Protein AF-A0A9P1AR27-F1 (afdb_monomer_lite)

Sequence (551 aa):
MASVKWTMLVMHICGAYLDLFLSALSTQYYLLPAAAGHASGLYTFIGIPVKWQAYMFISAICLAGVAILGFFESREEAVDVHWRALPVRVHFILPITFTPPEQEYGKAYVREKLPCVPQYVLDHPNFFVYAIDITLLTGLIGFATITITSEVVYFFVRILIHLSSTKAKSQRTYTLQLQFFIALSVQISIPLMVVIVPVGYIVFAFSSSYFDQGKQFSKKVFCRYFDCHRREIQNSAYASFFFPMTAVHCVRRAGAEFMSITFGKHDEPQEPIPIIKRMYSRAPHEIGVCVGQIYGEERKWLEIIEFVEHHRLIGASIFYFTVYEMDGYTKKVIEEYERLGLAEASFVNTGYRTINILFHQIQLHECFFRSKFHSKWVINVDIDERLTLTEPSLFPSFLSRRVAKFEKDPEAFESEERLLKDMEFIRYQNTTEALWPAPKIVFRPDKVHNIYTHWSWKQHPGCRITSIPYWVGYVRHYRFVNKRGLGSNWLNQFNTSFHFPLNPQFAETLKIAVVAKVKYLYDLKPIPCEKIEQFFKKNYLNDTLKCVENE

Foldseek 3Di:
DVQLVVLVVQLVVLVVVLVCLCPAAWNWDAAPPFRKFFIDHVCVVVPPARLVSVQVNVVSVLSNLVSLLSSLLSVVCVLDVPDDDPPVPPPDPPRPPQPFPDFVVQLVLCCVVCVQPDVCRSPPPRIGGSGRDCVVVLVSLVVSLCVSVVSSVVSLVVVVCSLVPDPDDDPVRVVVSVVVNVVVVVVSVVVNCVSCVVSVVVVVCVVVVPRPPDVFWGQKKWKWFAAPVRHTDPPQTDIWIDPPGQDTDDDDDPRGQWIFMDSDPPDDTDDTDGDDDLDDPAAPWAEEELEFAADDDAACQLLQLLQLLLVVVLRHQAYEYEYADHDPLSVLNQVVCVVVVRYDYDHDDDVDPDDDPVCRQVSQVVCLVVCASNYQKYWQDYSQKGKAFPDSDDAFKAFEKEWEDEDGQDPADDDLVVSCCRNCLNPIFFIWPDTDPQMTTMDGSNFARADDNRGGDGGHPPDDHDYDDCNRIHMYGYDYCDCDDVCNCVCVVTDRRDGDHHDPVSVVSSSVSSSVSRCVRHVDDFAAPVPDDPVCCVPPVPPPDGGDHDD

Secondary structure (DSSP, 8-state):
-HHHHHHHHHHHHHHHHHHHIIIII-EEEEETTTEEEEEESHHHHTT--HHHHHHHHHHHHHHHHHHHHHHHHHHHHTT-TT------TTTT-------PPPHHHHHHHHHHH-TTS-HHHHT-TT-EEEES--HHHHHHHHHHHHHHHHHHHHHHHHHHHHHHH-----HHHHHHHHHHHHHHHHHHHHHHHHHHHHHHHHHHHHHTT---S-TTT--EEEEEEE-TTSPBPTT--EEEEBSSSS-B-PPP-TT--EEEEESSSSSPPPPPEEPP----SS-SEEEEEEEPPB-SSS--HHHHHHHHHHHHHTT--EEEEEESS--HHHHHHHHHHHHTTSEEEEE---S-S---GGGHHHHHHHHHHHHTTTEEEEEEE-TTEEEEESSS---SEEEEEEEEE-SPPPSS---HHHHHHH-HHHH--EE-SSPEEEEEEEE-TTSEEEE-SSSEEEE-TT----PPPTTTEEEEEEEE--SSSTTTTGGGT----EE-PPPHHHHHHHHHHHHHHHHHHH-----BGGGS-HHHHHHHTTTT---B---

pLDDT: mean 80.85, std 12.43, range [41.0, 98.25]

Radius of gyration: 31.73 Å; chains: 1; bounding box: 63×87×90 Å

Structure (mmCIF, N/CA/C/O backbone):
data_AF-A0A9P1AR27-F1
#
_entry.id   AF-A0A9P1AR27-F1
#
loop_
_atom_site.group_PDB
_atom_site.id
_atom_site.type_symbol
_atom_site.label_atom_id
_atom_site.label_alt_id
_atom_site.label_comp_id
_atom_site.label_asym_id
_atom_site.label_entity_id
_atom_site.label_seq_id
_atom_site.pdbx_PDB_ins_code
_atom_site.Cartn_x
_atom_site.Cartn_y
_atom_site.Cartn_z
_atom_site.occupancy
_atom_site.B_iso_or_equiv
_atom_site.auth_seq_id
_atom_site.auth_comp_id
_atom_site.auth_asym_id
_atom_site.auth_atom_id
_atom_site.pdbx_PDB_model_num
ATOM 1 N N . MET A 1 1 ? 14.728 45.724 -23.383 1.00 44.34 1 MET A N 1
ATOM 2 C CA . MET A 1 1 ? 13.652 44.828 -22.879 1.00 44.34 1 MET A CA 1
ATOM 3 C C . MET A 1 1 ? 13.036 43.900 -23.937 1.00 44.34 1 MET A C 1
ATOM 5 O O . MET A 1 1 ? 12.566 42.843 -23.540 1.00 44.34 1 MET A O 1
ATOM 9 N N . ALA A 1 2 ? 13.012 44.232 -25.239 1.00 44.50 2 ALA A N 1
ATOM 10 C CA . ALA A 1 2 ? 12.420 43.353 -26.266 1.00 44.50 2 ALA A CA 1
ATOM 11 C C . ALA A 1 2 ? 13.212 42.045 -26.509 1.00 44.50 2 ALA A C 1
ATOM 13 O O . ALA A 1 2 ? 12.600 40.987 -26.606 1.00 44.50 2 ALA A O 1
ATOM 14 N N . SER A 1 3 ? 14.553 42.103 -26.508 1.00 58.03 3 SER A N 1
ATOM 15 C CA . SER A 1 3 ? 15.447 40.944 -26.734 1.00 58.03 3 SER A CA 1
ATOM 16 C C . SER A 1 3 ? 15.275 39.820 -25.690 1.00 58.03 3 SER A C 1
ATOM 18 O O . SER A 1 3 ? 15.080 38.659 -26.037 1.00 58.03 3 SER A O 1
ATOM 20 N N . VAL A 1 4 ? 15.195 40.176 -24.402 1.00 65.81 4 VAL A N 1
ATOM 21 C CA . VAL A 1 4 ? 15.097 39.217 -23.280 1.00 65.81 4 VAL A CA 1
ATOM 22 C C . VAL A 1 4 ? 13.776 38.429 -23.262 1.00 65.81 4 VAL A C 1
ATOM 24 O O . VAL A 1 4 ? 13.722 37.299 -22.781 1.00 65.81 4 VAL A O 1
ATOM 27 N N . LYS A 1 5 ? 12.682 39.005 -23.781 1.00 74.75 5 LYS A N 1
ATOM 28 C CA . LYS A 1 5 ? 11.386 38.304 -23.858 1.00 74.75 5 LYS A CA 1
ATOM 29 C C . LYS A 1 5 ? 11.444 37.131 -24.836 1.00 74.75 5 LYS A C 1
ATOM 31 O O . LYS A 1 5 ? 10.826 36.102 -24.582 1.00 74.75 5 LYS A O 1
ATOM 36 N N . TRP A 1 6 ? 12.192 37.286 -25.927 1.00 76.75 6 TRP A N 1
ATOM 37 C CA . TRP A 1 6 ? 12.347 36.250 -26.941 1.00 76.75 6 TRP A CA 1
ATOM 38 C C . TRP A 1 6 ? 13.180 35.077 -26.426 1.00 76.75 6 TRP A C 1
ATOM 40 O O . TRP A 1 6 ? 12.756 33.933 -26.539 1.00 76.75 6 TRP A O 1
ATOM 50 N N . THR A 1 7 ? 14.313 35.349 -25.776 1.00 77.75 7 THR A N 1
ATOM 51 C CA . THR A 1 7 ? 15.164 34.295 -25.197 1.00 77.75 7 THR A CA 1
ATOM 52 C C . THR A 1 7 ? 14.464 33.549 -24.062 1.00 77.75 7 THR A C 1
ATOM 54 O O . THR A 1 7 ? 14.541 32.324 -23.991 1.00 77.75 7 THR A O 1
ATOM 57 N N . MET A 1 8 ? 13.681 34.252 -23.237 1.00 77.88 8 MET A N 1
ATOM 58 C CA . MET A 1 8 ? 12.826 33.627 -22.224 1.00 77.88 8 MET A CA 1
ATOM 59 C C . MET A 1 8 ? 11.742 32.731 -22.848 1.00 77.88 8 MET A C 1
ATOM 61 O O . MET A 1 8 ? 11.517 31.624 -22.364 1.00 77.88 8 MET A O 1
ATOM 65 N N . LEU A 1 9 ? 11.091 33.175 -23.930 1.00 82.38 9 LEU A N 1
ATOM 66 C CA . LEU A 1 9 ? 10.098 32.372 -24.651 1.00 82.38 9 LEU A CA 1
ATOM 67 C C . LEU A 1 9 ? 10.726 31.104 -25.249 1.00 82.38 9 LEU A C 1
ATOM 69 O O . LEU A 1 9 ? 10.175 30.021 -25.080 1.00 82.38 9 LEU A O 1
ATOM 73 N N . VAL A 1 10 ? 11.890 31.226 -25.894 1.00 83.69 10 VAL A N 1
ATOM 74 C CA . VAL A 1 10 ? 12.624 30.090 -26.476 1.00 83.69 10 VAL A CA 1
ATOM 75 C C . VAL A 1 10 ? 13.008 29.075 -25.398 1.00 83.69 10 VAL A C 1
ATOM 77 O O . VA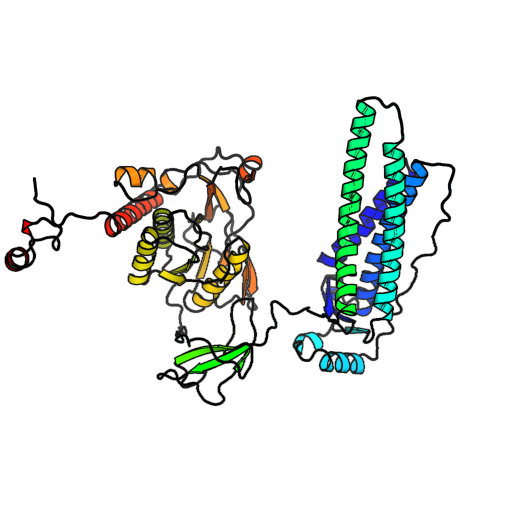L A 1 10 ? 12.763 27.886 -25.575 1.00 83.69 10 VAL A O 1
ATOM 80 N N . MET A 1 11 ? 13.523 29.529 -24.252 1.00 82.19 11 MET A N 1
ATOM 81 C CA . MET A 1 11 ? 13.840 28.655 -23.118 1.00 82.19 11 MET A CA 1
ATOM 82 C C . MET A 1 11 ? 12.608 27.893 -22.612 1.00 82.19 11 MET A C 1
ATOM 84 O O . MET A 1 11 ? 12.683 26.684 -22.397 1.00 82.19 11 MET A O 1
ATOM 88 N N . HIS A 1 12 ? 11.461 28.566 -22.468 1.00 83.19 12 HIS A N 1
ATOM 89 C CA . HIS A 1 12 ? 10.222 27.907 -22.050 1.00 83.19 12 HIS A CA 1
ATOM 90 C C . HIS A 1 12 ? 9.706 26.902 -23.082 1.00 83.19 12 HIS A C 1
ATOM 92 O O . HIS A 1 12 ? 9.275 25.821 -22.692 1.00 83.19 12 HIS A O 1
ATOM 98 N N . ILE A 1 13 ? 9.769 27.221 -24.378 1.00 86.69 13 ILE A N 1
ATOM 99 C CA . ILE A 1 13 ? 9.353 26.304 -25.448 1.00 86.69 13 ILE A CA 1
ATOM 100 C C . ILE A 1 13 ? 10.252 25.065 -25.472 1.00 86.69 13 ILE A C 1
ATOM 102 O O . ILE A 1 13 ? 9.739 23.951 -25.513 1.00 86.69 13 ILE A O 1
ATOM 106 N N . CYS A 1 14 ? 11.575 25.236 -25.401 1.00 85.06 14 CYS A N 1
ATOM 107 C CA . CYS A 1 14 ? 12.515 24.115 -25.390 1.00 85.06 14 CYS A CA 1
ATOM 108 C C . CYS A 1 14 ? 12.352 23.240 -24.139 1.00 85.06 14 CYS A C 1
ATOM 110 O O . CYS A 1 14 ? 12.363 22.015 -24.251 1.00 85.06 14 CYS A O 1
ATOM 112 N N . GLY A 1 15 ? 12.149 23.850 -22.965 1.00 81.62 15 GLY A N 1
ATOM 113 C CA . GLY A 1 15 ? 11.871 23.123 -21.723 1.00 81.62 15 GLY A CA 1
ATOM 114 C C . GLY A 1 15 ? 10.554 22.345 -21.787 1.00 81.62 15 GLY A C 1
ATOM 115 O O . GLY A 1 15 ? 10.540 21.142 -21.554 1.00 81.62 15 GLY A O 1
ATOM 116 N N . ALA A 1 16 ? 9.466 22.998 -22.206 1.00 85.19 16 ALA A N 1
ATOM 117 C CA . ALA A 1 16 ? 8.164 22.352 -22.360 1.00 85.19 16 ALA A CA 1
ATOM 118 C C . ALA A 1 16 ? 8.192 21.227 -23.407 1.00 85.19 16 ALA A C 1
ATOM 120 O O . ALA A 1 16 ? 7.556 20.192 -23.215 1.00 85.19 16 ALA A O 1
ATOM 121 N N . TYR A 1 17 ? 8.941 21.404 -24.500 1.00 87.50 17 TYR A N 1
ATOM 122 C CA . TYR A 1 17 ? 9.148 20.356 -25.495 1.00 87.50 17 TYR A CA 1
ATOM 123 C C . TYR A 1 17 ? 9.868 19.148 -24.891 1.00 87.50 17 TYR A C 1
ATOM 125 O O . TYR A 1 17 ? 9.402 18.030 -25.084 1.00 87.50 17 TYR A O 1
ATOM 133 N N . LEU A 1 18 ? 10.948 19.354 -24.129 1.00 84.19 18 LEU A N 1
ATOM 134 C CA . LEU A 1 18 ? 11.674 18.271 -23.460 1.00 84.19 18 LEU A CA 1
ATOM 135 C C . LEU A 1 18 ? 10.788 17.524 -22.446 1.00 84.19 18 LEU A C 1
ATOM 137 O O . LEU A 1 18 ? 10.757 16.292 -22.459 1.00 84.19 18 LEU A O 1
ATOM 141 N N . ASP A 1 19 ? 10.018 18.248 -21.631 1.00 81.38 19 ASP A N 1
ATOM 142 C CA . ASP A 1 19 ? 9.093 17.662 -20.650 1.00 81.38 19 ASP A CA 1
ATOM 143 C C . ASP A 1 19 ? 7.991 16.837 -21.328 1.00 81.38 19 ASP A C 1
ATOM 145 O O . ASP A 1 19 ? 7.709 15.699 -20.935 1.00 81.38 19 ASP A O 1
ATOM 149 N N . LEU A 1 20 ? 7.389 17.383 -22.390 1.00 85.50 20 LEU A N 1
ATOM 150 C CA . LEU A 1 20 ? 6.377 16.696 -23.191 1.00 85.50 20 LEU A CA 1
ATOM 151 C C . LEU A 1 20 ? 6.973 15.475 -23.904 1.00 85.50 20 LEU A C 1
ATOM 153 O O . LEU A 1 20 ? 6.313 14.439 -24.026 1.00 85.50 20 LEU A O 1
ATOM 157 N N . PHE A 1 21 ? 8.230 15.572 -24.340 1.00 85.88 21 PHE A N 1
ATOM 158 C CA . PHE A 1 21 ? 8.941 14.479 -24.984 1.00 85.88 21 PHE A CA 1
ATOM 159 C C . PHE A 1 21 ? 9.134 13.298 -24.034 1.00 85.88 21 PHE A C 1
ATOM 161 O O . PHE A 1 21 ? 8.774 12.172 -24.380 1.00 85.88 21 PHE A O 1
ATOM 168 N 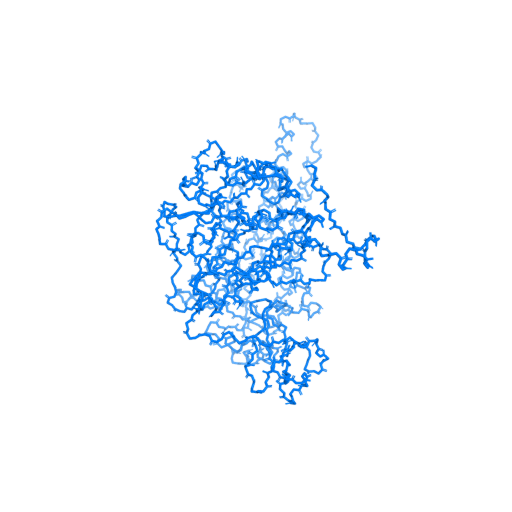N . LEU A 1 22 ? 9.636 13.570 -22.826 1.00 79.19 22 LEU A N 1
ATOM 169 C CA . LEU A 1 22 ? 9.858 12.577 -21.775 1.00 79.19 22 LEU A CA 1
ATOM 170 C C . LEU A 1 22 ? 8.556 11.942 -21.273 1.00 79.19 22 LEU A C 1
ATOM 172 O O . LEU A 1 22 ? 8.529 10.742 -20.994 1.00 79.19 22 LEU A O 1
ATOM 176 N N . SER A 1 23 ? 7.488 12.737 -21.174 1.00 80.00 23 SER A N 1
ATOM 177 C CA . SER A 1 23 ? 6.244 12.326 -20.512 1.00 80.00 23 SER A CA 1
ATOM 178 C C . SER A 1 23 ? 5.211 11.696 -21.448 1.00 80.00 23 SER A C 1
ATOM 180 O O . SER A 1 23 ? 4.414 10.877 -20.996 1.00 80.00 23 SER A O 1
ATOM 182 N N . ALA A 1 24 ? 5.173 12.092 -22.727 1.00 81.69 24 ALA A N 1
ATOM 183 C CA . ALA A 1 24 ? 4.067 11.738 -23.622 1.00 81.69 24 ALA A CA 1
ATOM 184 C C . ALA A 1 24 ? 4.477 11.411 -25.067 1.00 81.69 24 ALA A C 1
ATOM 186 O O . ALA A 1 24 ? 3.930 10.472 -25.655 1.00 81.69 24 ALA A O 1
ATOM 187 N N . LEU A 1 25 ? 5.404 12.163 -25.674 1.00 86.44 25 LEU A N 1
ATOM 188 C CA . LEU A 1 25 ? 5.729 11.948 -27.091 1.00 86.44 25 LEU A CA 1
ATOM 189 C C . LEU A 1 25 ? 6.541 10.673 -27.283 1.00 86.44 25 LEU A C 1
ATOM 191 O O . LEU A 1 25 ? 6.228 9.882 -28.172 1.00 86.44 25 LEU A O 1
ATOM 195 N N . SER A 1 26 ? 7.574 10.472 -26.465 1.00 87.75 26 SER A N 1
ATOM 196 C CA . SER A 1 26 ? 8.522 9.384 -26.657 1.00 87.75 26 SER A CA 1
ATOM 197 C C . SER A 1 26 ? 9.407 9.162 -25.423 1.00 87.75 26 SER A C 1
ATOM 199 O O . SER A 1 26 ? 10.589 9.520 -25.403 1.00 87.75 26 SER A O 1
ATOM 201 N N . THR A 1 27 ? 8.862 8.488 -24.418 1.00 84.25 27 THR A N 1
ATOM 202 C CA . THR A 1 27 ? 9.610 7.998 -23.258 1.00 84.25 27 THR A CA 1
ATOM 203 C C . THR A 1 27 ? 10.620 6.932 -23.698 1.00 84.25 27 THR A C 1
ATOM 205 O O . THR A 1 27 ? 10.246 5.927 -24.307 1.00 84.25 27 THR A O 1
ATOM 208 N N . GLN A 1 28 ? 11.906 7.160 -23.415 1.00 80.50 28 GLN A N 1
ATOM 209 C CA . GLN A 1 28 ? 13.002 6.257 -23.783 1.00 80.50 28 GLN A CA 1
ATOM 210 C C . GLN A 1 28 ? 13.339 5.305 -22.632 1.00 80.50 28 GLN A C 1
ATOM 212 O O . GLN A 1 28 ? 13.587 5.753 -21.513 1.00 80.50 28 GLN A O 1
ATOM 217 N N . TYR A 1 29 ? 13.419 4.007 -22.918 1.00 82.19 29 TYR A N 1
ATOM 218 C CA . TYR A 1 29 ? 13.884 2.984 -21.983 1.00 82.19 29 TYR A CA 1
ATOM 219 C C . TYR A 1 29 ? 15.222 2.444 -22.469 1.00 82.19 29 TYR A C 1
ATOM 221 O O . TYR A 1 29 ? 15.254 1.576 -23.341 1.00 82.19 29 TYR A O 1
ATOM 229 N N . TYR A 1 30 ? 16.317 2.975 -21.929 1.00 79.38 30 TYR A N 1
ATOM 230 C CA . TYR A 1 30 ? 17.665 2.502 -22.231 1.00 79.38 30 TYR A CA 1
ATOM 231 C C . TYR A 1 30 ? 18.089 1.402 -21.258 1.00 79.38 30 TYR A C 1
ATOM 233 O O . TYR A 1 30 ? 17.789 1.451 -20.069 1.00 79.38 30 TYR A O 1
ATOM 241 N N . LEU A 1 31 ? 18.811 0.430 -21.794 1.00 78.50 31 LEU A N 1
ATOM 242 C CA . LEU A 1 31 ? 19.658 -0.508 -21.089 1.00 78.50 31 LEU A CA 1
ATOM 243 C C . LEU A 1 31 ? 21.091 0.033 -21.172 1.00 78.50 31 LEU A C 1
ATOM 245 O O . LEU A 1 31 ? 21.461 0.671 -22.150 1.00 78.50 31 LEU A O 1
ATOM 249 N N . LEU A 1 32 ? 21.887 -0.210 -20.140 1.00 74.44 32 LEU A N 1
ATOM 250 C CA . LEU A 1 32 ? 23.339 0.025 -20.086 1.00 74.44 32 LEU A CA 1
ATOM 251 C C . LEU A 1 32 ? 23.999 -1.284 -19.618 1.00 74.44 32 LEU A C 1
ATOM 253 O O . LEU A 1 32 ? 23.346 -2.027 -18.879 1.00 74.44 32 LEU A O 1
ATOM 257 N N . PRO A 1 33 ? 25.248 -1.604 -20.007 1.00 67.56 33 PRO A N 1
ATOM 258 C CA . PRO A 1 33 ? 26.254 -0.716 -20.602 1.00 67.56 33 PRO A CA 1
ATOM 259 C C . PRO A 1 33 ? 26.179 -0.548 -22.125 1.00 67.56 33 PRO A C 1
ATOM 261 O O . PRO A 1 33 ? 26.832 0.339 -22.655 1.00 67.56 33 PRO A O 1
ATOM 264 N N . ALA A 1 34 ? 25.400 -1.354 -22.842 1.00 77.31 34 ALA A N 1
ATOM 265 C CA . ALA A 1 34 ? 25.164 -1.131 -24.268 1.00 77.31 34 ALA A CA 1
ATOM 266 C C . ALA A 1 34 ? 23.984 -0.174 -24.425 1.00 77.31 34 ALA A C 1
ATOM 268 O O . ALA A 1 34 ? 22.912 -0.536 -23.959 1.00 77.31 34 ALA A O 1
ATOM 269 N N . ALA A 1 35 ? 24.140 0.982 -25.084 1.00 79.94 35 ALA A N 1
ATOM 270 C CA . ALA A 1 35 ? 23.028 1.892 -25.371 1.00 79.94 35 ALA A CA 1
ATOM 271 C C . ALA A 1 35 ? 22.045 1.200 -26.318 1.00 79.94 35 ALA A C 1
ATOM 273 O O . ALA A 1 35 ? 22.150 1.275 -27.540 1.00 79.94 35 ALA A O 1
ATOM 274 N N . ALA A 1 36 ? 21.091 0.491 -25.738 1.00 85.25 36 ALA A N 1
ATOM 275 C CA . ALA A 1 36 ? 20.095 -0.309 -26.423 1.00 85.25 36 ALA A CA 1
ATOM 276 C C . ALA A 1 36 ? 18.782 -0.193 -25.664 1.00 85.25 36 ALA A C 1
ATOM 278 O O . ALA A 1 36 ? 18.790 0.028 -24.461 1.00 85.25 36 ALA A O 1
ATOM 279 N N . GLY A 1 37 ? 17.647 -0.315 -26.331 1.00 86.44 37 GLY A N 1
ATOM 280 C CA . GLY A 1 37 ? 16.388 -0.063 -25.651 1.00 86.44 37 GLY A CA 1
ATOM 281 C C . GLY A 1 37 ? 15.202 0.050 -26.577 1.00 86.44 37 GLY A C 1
ATOM 282 O O . GLY A 1 37 ? 15.306 -0.197 -27.776 1.00 86.44 37 GLY A O 1
ATOM 283 N N . HIS A 1 38 ? 14.071 0.458 -26.019 1.00 87.50 38 HIS A N 1
ATOM 284 C CA . HIS A 1 38 ? 12.878 0.770 -26.795 1.00 87.50 38 HIS A CA 1
ATOM 285 C C . HIS A 1 38 ? 12.289 2.113 -26.359 1.00 87.50 38 HIS A C 1
ATOM 287 O O . HIS A 1 38 ? 12.524 2.584 -25.248 1.00 87.50 38 HIS A O 1
ATOM 293 N N . ALA A 1 39 ? 11.499 2.719 -27.239 1.00 86.31 39 ALA A N 1
ATOM 294 C CA . ALA A 1 39 ? 10.722 3.914 -26.933 1.00 86.31 39 ALA A CA 1
ATOM 295 C C . ALA A 1 39 ? 9.235 3.566 -26.792 1.00 86.31 39 ALA A C 1
ATOM 297 O O . ALA A 1 39 ? 8.763 2.537 -27.294 1.00 86.31 39 ALA A O 1
ATOM 298 N N . SER A 1 40 ? 8.481 4.400 -26.083 1.00 83.69 40 SER A N 1
ATOM 299 C CA . SER A 1 40 ? 7.019 4.322 -26.022 1.00 83.69 40 SER A CA 1
ATOM 300 C C . SER A 1 40 ? 6.413 5.710 -25.859 1.00 83.69 40 SER A C 1
ATOM 302 O O . SER A 1 40 ? 6.985 6.574 -25.208 1.00 83.69 40 SER A O 1
ATOM 304 N N . GLY A 1 41 ? 5.252 5.930 -26.469 1.00 88.25 41 GLY A N 1
ATOM 305 C CA . GLY A 1 41 ? 4.585 7.229 -26.485 1.00 88.25 41 GLY A CA 1
ATOM 306 C C . GLY A 1 41 ? 3.870 7.472 -27.807 1.00 88.25 41 GLY A C 1
ATOM 307 O O . GLY A 1 41 ? 3.762 6.569 -28.644 1.00 88.25 41 GLY A O 1
ATOM 308 N N . LEU A 1 42 ? 3.400 8.703 -28.002 1.00 90.00 42 LEU A N 1
ATOM 309 C CA . LEU A 1 42 ? 2.662 9.104 -29.199 1.00 90.00 42 LEU A CA 1
ATOM 310 C C . LEU A 1 42 ? 3.447 8.845 -30.495 1.00 90.00 42 LEU A C 1
ATOM 312 O O . LEU A 1 42 ? 2.872 8.356 -31.462 1.00 90.00 42 LEU A O 1
ATOM 316 N N . TYR A 1 43 ? 4.756 9.104 -30.516 1.00 91.00 43 TYR A N 1
ATOM 317 C CA . TYR A 1 43 ? 5.608 8.893 -31.693 1.00 91.00 43 TYR A CA 1
ATOM 318 C C . TYR A 1 43 ? 5.732 7.424 -32.075 1.00 91.00 43 TYR A C 1
ATOM 320 O O . TYR A 1 43 ? 5.708 7.083 -33.255 1.00 91.00 43 TYR A O 1
ATOM 328 N N . THR A 1 44 ? 5.784 6.544 -31.080 1.00 87.62 44 THR A N 1
ATOM 329 C CA . THR A 1 44 ? 5.755 5.102 -31.321 1.00 87.62 44 THR A CA 1
ATOM 330 C C . THR A 1 44 ? 4.374 4.654 -31.814 1.00 87.62 44 THR A C 1
ATOM 332 O O . THR A 1 44 ? 4.296 3.817 -32.707 1.00 87.62 44 THR A O 1
ATOM 335 N N . PHE A 1 45 ? 3.288 5.243 -31.295 1.00 87.81 45 PHE A N 1
ATOM 336 C CA . PHE A 1 45 ? 1.915 4.948 -31.726 1.00 87.81 45 PHE A CA 1
ATOM 337 C C . PHE A 1 45 ? 1.648 5.334 -33.190 1.00 87.81 45 PHE A C 1
ATOM 339 O O . PHE A 1 45 ? 1.023 4.568 -33.916 1.00 87.81 45 PHE A O 1
ATOM 346 N N . ILE A 1 46 ? 2.164 6.480 -33.646 1.00 91.69 46 ILE A N 1
ATOM 347 C CA . ILE A 1 46 ? 2.043 6.931 -35.047 1.00 91.69 46 ILE A CA 1
ATOM 348 C C . ILE A 1 46 ? 3.110 6.326 -35.980 1.00 91.69 46 ILE A C 1
ATOM 350 O O . ILE A 1 46 ? 3.190 6.702 -37.146 1.00 91.69 46 ILE A O 1
ATOM 354 N N . GLY A 1 47 ? 3.937 5.397 -35.484 1.00 88.81 47 GLY A N 1
ATOM 355 C CA . GLY A 1 47 ? 4.877 4.625 -36.302 1.00 88.81 47 GLY A CA 1
ATOM 356 C C . GLY A 1 47 ? 6.217 5.303 -36.609 1.00 88.81 47 GLY A C 1
ATOM 357 O O . GLY A 1 47 ? 6.909 4.874 -37.531 1.00 88.81 47 GLY A O 1
ATOM 358 N N . ILE A 1 48 ? 6.630 6.333 -35.860 1.00 91.44 48 ILE A N 1
ATOM 359 C CA . ILE A 1 48 ? 7.967 6.925 -36.023 1.00 91.44 48 ILE A CA 1
ATOM 360 C C . ILE A 1 48 ? 9.023 5.897 -35.586 1.00 91.44 48 ILE A C 1
ATOM 362 O O . ILE A 1 48 ? 8.958 5.399 -34.461 1.00 91.44 48 ILE A O 1
ATOM 366 N N . PRO A 1 49 ? 10.044 5.592 -36.407 1.00 89.12 49 PRO A N 1
ATOM 367 C CA . PRO A 1 49 ? 11.084 4.643 -36.024 1.00 89.12 49 PRO A CA 1
ATOM 368 C C . PRO A 1 49 ? 11.863 5.074 -34.773 1.00 89.12 49 PRO A C 1
ATOM 370 O O . PRO A 1 49 ? 12.261 6.231 -34.634 1.00 89.12 49 PRO A O 1
ATOM 373 N N . VAL A 1 50 ? 12.162 4.113 -33.896 1.00 86.81 50 VAL A N 1
ATOM 374 C CA . VAL A 1 50 ? 12.835 4.337 -32.602 1.00 86.81 50 VAL A CA 1
ATOM 375 C C . VAL A 1 50 ? 14.207 5.008 -32.735 1.00 86.81 50 VAL A C 1
ATOM 377 O O . VAL A 1 50 ? 14.542 5.884 -31.940 1.00 86.81 50 VAL A O 1
ATOM 380 N N . LYS A 1 51 ? 14.955 4.713 -33.807 1.00 84.88 51 LYS A N 1
ATOM 381 C CA . LYS A 1 51 ? 16.223 5.399 -34.119 1.00 84.88 51 LYS A CA 1
ATOM 382 C C . LYS A 1 51 ? 16.078 6.926 -34.205 1.00 84.88 51 LYS A C 1
ATOM 384 O O . LYS A 1 51 ? 16.930 7.661 -33.717 1.00 84.88 51 LYS A O 1
ATOM 389 N N . TRP A 1 52 ? 14.980 7.404 -34.793 1.00 86.06 52 TRP A N 1
ATOM 390 C CA . TRP A 1 52 ? 14.709 8.833 -34.945 1.00 86.06 52 TRP A CA 1
ATOM 391 C C . TRP A 1 52 ? 14.197 9.441 -33.647 1.00 86.06 52 TRP A C 1
ATOM 393 O O . TRP A 1 52 ? 14.522 10.582 -33.336 1.00 86.06 52 TRP A O 1
ATOM 403 N N . GLN A 1 53 ? 13.446 8.669 -32.862 1.00 88.69 53 GLN A N 1
ATOM 404 C CA . GLN A 1 53 ? 12.993 9.088 -31.539 1.00 88.69 53 GLN A CA 1
ATOM 405 C C . GLN A 1 53 ? 14.178 9.373 -30.600 1.00 88.69 53 GLN A C 1
ATOM 407 O O . GLN A 1 53 ? 14.200 10.420 -29.959 1.00 88.69 53 GLN A O 1
ATOM 412 N N . ALA A 1 54 ? 15.208 8.523 -30.578 1.00 80.19 54 ALA A N 1
ATOM 413 C CA . ALA A 1 54 ? 16.414 8.790 -29.790 1.00 80.19 54 ALA A CA 1
ATOM 414 C C . ALA A 1 54 ? 17.206 10.010 -30.285 1.00 80.19 54 ALA A C 1
ATOM 416 O O . ALA A 1 54 ? 17.691 10.797 -29.474 1.00 80.19 54 ALA A O 1
ATOM 417 N N . TYR A 1 55 ? 17.299 10.205 -31.605 1.00 80.75 55 TYR A N 1
ATOM 418 C CA . TYR A 1 55 ? 17.915 11.406 -32.171 1.00 80.75 55 TYR A CA 1
ATOM 419 C C . TYR A 1 55 ? 17.188 12.675 -31.707 1.00 80.75 55 TYR A C 1
ATOM 421 O O . TYR A 1 55 ? 17.807 13.565 -31.131 1.00 80.75 55 TYR A O 1
ATOM 429 N N . MET A 1 56 ? 15.860 12.719 -31.866 1.00 85.81 56 MET A N 1
ATOM 430 C CA . MET A 1 56 ? 15.042 13.850 -31.419 1.00 85.81 56 MET A CA 1
ATOM 431 C C . MET A 1 56 ? 15.160 14.093 -29.911 1.00 85.81 56 MET A C 1
ATOM 433 O O . MET A 1 56 ? 15.169 15.247 -29.490 1.00 85.81 56 MET A O 1
ATOM 437 N N . PHE A 1 57 ? 15.277 13.029 -29.111 1.00 83.44 57 PHE A N 1
ATOM 438 C CA . PHE A 1 57 ? 15.454 13.125 -27.665 1.00 83.44 57 PHE A CA 1
ATOM 439 C C . PHE A 1 57 ? 16.753 13.841 -27.291 1.00 83.44 57 PHE A C 1
ATOM 441 O O . PHE A 1 57 ? 16.733 14.797 -26.516 1.00 83.44 57 PHE A O 1
ATOM 448 N N . ILE A 1 58 ? 17.883 13.419 -27.862 1.00 77.69 58 ILE A N 1
ATOM 449 C CA . ILE A 1 58 ? 19.165 14.049 -27.537 1.00 77.69 58 ILE A CA 1
ATOM 450 C C . ILE A 1 58 ? 19.220 15.475 -28.085 1.00 77.69 58 ILE A C 1
ATOM 452 O O . ILE A 1 58 ? 19.664 16.383 -27.383 1.00 77.69 58 ILE A O 1
ATOM 456 N N . SER A 1 59 ? 18.686 15.710 -29.287 1.00 79.31 59 SER A N 1
ATOM 457 C CA . SER A 1 59 ? 18.536 17.066 -29.816 1.00 79.31 59 SER A CA 1
ATOM 458 C C . SER A 1 59 ? 17.700 17.954 -28.889 1.00 79.31 59 SER A C 1
ATOM 460 O O . SER A 1 59 ? 18.066 19.107 -28.686 1.00 79.31 59 SER A O 1
ATOM 462 N N . ALA A 1 60 ? 16.629 17.434 -28.277 1.00 81.50 60 ALA A N 1
ATOM 463 C CA . ALA A 1 60 ? 15.814 18.175 -27.314 1.00 81.50 60 ALA A CA 1
ATOM 464 C C . ALA A 1 60 ? 16.612 18.583 -26.065 1.00 81.50 60 ALA A C 1
ATOM 466 O O . ALA A 1 60 ? 16.519 19.731 -25.635 1.00 81.50 60 ALA A O 1
ATOM 467 N N . ILE A 1 61 ? 17.432 17.676 -25.517 1.00 78.25 61 ILE A N 1
ATOM 468 C CA . ILE A 1 61 ? 18.312 17.964 -24.370 1.00 78.25 61 ILE A CA 1
ATOM 469 C C . ILE A 1 61 ? 19.314 19.068 -24.728 1.00 78.25 61 ILE A C 1
ATOM 471 O O . ILE A 1 61 ? 19.462 20.036 -23.980 1.00 78.25 61 ILE A O 1
ATOM 475 N N . CYS A 1 62 ? 19.975 18.958 -25.884 1.00 76.06 62 CYS A N 1
ATOM 476 C CA . CYS A 1 62 ? 20.932 19.965 -26.341 1.00 76.06 62 CYS A CA 1
ATOM 477 C C . CYS A 1 62 ? 20.260 21.327 -26.574 1.00 76.06 62 CYS A C 1
ATOM 479 O O . CYS A 1 62 ? 20.776 22.348 -26.125 1.00 76.06 62 CYS A O 1
ATOM 481 N N . LEU A 1 63 ? 19.089 21.348 -27.219 1.00 79.00 63 LEU A N 1
ATOM 482 C CA . LEU A 1 63 ? 18.315 22.569 -27.462 1.00 79.00 63 LEU A CA 1
ATOM 483 C C . LEU A 1 63 ? 17.870 23.238 -26.160 1.00 79.00 63 LEU A C 1
ATOM 485 O O . LEU A 1 63 ? 17.925 24.462 -26.061 1.00 79.00 63 LEU A O 1
ATOM 489 N N . ALA A 1 64 ? 17.466 22.460 -25.153 1.00 80.12 64 ALA A N 1
ATOM 490 C CA . ALA A 1 64 ? 17.143 22.986 -23.832 1.00 80.12 64 ALA A CA 1
ATOM 491 C C . ALA A 1 64 ? 18.376 23.617 -23.162 1.00 80.12 64 ALA A C 1
ATOM 493 O O . ALA A 1 64 ? 18.290 24.744 -22.674 1.00 80.12 64 ALA A O 1
ATOM 494 N N . GLY A 1 65 ? 19.533 22.946 -23.205 1.00 77.12 65 GLY A N 1
ATOM 495 C CA . GLY A 1 65 ? 20.792 23.475 -22.669 1.00 77.12 65 GLY A CA 1
ATOM 496 C C . GLY A 1 65 ? 21.231 24.786 -23.332 1.00 77.12 65 GLY A C 1
ATOM 497 O O . GLY A 1 65 ? 21.523 25.762 -22.642 1.00 77.12 65 GLY A O 1
ATOM 498 N N . VAL A 1 66 ? 21.203 24.848 -24.667 1.00 78.50 66 VAL A N 1
ATOM 499 C CA . VAL A 1 66 ? 21.553 26.060 -25.432 1.00 78.50 66 VAL A CA 1
ATOM 500 C C . VAL A 1 66 ? 20.547 27.189 -25.191 1.00 78.50 66 VAL A C 1
ATOM 502 O O . VAL A 1 66 ? 20.937 28.349 -25.090 1.00 78.50 66 VAL A O 1
ATOM 505 N N . ALA A 1 67 ? 19.255 26.880 -25.051 1.00 80.56 67 ALA A N 1
ATOM 506 C CA . ALA A 1 67 ? 18.245 27.894 -24.760 1.00 80.56 67 ALA A CA 1
ATOM 507 C C . ALA A 1 67 ? 18.411 28.504 -23.357 1.00 80.56 67 ALA A C 1
ATOM 509 O O . ALA A 1 67 ? 18.198 29.705 -23.187 1.00 80.56 67 ALA A O 1
ATOM 510 N N . ILE A 1 68 ? 18.835 27.703 -22.370 1.00 78.62 68 ILE A N 1
ATOM 511 C CA . ILE A 1 68 ? 19.214 28.194 -21.037 1.00 78.62 68 ILE A CA 1
ATOM 512 C C . ILE A 1 68 ? 20.427 29.123 -21.152 1.00 78.62 68 ILE A C 1
ATOM 514 O O . ILE A 1 68 ? 20.383 30.244 -20.651 1.00 78.62 68 ILE A O 1
ATOM 518 N N . LEU A 1 69 ? 21.481 28.700 -21.854 1.00 77.38 69 LEU A N 1
ATOM 519 C CA . LEU A 1 69 ? 22.685 29.509 -22.059 1.00 77.38 69 LEU A CA 1
ATOM 520 C C . LEU A 1 69 ? 22.373 30.856 -22.738 1.00 77.38 69 LEU A C 1
ATOM 522 O O . LEU A 1 69 ? 22.762 31.907 -22.233 1.00 77.38 69 LEU A O 1
ATOM 526 N N . GLY A 1 70 ? 21.599 30.844 -23.826 1.00 77.25 70 GLY A N 1
ATOM 527 C CA . GLY A 1 70 ? 21.218 32.060 -24.551 1.00 77.25 70 GLY A CA 1
ATOM 528 C C . GLY A 1 70 ? 20.353 33.022 -23.727 1.00 77.25 70 GLY A C 1
ATOM 529 O O . GLY A 1 70 ? 20.404 34.239 -23.921 1.00 77.25 70 GLY A O 1
ATOM 530 N N . PHE A 1 71 ? 19.580 32.513 -22.761 1.00 78.25 71 PHE A N 1
ATOM 531 C CA . PHE A 1 71 ? 18.891 33.367 -21.794 1.00 78.25 71 PHE A CA 1
ATOM 532 C C . PHE A 1 71 ? 19.883 34.122 -20.899 1.00 78.25 71 PHE A C 1
ATOM 534 O O . PHE A 1 71 ? 19.702 35.318 -20.677 1.00 78.25 71 PHE A O 1
ATOM 541 N N . PHE A 1 72 ? 20.935 33.462 -20.415 1.00 74.62 72 PHE A N 1
ATOM 542 C CA . PHE A 1 72 ? 21.957 34.095 -19.579 1.00 74.62 72 PHE A CA 1
ATOM 543 C C . PHE A 1 72 ? 22.816 35.104 -20.323 1.00 74.62 72 PHE A C 1
ATOM 545 O O . PHE A 1 72 ? 23.039 36.196 -19.805 1.00 74.62 72 PHE A O 1
ATOM 552 N N . GLU A 1 73 ? 23.237 34.768 -21.538 1.00 75.94 73 GLU A N 1
ATOM 553 C CA . GLU A 1 73 ? 23.986 35.674 -22.409 1.00 75.94 73 GLU A CA 1
ATOM 554 C C . GLU A 1 73 ? 23.186 36.967 -22.648 1.00 75.94 73 GLU A C 1
ATOM 556 O O . GLU A 1 73 ? 23.670 38.070 -22.409 1.00 75.94 73 GLU A O 1
ATOM 561 N N . SER A 1 74 ? 21.893 36.837 -22.966 1.00 75.44 74 SER A N 1
ATOM 562 C CA . SER A 1 74 ? 20.985 37.978 -23.149 1.00 75.44 74 SER A CA 1
ATOM 563 C C . SER A 1 74 ? 20.771 38.812 -21.875 1.00 75.44 74 SER A C 1
ATOM 565 O O . SER A 1 74 ? 20.456 40.004 -21.948 1.00 75.44 74 SER A O 1
ATOM 567 N N . ARG A 1 75 ? 20.912 38.206 -20.689 1.00 72.81 75 ARG A N 1
ATOM 568 C CA . ARG A 1 75 ? 20.831 38.910 -19.400 1.00 72.81 75 ARG A CA 1
ATOM 569 C C . ARG A 1 75 ? 22.122 39.647 -19.069 1.00 72.81 75 ARG A C 1
ATOM 571 O O . ARG A 1 75 ? 22.031 40.711 -18.465 1.00 72.81 75 ARG A O 1
ATOM 578 N N . GLU A 1 76 ? 23.276 39.114 -19.454 1.00 69.88 76 GLU A N 1
ATOM 579 C CA . GLU A 1 76 ? 24.572 39.769 -19.264 1.00 69.88 76 GLU A CA 1
ATOM 580 C C . GLU A 1 76 ? 24.739 40.962 -20.213 1.00 69.88 76 GLU A C 1
ATOM 582 O O . GLU A 1 76 ? 25.069 42.050 -19.752 1.00 69.88 76 GLU A O 1
ATOM 587 N N . GLU A 1 77 ? 24.329 40.827 -21.477 1.00 69.44 77 GLU A N 1
ATOM 588 C CA . GLU A 1 77 ? 24.308 41.931 -22.453 1.00 69.44 77 GLU A CA 1
ATOM 589 C C . GLU A 1 77 ? 23.399 43.096 -22.005 1.00 69.44 77 GLU A C 1
ATOM 591 O O . GLU A 1 77 ? 23.648 44.268 -22.289 1.00 69.44 77 GLU A O 1
ATOM 596 N N . ALA A 1 78 ? 22.329 42.798 -21.258 1.00 66.06 78 ALA A N 1
ATOM 597 C CA . ALA A 1 78 ? 21.464 43.822 -20.672 1.00 66.06 78 ALA A CA 1
ATOM 598 C C . ALA A 1 78 ? 22.101 44.556 -19.474 1.00 66.06 78 ALA A C 1
ATOM 600 O O . ALA A 1 78 ? 21.586 45.599 -19.063 1.00 66.06 78 ALA A O 1
ATOM 601 N N . VAL A 1 79 ? 23.164 43.996 -18.892 1.00 66.06 79 VAL A N 1
ATOM 602 C CA . VAL A 1 79 ? 23.871 44.496 -17.706 1.00 66.06 79 VAL A CA 1
ATOM 603 C C . VAL A 1 79 ? 25.158 45.240 -18.088 1.00 66.06 79 VAL A C 1
ATOM 605 O O . VAL A 1 79 ? 25.464 46.253 -17.460 1.00 66.06 79 VAL A O 1
ATOM 608 N N . ASP A 1 80 ? 25.872 44.797 -19.124 1.00 61.97 80 ASP A N 1
ATOM 609 C CA . ASP A 1 80 ? 27.088 45.435 -19.640 1.00 61.97 80 ASP A CA 1
ATOM 610 C C . ASP A 1 80 ? 27.048 45.518 -21.180 1.00 61.97 80 ASP A C 1
ATOM 612 O O . ASP A 1 80 ? 27.083 44.514 -21.883 1.00 61.97 80 ASP A O 1
ATOM 616 N N . VAL A 1 81 ? 26.943 46.740 -21.718 1.00 56.12 81 VAL A N 1
ATOM 617 C CA . VAL A 1 81 ? 26.702 47.004 -23.155 1.00 56.12 81 VAL A CA 1
ATOM 618 C C . VAL A 1 81 ? 27.998 46.962 -23.987 1.00 56.12 81 VAL A C 1
ATOM 620 O O . VAL A 1 81 ? 27.946 46.960 -25.217 1.00 56.12 81 VAL A O 1
ATOM 623 N N . HIS A 1 82 ? 29.175 46.945 -23.347 1.00 49.59 82 HIS A N 1
ATOM 624 C CA . HIS A 1 82 ? 30.465 47.108 -24.036 1.00 49.59 82 HIS A CA 1
ATOM 625 C C . HIS A 1 82 ? 31.158 45.801 -24.441 1.00 49.59 82 HIS A C 1
ATOM 627 O O . HIS A 1 82 ? 32.136 45.849 -25.190 1.00 49.59 82 HIS A O 1
ATOM 633 N N . TRP A 1 83 ? 30.660 44.640 -24.013 1.00 46.81 83 TRP A N 1
ATOM 634 C CA . TRP A 1 83 ? 31.241 43.348 -24.368 1.00 46.81 83 TRP A CA 1
ATOM 635 C C . TRP A 1 83 ? 30.268 42.529 -25.215 1.00 46.81 83 TRP A C 1
ATOM 637 O O . TRP A 1 83 ? 29.287 41.983 -24.723 1.00 46.81 83 TRP A O 1
ATOM 647 N N . ARG A 1 84 ? 30.555 42.413 -26.515 1.00 48.81 84 ARG A N 1
ATOM 648 C CA . ARG A 1 84 ? 29.961 41.351 -27.331 1.00 48.81 84 ARG A CA 1
ATOM 649 C C . ARG A 1 84 ? 30.770 40.095 -27.061 1.00 48.81 84 ARG A C 1
ATOM 651 O O . ARG A 1 84 ? 31.857 39.948 -27.621 1.00 48.81 84 ARG A O 1
ATOM 658 N N . ALA A 1 85 ? 30.253 39.204 -26.217 1.00 47.34 85 ALA A N 1
ATOM 659 C CA . ALA A 1 85 ? 30.733 37.833 -26.215 1.00 47.34 85 ALA A CA 1
ATOM 660 C C . ALA A 1 85 ? 30.706 37.339 -27.671 1.00 47.34 85 ALA A C 1
ATOM 662 O O . ALA A 1 85 ? 29.728 37.555 -28.392 1.00 47.34 85 ALA A O 1
ATOM 663 N N . LEU A 1 86 ? 31.823 36.777 -28.142 1.00 46.53 86 LEU A N 1
ATOM 664 C CA . LEU A 1 86 ? 31.855 36.072 -29.420 1.00 46.53 86 LEU A CA 1
ATOM 665 C C . LEU A 1 86 ? 30.664 35.116 -29.408 1.00 46.53 86 LEU A C 1
ATOM 667 O O . LEU A 1 86 ? 30.618 34.267 -28.518 1.00 46.53 86 LEU A O 1
ATOM 671 N N . PRO A 1 87 ? 29.694 35.250 -30.328 1.00 46.97 87 PRO A N 1
ATOM 672 C CA . PRO A 1 87 ? 28.538 34.392 -30.291 1.00 46.97 87 PRO A CA 1
ATOM 673 C C . PRO A 1 87 ? 29.073 32.997 -30.575 1.00 46.97 87 PRO A C 1
ATOM 675 O O . PRO A 1 87 ? 29.508 32.713 -31.695 1.00 46.97 87 PRO A O 1
ATOM 678 N N . VAL A 1 88 ? 29.072 32.125 -29.571 1.00 48.69 88 VAL A N 1
ATOM 679 C CA . VAL A 1 88 ? 29.413 30.708 -29.714 1.00 48.69 88 VAL A CA 1
ATOM 680 C C . VAL A 1 88 ? 28.241 30.025 -30.441 1.00 48.69 88 VAL A C 1
ATOM 682 O O . VAL A 1 88 ? 27.641 29.057 -30.001 1.00 48.69 88 VAL A O 1
ATOM 685 N N . ARG A 1 89 ? 27.896 30.544 -31.626 1.00 50.06 89 ARG A N 1
ATOM 686 C CA . ARG A 1 89 ? 26.866 30.081 -32.570 1.00 50.06 89 ARG A CA 1
ATOM 687 C C . ARG A 1 89 ? 27.242 28.766 -33.255 1.00 50.06 89 ARG A C 1
ATOM 689 O O . ARG A 1 89 ? 26.561 28.347 -34.183 1.00 50.06 89 ARG A O 1
ATOM 696 N N . VAL A 1 90 ? 28.331 28.130 -32.830 1.00 49.06 90 VAL A N 1
ATOM 697 C CA . VAL A 1 90 ? 28.888 26.932 -33.472 1.00 49.06 90 VAL A CA 1
ATOM 698 C C . VAL A 1 90 ? 28.761 25.691 -32.586 1.00 49.06 90 VAL A C 1
ATOM 700 O O . VAL A 1 90 ? 29.002 24.581 -33.049 1.00 49.06 90 VAL A O 1
ATOM 703 N N . HIS A 1 91 ? 28.344 25.819 -31.326 1.00 50.22 91 HIS A N 1
ATOM 704 C CA . HIS A 1 91 ? 28.292 24.650 -30.456 1.00 50.22 91 HIS A CA 1
ATOM 705 C C . HIS A 1 91 ? 26.944 23.927 -30.604 1.00 50.22 91 HIS A C 1
ATOM 707 O O . HIS A 1 91 ? 25.904 24.401 -30.158 1.00 50.22 91 HIS A O 1
ATOM 713 N N . PHE A 1 92 ? 27.024 22.749 -31.234 1.00 53.31 92 PHE A N 1
ATOM 714 C CA . PHE A 1 92 ? 26.022 21.675 -31.295 1.00 53.31 92 PHE A CA 1
ATOM 715 C C . PHE A 1 92 ? 25.029 21.672 -32.469 1.00 53.31 92 PHE A C 1
ATOM 717 O O . PHE A 1 92 ? 23.840 21.429 -32.297 1.00 53.31 92 PHE A O 1
ATOM 724 N N . ILE A 1 93 ? 25.552 21.727 -33.697 1.00 48.47 93 ILE A N 1
ATOM 725 C CA . ILE A 1 93 ? 25.129 20.733 -34.700 1.00 48.47 93 ILE A CA 1
ATOM 726 C C . ILE A 1 93 ? 26.197 19.640 -34.693 1.00 48.47 93 ILE A C 1
ATOM 728 O O . ILE A 1 93 ? 26.997 19.526 -35.613 1.00 48.47 93 ILE A O 1
ATOM 732 N N . LEU A 1 94 ? 26.269 18.861 -33.615 1.00 49.41 94 LEU A N 1
ATOM 733 C CA . LEU A 1 94 ? 26.817 17.521 -33.749 1.00 49.41 94 LEU A CA 1
ATOM 734 C C . LEU A 1 94 ? 25.599 16.653 -34.033 1.00 49.41 94 LEU A C 1
ATOM 736 O O . LEU A 1 94 ? 24.831 16.374 -33.108 1.00 49.41 94 LEU A O 1
ATOM 740 N N . PRO A 1 95 ? 25.364 16.250 -35.295 1.00 48.91 95 PRO A N 1
ATOM 741 C CA . PRO A 1 95 ? 24.557 15.074 -35.486 1.00 48.91 95 PRO A CA 1
ATOM 742 C C . PRO A 1 95 ? 25.329 13.996 -34.739 1.00 48.91 95 PRO A C 1
ATOM 744 O O . PRO A 1 95 ? 26.445 13.646 -35.125 1.00 48.91 95 PRO A O 1
ATOM 747 N N . ILE A 1 96 ? 24.765 13.509 -33.636 1.00 53.16 96 ILE A N 1
ATOM 748 C CA . ILE A 1 96 ? 25.115 12.186 -33.153 1.00 53.16 96 ILE A CA 1
ATOM 749 C C . ILE A 1 96 ? 24.729 11.295 -34.322 1.00 53.16 96 ILE A C 1
ATOM 751 O O . ILE A 1 96 ? 23.574 10.901 -34.486 1.00 53.16 96 ILE A O 1
ATOM 755 N N . THR A 1 97 ? 25.689 11.067 -35.212 1.00 55.00 97 THR A N 1
ATOM 756 C CA . THR A 1 97 ? 25.660 9.937 -36.108 1.00 55.00 97 THR A CA 1
ATOM 757 C C . THR A 1 97 ? 25.852 8.774 -35.161 1.00 55.00 97 THR A C 1
ATOM 759 O O . THR A 1 97 ? 26.955 8.309 -34.906 1.00 55.00 97 THR A O 1
ATOM 762 N N . PHE A 1 98 ? 24.747 8.364 -34.531 1.00 61.97 98 PHE A N 1
ATOM 763 C CA . PHE A 1 98 ? 24.645 7.011 -34.048 1.00 61.97 98 PHE A CA 1
ATOM 764 C C . PHE A 1 98 ? 25.108 6.182 -35.234 1.00 61.97 98 PHE A C 1
ATOM 766 O O . PHE A 1 98 ? 24.520 6.259 -36.316 1.00 61.97 98 PHE A O 1
ATOM 773 N N . THR A 1 99 ? 26.217 5.492 -35.059 1.00 70.50 99 THR A N 1
ATOM 774 C CA . THR A 1 99 ? 26.665 4.451 -35.962 1.00 70.50 99 THR A CA 1
ATOM 775 C C . THR A 1 99 ? 26.148 3.162 -35.343 1.00 70.50 99 THR A C 1
ATOM 777 O O . THR A 1 99 ? 26.920 2.431 -34.719 1.00 70.50 99 THR A O 1
ATOM 780 N N . PRO A 1 100 ? 24.815 2.915 -35.390 1.00 78.94 100 PRO A N 1
ATOM 781 C CA . PRO A 1 100 ? 24.272 1.728 -34.776 1.00 78.94 100 PRO A CA 1
ATOM 782 C C . PRO A 1 100 ? 24.954 0.525 -35.420 1.00 78.94 100 PRO A C 1
ATOM 784 O O . PRO A 1 100 ? 25.119 0.500 -36.646 1.00 78.94 100 PRO A O 1
ATOM 787 N N . PRO A 1 101 ? 25.358 -0.469 -34.621 1.00 84.81 101 PRO A N 1
ATOM 788 C CA . PRO A 1 101 ? 25.862 -1.703 -35.184 1.00 84.81 101 PRO A CA 1
ATOM 789 C C . PRO A 1 101 ? 24.761 -2.372 -36.009 1.00 84.81 101 PRO A C 1
ATOM 791 O O . PRO A 1 101 ? 23.564 -2.071 -35.872 1.00 84.81 101 PRO A O 1
ATOM 794 N N . GLU A 1 102 ? 25.165 -3.333 -36.831 1.00 90.75 102 GLU A N 1
ATOM 795 C CA . GLU A 1 102 ? 24.223 -4.261 -37.439 1.00 90.75 102 GLU A CA 1
ATOM 796 C C . GLU A 1 102 ? 23.319 -4.855 -36.351 1.00 90.75 102 GLU A C 1
ATOM 798 O O . GLU A 1 102 ? 23.794 -5.327 -35.316 1.00 90.75 102 GLU A O 1
ATOM 803 N N . GLN A 1 103 ? 22.001 -4.748 -36.531 1.00 89.25 103 GLN A N 1
ATOM 804 C CA . GLN A 1 103 ? 21.063 -4.945 -35.423 1.00 89.25 103 GLN A CA 1
ATOM 805 C C . GLN A 1 103 ? 21.018 -6.394 -34.934 1.00 89.25 103 GLN A C 1
ATOM 807 O O . GLN A 1 103 ? 20.782 -6.615 -33.748 1.00 89.25 103 GLN A O 1
ATOM 812 N N . GLU A 1 104 ? 21.275 -7.375 -35.800 1.00 89.00 104 GLU A N 1
ATOM 813 C CA . GLU A 1 104 ? 21.372 -8.780 -35.390 1.00 89.00 104 GLU A CA 1
ATOM 814 C C . GLU A 1 104 ? 22.574 -9.005 -34.469 1.00 89.00 104 GLU A C 1
ATOM 816 O O . GLU A 1 104 ? 22.416 -9.511 -33.354 1.00 89.00 104 GLU A O 1
ATOM 821 N N . TYR A 1 105 ? 23.748 -8.522 -34.884 1.00 90.38 105 TYR A N 1
ATOM 822 C CA . TYR A 1 105 ? 24.970 -8.562 -34.085 1.00 90.38 105 TYR A CA 1
ATOM 823 C C . TYR A 1 105 ? 24.825 -7.776 -32.775 1.00 90.38 105 TYR A C 1
ATOM 825 O O . TYR A 1 105 ? 25.134 -8.281 -31.697 1.00 90.38 105 TYR A O 1
ATOM 833 N N . GLY A 1 106 ? 24.281 -6.557 -32.837 1.00 87.31 106 GLY A N 1
ATOM 834 C CA . GLY A 1 106 ? 24.062 -5.711 -31.667 1.00 87.31 106 GLY A CA 1
ATOM 835 C C . GLY A 1 106 ? 23.131 -6.360 -30.642 1.00 87.31 106 GLY A C 1
ATOM 836 O O . GLY A 1 106 ? 23.421 -6.341 -29.447 1.00 87.31 106 GLY A O 1
ATOM 837 N N . LYS A 1 107 ? 22.024 -6.974 -31.082 1.00 88.94 107 LYS A N 1
ATOM 838 C CA . LYS A 1 107 ? 21.099 -7.680 -30.180 1.00 88.94 107 LYS A CA 1
ATOM 839 C C . LYS A 1 107 ? 21.744 -8.926 -29.571 1.00 88.94 107 LYS A C 1
ATOM 841 O O . LYS A 1 107 ? 21.517 -9.194 -28.393 1.00 88.94 107 LYS A O 1
ATOM 846 N N . ALA A 1 108 ? 22.560 -9.661 -30.331 1.00 86.06 108 ALA A N 1
ATOM 847 C CA . ALA A 1 108 ? 23.328 -10.792 -29.807 1.00 86.06 108 ALA A CA 1
ATOM 848 C C . ALA A 1 108 ? 24.323 -10.344 -28.722 1.00 86.06 108 ALA A C 1
ATOM 850 O O . ALA A 1 108 ? 24.332 -10.910 -27.630 1.00 86.06 108 ALA A O 1
ATOM 851 N N . TYR A 1 109 ? 25.056 -9.255 -28.972 1.00 86.69 109 TYR A N 1
ATOM 852 C CA . TYR A 1 109 ? 25.972 -8.650 -28.004 1.00 86.69 109 TYR A CA 1
ATOM 853 C C . TYR A 1 109 ? 25.258 -8.232 -26.710 1.00 86.69 109 TYR A C 1
ATOM 855 O O . TYR A 1 109 ? 25.729 -8.520 -25.610 1.00 86.69 109 TYR A O 1
ATOM 863 N N . VAL A 1 110 ? 24.090 -7.586 -26.818 1.00 84.00 110 VAL A N 1
ATOM 864 C CA . VAL A 1 110 ? 23.289 -7.183 -25.649 1.00 84.00 110 VAL A CA 1
ATOM 865 C C . VAL A 1 110 ? 22.807 -8.402 -24.857 1.00 84.00 110 VAL A C 1
ATOM 867 O O . VAL A 1 110 ? 22.890 -8.381 -23.631 1.00 84.00 110 VAL A O 1
ATOM 870 N N . ARG A 1 111 ? 22.346 -9.474 -25.520 1.00 83.88 111 ARG A N 1
ATOM 871 C CA . ARG A 1 111 ? 21.931 -10.724 -24.852 1.00 83.88 111 ARG A CA 1
ATOM 872 C C . ARG A 1 111 ? 23.074 -11.370 -24.072 1.00 83.88 111 ARG A C 1
ATOM 874 O O . ARG A 1 111 ? 22.848 -11.866 -22.972 1.00 83.88 111 ARG A O 1
ATOM 881 N N . GLU A 1 112 ? 24.281 -11.354 -24.629 1.00 81.69 112 GLU A N 1
ATOM 882 C CA . GLU A 1 112 ? 25.472 -11.902 -23.979 1.00 81.69 112 GLU A CA 1
ATOM 883 C C . GLU A 1 112 ? 25.918 -11.043 -22.788 1.00 81.69 112 GLU A C 1
ATOM 885 O O . GLU A 1 112 ? 26.194 -11.564 -21.708 1.00 81.69 112 GLU A O 1
ATOM 890 N N . LYS A 1 113 ? 25.952 -9.714 -22.957 1.00 75.31 113 LYS A N 1
ATOM 891 C CA . LYS A 1 113 ? 26.387 -8.782 -21.906 1.00 75.31 113 LYS A CA 1
ATOM 892 C C . LYS A 1 113 ? 25.373 -8.585 -20.787 1.00 75.31 113 LYS A C 1
ATOM 894 O O . LYS A 1 113 ? 25.775 -8.297 -19.662 1.00 75.31 113 LYS A O 1
ATOM 899 N N . LEU A 1 114 ? 24.082 -8.729 -21.076 1.00 72.00 114 LEU A N 1
ATOM 900 C CA . LEU A 1 114 ? 22.984 -8.546 -20.127 1.00 72.00 114 LEU A CA 1
ATOM 901 C C . LEU A 1 114 ? 22.125 -9.823 -20.025 1.00 72.00 114 LEU A C 1
ATOM 903 O O . LEU A 1 114 ? 20.931 -9.787 -20.331 1.00 72.00 114 LEU A O 1
ATOM 907 N N . PRO A 1 115 ? 22.681 -10.950 -19.532 1.00 64.12 115 PRO A N 1
ATOM 908 C CA . PRO A 1 115 ? 21.986 -12.244 -19.505 1.00 64.12 115 PRO A CA 1
ATOM 909 C C . PRO A 1 115 ? 20.770 -12.264 -18.563 1.00 64.12 115 PRO A C 1
ATOM 911 O O . PRO A 1 115 ? 19.928 -13.156 -18.640 1.00 64.12 115 PRO A O 1
ATOM 914 N N . CYS A 1 116 ? 20.678 -11.286 -17.658 1.00 65.81 116 CYS A N 1
ATOM 915 C CA . CYS A 1 116 ? 19.593 -11.143 -16.690 1.00 65.81 116 CYS A CA 1
ATOM 916 C C . CYS A 1 116 ? 18.398 -10.331 -17.218 1.00 65.81 116 CYS A C 1
ATOM 918 O O . CYS A 1 116 ? 17.373 -10.273 -16.540 1.00 65.81 116 CYS A O 1
ATOM 920 N N . VAL A 1 117 ? 18.510 -9.683 -18.386 1.00 65.38 117 VAL A N 1
ATOM 921 C CA . VAL A 1 117 ? 17.390 -8.939 -18.977 1.00 65.38 117 VAL A CA 1
ATOM 922 C C . VAL A 1 117 ? 16.411 -9.944 -19.593 1.00 65.38 117 VAL A C 1
ATOM 924 O O . VAL A 1 117 ? 16.825 -10.774 -20.405 1.00 65.38 117 VAL A O 1
ATOM 927 N N . PRO A 1 118 ? 15.115 -9.908 -19.229 1.00 72.12 118 PRO A N 1
ATOM 928 C CA . PRO A 1 118 ? 14.140 -10.835 -19.786 1.00 72.12 118 PRO A CA 1
ATOM 929 C C . PRO A 1 118 ? 14.083 -10.768 -21.314 1.00 72.12 118 PRO A C 1
ATOM 931 O O . PRO A 1 118 ? 14.004 -9.681 -21.887 1.00 72.12 118 PRO A O 1
ATOM 934 N N . GLN A 1 119 ? 14.043 -11.931 -21.972 1.00 75.19 119 GLN A N 1
ATOM 935 C CA . GLN A 1 119 ? 14.080 -12.007 -23.439 1.00 75.19 119 GLN A CA 1
ATOM 936 C C . GLN A 1 119 ? 12.933 -11.233 -24.100 1.00 75.19 119 GLN A C 1
ATOM 938 O O . GLN A 1 119 ? 13.155 -10.572 -25.103 1.00 75.19 119 GLN A O 1
ATOM 943 N N . TYR A 1 120 ? 11.751 -11.163 -23.473 1.00 76.38 120 TYR A N 1
ATOM 944 C CA . TYR A 1 120 ? 10.627 -10.376 -23.998 1.00 76.38 120 TYR A CA 1
ATOM 945 C C . TYR A 1 120 ? 10.932 -8.871 -24.153 1.00 76.38 120 TYR A C 1
ATOM 947 O O . TYR A 1 120 ? 10.275 -8.200 -24.945 1.00 76.38 120 TYR A O 1
ATOM 955 N N . VAL A 1 121 ? 11.893 -8.325 -23.396 1.00 77.25 121 VAL A N 1
ATOM 956 C CA . VAL A 1 121 ? 12.340 -6.927 -23.530 1.00 77.25 121 VAL A CA 1
ATOM 957 C C . VAL A 1 121 ? 13.235 -6.779 -24.759 1.00 77.25 121 VAL A C 1
ATOM 959 O O . VAL A 1 121 ? 13.085 -5.827 -25.519 1.00 77.25 121 VAL A O 1
ATOM 962 N N . LEU A 1 122 ? 14.143 -7.736 -24.966 1.00 81.94 122 LEU A N 1
ATOM 963 C CA . LEU A 1 122 ? 15.105 -7.749 -26.074 1.00 81.94 122 LEU A CA 1
ATOM 964 C C . LEU A 1 122 ? 14.441 -8.106 -27.415 1.00 81.94 122 LEU A C 1
ATOM 966 O O . LEU A 1 122 ? 14.852 -7.618 -28.468 1.00 81.94 122 LEU A O 1
ATOM 970 N N . ASP A 1 123 ? 13.383 -8.914 -27.360 1.00 84.38 123 ASP A N 1
ATOM 971 C CA . ASP A 1 123 ? 12.573 -9.345 -28.503 1.00 84.38 123 ASP A CA 1
ATOM 972 C C . ASP A 1 123 ? 11.427 -8.369 -28.816 1.00 84.38 123 ASP A C 1
ATOM 974 O O . ASP A 1 123 ? 10.644 -8.595 -29.740 1.00 84.38 123 ASP A O 1
ATOM 978 N N . HIS A 1 124 ? 11.311 -7.269 -28.066 1.00 83.38 124 HIS A N 1
ATOM 979 C CA . HIS A 1 124 ? 10.294 -6.255 -28.310 1.00 83.38 124 HIS A CA 1
ATOM 980 C C . HIS A 1 124 ? 10.432 -5.695 -29.744 1.00 83.38 124 HIS A C 1
ATOM 982 O O . HIS A 1 124 ? 11.547 -5.383 -30.175 1.00 83.38 124 HIS A O 1
ATOM 988 N N . PRO A 1 125 ? 9.329 -5.501 -30.498 1.00 84.50 125 PRO A N 1
ATOM 989 C CA . PRO A 1 125 ? 9.391 -5.096 -31.910 1.00 84.50 125 PRO A CA 1
ATOM 990 C C . PRO A 1 125 ? 10.101 -3.752 -32.118 1.00 84.50 125 PRO A C 1
ATOM 992 O O . PRO A 1 125 ? 10.765 -3.535 -33.126 1.00 84.50 125 PRO A O 1
ATOM 995 N N . ASN A 1 126 ? 10.012 -2.873 -31.120 1.00 86.69 126 ASN A N 1
ATOM 996 C CA . ASN A 1 126 ? 10.642 -1.554 -31.117 1.00 86.69 126 ASN A CA 1
ATOM 997 C C . ASN A 1 126 ? 12.009 -1.534 -30.402 1.00 86.69 126 ASN A C 1
ATOM 999 O O . ASN A 1 126 ? 12.505 -0.457 -30.081 1.00 86.69 126 ASN A O 1
ATOM 1003 N N . PHE A 1 127 ? 12.596 -2.695 -30.096 1.00 88.88 127 PHE A N 1
ATOM 1004 C CA . PHE A 1 127 ? 13.922 -2.775 -29.485 1.00 88.88 127 PHE A CA 1
ATOM 1005 C C . PHE A 1 127 ? 15.017 -2.482 -30.515 1.00 88.88 127 PHE A C 1
ATOM 1007 O O . PHE A 1 127 ? 15.099 -3.143 -31.558 1.00 88.88 127 PHE A O 1
ATOM 1014 N N . PHE A 1 128 ? 15.879 -1.521 -30.198 1.00 89.69 128 PHE A N 1
ATOM 1015 C CA . PHE A 1 128 ? 16.932 -1.021 -31.069 1.00 89.69 128 PHE A CA 1
ATOM 1016 C C . PHE A 1 128 ? 18.249 -0.871 -30.306 1.00 89.69 128 PHE A C 1
ATOM 1018 O O . PHE A 1 128 ? 18.271 -0.415 -29.162 1.00 89.69 128 PHE A O 1
ATOM 1025 N N . VAL A 1 129 ? 19.354 -1.245 -30.949 1.00 88.69 129 VAL A N 1
ATOM 1026 C CA . VAL A 1 129 ? 20.707 -1.091 -30.404 1.00 88.69 129 VAL A CA 1
ATOM 1027 C C . VAL A 1 129 ? 21.337 0.144 -31.029 1.00 88.69 129 VAL A C 1
ATOM 1029 O O . VAL A 1 129 ? 21.640 0.155 -32.221 1.00 88.69 129 VAL A O 1
ATOM 1032 N N . TYR A 1 130 ? 21.508 1.191 -30.227 1.00 83.19 130 TYR A N 1
ATOM 1033 C CA . TYR A 1 130 ? 22.052 2.478 -30.658 1.00 83.19 130 TYR A CA 1
ATOM 1034 C C . TYR A 1 130 ? 23.575 2.471 -30.707 1.00 83.19 130 TYR A C 1
ATOM 1036 O O . TYR A 1 130 ? 24.149 3.014 -31.644 1.00 83.19 130 TYR A O 1
ATOM 1044 N N . ALA A 1 131 ? 24.222 1.865 -29.710 1.00 82.25 131 ALA A N 1
ATOM 1045 C CA . ALA A 1 131 ? 25.669 1.703 -29.660 1.00 82.25 131 ALA A CA 1
ATOM 1046 C C . ALA A 1 131 ? 26.063 0.612 -28.653 1.00 82.25 131 ALA A C 1
ATOM 1048 O O . ALA A 1 131 ? 25.484 0.506 -27.572 1.00 82.25 131 ALA A O 1
ATOM 1049 N N . ILE A 1 132 ? 27.059 -0.198 -29.013 1.00 80.56 132 ILE A N 1
ATOM 1050 C CA . ILE A 1 132 ? 27.663 -1.212 -28.128 1.00 80.56 132 ILE A CA 1
ATOM 1051 C C . ILE A 1 132 ? 28.842 -0.645 -27.334 1.00 80.56 132 ILE A C 1
ATOM 1053 O O . ILE A 1 132 ? 29.028 -1.011 -26.178 1.00 80.56 132 ILE A O 1
ATOM 1057 N N . ASP A 1 133 ? 29.582 0.286 -27.937 1.00 78.50 133 ASP A N 1
ATOM 1058 C CA . ASP A 1 133 ? 30.575 1.121 -27.274 1.00 78.50 133 ASP A CA 1
ATOM 1059 C C . ASP A 1 133 ? 30.013 2.536 -27.162 1.00 78.50 133 ASP A C 1
ATOM 1061 O O . ASP A 1 133 ? 29.731 3.204 -28.157 1.00 78.50 133 ASP A O 1
ATOM 1065 N N . ILE A 1 134 ? 29.812 2.975 -25.926 1.00 73.44 134 ILE A N 1
ATOM 1066 C CA . ILE A 1 134 ? 29.191 4.258 -25.610 1.00 73.44 134 ILE A CA 1
ATOM 1067 C C . ILE A 1 134 ? 30.190 5.246 -25.011 1.00 73.44 134 ILE A C 1
ATOM 1069 O O . ILE A 1 134 ? 29.792 6.299 -24.513 1.00 73.44 134 ILE A O 1
ATOM 1073 N N . THR A 1 135 ? 31.486 4.936 -25.090 1.00 75.75 135 THR A N 1
ATOM 1074 C CA . THR A 1 135 ? 32.580 5.789 -24.613 1.00 75.75 135 THR A CA 1
ATOM 1075 C C . THR A 1 135 ? 32.571 7.129 -25.343 1.00 75.75 135 THR A C 1
ATOM 1077 O O . THR A 1 135 ? 32.587 8.183 -24.710 1.00 75.75 135 THR A O 1
ATOM 1080 N N . LEU A 1 136 ? 32.437 7.103 -26.675 1.00 74.81 136 LEU A N 1
ATOM 1081 C CA . LEU A 1 136 ? 32.338 8.310 -27.501 1.00 74.81 136 LEU A CA 1
ATOM 1082 C C . LEU A 1 136 ? 31.075 9.121 -27.175 1.00 74.81 136 LEU A C 1
ATOM 1084 O O . LEU A 1 136 ? 31.149 10.334 -27.001 1.00 74.81 136 LEU A O 1
ATOM 1088 N N . LEU A 1 137 ? 29.923 8.453 -27.048 1.00 72.56 137 LEU A N 1
ATOM 1089 C CA . LEU A 1 137 ? 28.643 9.095 -26.730 1.00 72.56 137 LEU A CA 1
ATOM 1090 C C . LEU A 1 137 ? 28.687 9.781 -25.358 1.00 72.56 137 LEU A C 1
ATOM 1092 O O . LEU A 1 137 ? 28.319 10.947 -25.229 1.00 72.56 137 LEU A O 1
ATOM 1096 N N . THR A 1 138 ? 29.184 9.073 -24.345 1.00 71.62 138 THR A N 1
ATOM 1097 C CA . THR A 1 138 ? 29.328 9.588 -22.979 1.00 71.62 138 THR A CA 1
ATOM 1098 C C . THR A 1 138 ? 30.354 10.718 -22.925 1.00 71.62 138 THR A C 1
ATOM 1100 O O . THR A 1 138 ? 30.116 11.718 -22.255 1.00 71.62 138 THR A O 1
ATOM 1103 N N . GLY A 1 139 ? 31.456 10.611 -23.674 1.00 74.75 139 GLY A N 1
ATOM 1104 C CA . GLY A 1 139 ? 32.460 11.668 -23.794 1.00 74.75 139 GLY A CA 1
ATOM 1105 C C . GLY A 1 139 ? 31.903 12.946 -24.424 1.00 74.75 139 GLY A C 1
ATOM 1106 O O . GLY A 1 139 ? 32.117 14.031 -23.889 1.00 74.75 139 GLY A O 1
ATOM 1107 N N . LEU A 1 140 ? 31.128 12.830 -25.507 1.00 75.50 140 LEU A N 1
ATOM 1108 C CA . LEU A 1 140 ? 30.491 13.972 -26.173 1.00 75.50 140 LEU A CA 1
ATOM 1109 C C . LEU A 1 140 ? 29.434 14.642 -25.286 1.00 75.50 140 LEU A C 1
ATOM 1111 O O . LEU A 1 140 ? 29.440 15.865 -25.146 1.00 75.50 140 LEU A O 1
ATOM 1115 N N . ILE A 1 141 ? 28.556 13.856 -24.651 1.00 74.31 141 ILE A N 1
ATOM 1116 C CA . ILE A 1 141 ? 27.536 14.374 -23.722 1.00 74.31 141 ILE A CA 1
ATOM 1117 C C . ILE A 1 141 ? 28.201 15.005 -22.495 1.00 74.31 141 ILE A C 1
ATOM 1119 O O . ILE A 1 141 ? 27.792 16.081 -22.056 1.00 74.31 141 ILE A O 1
ATOM 1123 N N . GLY A 1 142 ? 29.246 14.372 -21.958 1.00 75.00 142 GLY A N 1
ATOM 1124 C CA . GLY A 1 142 ? 30.022 14.885 -20.834 1.00 75.00 142 GLY A CA 1
ATOM 1125 C C . GLY A 1 142 ? 30.700 16.212 -21.165 1.00 75.00 142 GLY A C 1
ATOM 1126 O O . GLY A 1 142 ? 30.530 17.181 -20.428 1.00 75.00 142 GLY A O 1
ATOM 1127 N N . PHE A 1 143 ? 31.390 16.297 -22.306 1.00 77.88 143 PHE A N 1
ATOM 1128 C CA . PHE A 1 143 ? 32.026 17.528 -22.778 1.00 77.88 143 PHE A CA 1
ATOM 1129 C C . PHE A 1 143 ? 31.010 18.657 -22.992 1.00 77.88 143 PHE A C 1
ATOM 1131 O O . PHE A 1 143 ? 31.224 19.777 -22.523 1.00 77.88 143 PHE A O 1
ATOM 1138 N N . ALA A 1 144 ? 29.873 18.361 -23.631 1.00 74.75 144 ALA A N 1
ATOM 1139 C CA . ALA A 1 144 ? 28.795 19.328 -23.826 1.00 74.75 144 ALA A CA 1
ATOM 1140 C C . ALA A 1 144 ? 28.225 19.830 -22.495 1.00 74.75 144 ALA A C 1
ATOM 1142 O O . ALA A 1 144 ? 28.067 21.034 -22.299 1.00 74.75 144 ALA A O 1
ATOM 1143 N N . THR A 1 145 ? 27.978 18.916 -21.555 1.00 74.81 145 THR A N 1
ATOM 1144 C CA . THR A 1 145 ? 27.441 19.248 -20.231 1.00 74.81 145 THR A CA 1
ATOM 1145 C C . THR A 1 145 ? 28.410 20.120 -19.443 1.00 74.81 145 THR A C 1
ATOM 1147 O O . THR A 1 145 ? 27.986 21.121 -18.871 1.00 74.81 145 THR A O 1
ATOM 1150 N N . ILE A 1 146 ? 29.703 19.781 -19.434 1.00 78.81 146 ILE A N 1
ATOM 1151 C CA . ILE A 1 146 ? 30.741 20.562 -18.747 1.00 78.81 146 ILE A CA 1
ATOM 1152 C C . ILE A 1 146 ? 30.843 21.960 -19.357 1.00 78.81 146 ILE A C 1
ATOM 1154 O O . ILE A 1 146 ? 30.826 22.939 -18.615 1.00 78.81 146 ILE A O 1
ATOM 1158 N N . THR A 1 147 ? 30.882 22.058 -20.688 1.00 79.12 147 THR A N 1
ATOM 1159 C CA . THR A 1 147 ? 30.988 23.341 -21.399 1.00 79.12 147 THR A CA 1
ATOM 1160 C C . THR A 1 147 ? 29.802 24.244 -21.058 1.00 79.12 147 THR A C 1
ATOM 1162 O O . THR A 1 147 ? 29.996 25.313 -20.482 1.00 79.12 147 THR A O 1
ATOM 1165 N N . ILE A 1 148 ? 28.569 23.769 -21.276 1.00 75.75 148 ILE A N 1
ATOM 1166 C CA . ILE A 1 148 ? 27.343 24.541 -21.009 1.00 75.75 148 ILE A CA 1
ATOM 1167 C C . ILE A 1 148 ? 27.241 24.915 -19.524 1.00 75.75 148 ILE A C 1
ATOM 1169 O O . ILE A 1 148 ? 26.932 26.057 -19.189 1.00 75.75 148 ILE A O 1
ATOM 1173 N N . THR A 1 149 ? 27.530 23.977 -18.618 1.00 76.44 149 THR A N 1
ATOM 1174 C CA . THR A 1 149 ? 27.471 24.232 -17.171 1.00 76.44 149 THR A CA 1
ATOM 1175 C C . THR A 1 149 ? 28.491 25.286 -16.750 1.00 76.44 149 THR A C 1
ATOM 1177 O O . THR A 1 149 ? 28.158 26.173 -15.968 1.00 76.44 149 THR A O 1
ATOM 1180 N N . SER A 1 150 ? 29.720 25.219 -17.271 1.00 79.88 150 SER A N 1
ATOM 1181 C CA . SER A 1 150 ? 30.778 26.176 -16.936 1.00 79.88 150 SER A CA 1
ATOM 1182 C C . SER A 1 150 ? 30.428 27.600 -17.370 1.00 79.88 150 SER A C 1
ATOM 1184 O O . SER A 1 150 ? 30.604 28.536 -16.590 1.00 79.88 150 SER A O 1
ATOM 1186 N N . GLU A 1 151 ? 29.843 27.761 -18.558 1.00 79.56 151 GLU A N 1
ATOM 1187 C CA . GLU A 1 151 ? 29.409 29.058 -19.075 1.00 79.56 151 GLU A CA 1
ATOM 1188 C C . GLU A 1 151 ? 28.206 29.604 -18.298 1.00 79.56 151 GLU A C 1
ATOM 1190 O O . GLU A 1 151 ? 28.206 30.766 -17.892 1.00 79.56 151 GLU A O 1
ATOM 1195 N N . VAL A 1 152 ? 27.210 28.762 -17.997 1.00 76.31 152 VAL A N 1
ATOM 1196 C CA . VAL A 1 152 ? 26.058 29.148 -17.165 1.00 76.31 152 VAL A CA 1
ATOM 1197 C C . VAL A 1 152 ? 26.509 29.619 -15.782 1.00 76.31 152 VAL A C 1
ATOM 1199 O O . VAL A 1 152 ? 26.055 30.662 -15.307 1.00 76.31 152 VAL A O 1
ATOM 1202 N N . VAL A 1 153 ? 27.428 28.890 -15.142 1.00 79.12 153 VAL A N 1
ATOM 1203 C CA . VAL A 1 153 ? 27.994 29.280 -13.843 1.00 79.12 153 VAL A CA 1
ATOM 1204 C C . VAL A 1 153 ? 28.772 30.591 -13.964 1.00 79.12 153 VAL A C 1
ATOM 1206 O O . VAL A 1 153 ? 28.594 31.473 -13.125 1.00 79.12 153 VAL A O 1
ATOM 1209 N N . TYR A 1 154 ? 29.580 30.761 -15.013 1.00 82.81 154 TYR A N 1
ATOM 1210 C CA . TYR A 1 154 ? 30.325 31.996 -15.264 1.00 82.81 154 TYR A CA 1
ATOM 1211 C C . TYR A 1 154 ? 29.398 33.216 -15.378 1.00 82.81 154 TYR A C 1
ATOM 1213 O O . TYR A 1 154 ? 29.564 34.191 -14.636 1.00 82.81 154 TYR A O 1
ATOM 1221 N N . PHE A 1 155 ? 28.384 33.151 -16.249 1.00 77.12 155 PHE A N 1
ATOM 1222 C CA . PHE A 1 155 ? 27.421 34.240 -16.427 1.00 77.12 155 PHE A CA 1
ATOM 1223 C C . PHE A 1 155 ? 26.629 34.507 -15.146 1.00 77.12 155 PHE A C 1
ATOM 1225 O O . PHE A 1 155 ? 26.427 35.661 -14.767 1.00 77.12 155 PHE A O 1
ATOM 1232 N N . PHE A 1 156 ? 26.233 33.457 -14.425 1.00 77.12 156 PHE A N 1
ATOM 1233 C CA . PHE A 1 156 ? 25.527 33.600 -13.157 1.00 77.12 156 PHE A CA 1
ATOM 1234 C C . PHE A 1 156 ? 26.370 34.314 -12.091 1.00 77.12 156 PHE A C 1
ATOM 1236 O O . PHE A 1 156 ? 25.886 35.259 -11.465 1.00 77.12 156 PHE A O 1
ATOM 1243 N N . VAL A 1 157 ? 27.637 33.922 -11.915 1.00 79.56 157 VAL A N 1
ATOM 1244 C CA . VAL A 1 157 ? 28.567 34.553 -10.961 1.00 79.56 157 VAL A CA 1
ATOM 1245 C C . VAL A 1 157 ? 28.817 36.020 -11.323 1.00 79.56 157 VAL A C 1
ATOM 1247 O O . VAL A 1 157 ? 28.821 36.883 -10.445 1.00 79.56 157 VAL A O 1
ATOM 1250 N N . ARG A 1 158 ? 28.960 36.340 -12.612 1.00 77.25 158 ARG A N 1
ATOM 1251 C CA . ARG A 1 158 ? 29.097 37.725 -13.095 1.00 77.25 158 ARG A CA 1
ATOM 1252 C C . ARG A 1 158 ? 27.867 38.577 -12.774 1.00 77.25 158 ARG A C 1
ATOM 1254 O O . ARG A 1 158 ? 28.011 39.669 -12.221 1.00 77.25 158 ARG A O 1
ATOM 1261 N N . ILE A 1 159 ? 26.667 38.066 -13.055 1.00 75.31 159 ILE A N 1
ATOM 1262 C CA . ILE A 1 159 ? 25.398 38.742 -12.735 1.00 75.31 159 ILE A CA 1
ATOM 1263 C C . ILE A 1 159 ? 25.279 38.970 -11.222 1.00 75.31 159 ILE A C 1
ATOM 1265 O O . ILE A 1 159 ? 24.897 40.055 -10.783 1.00 75.31 159 ILE A O 1
ATOM 1269 N N . LEU A 1 160 ? 25.661 37.974 -10.421 1.00 75.19 160 LEU A N 1
ATOM 1270 C CA . LEU A 1 160 ? 25.717 38.042 -8.962 1.00 75.19 160 LEU A CA 1
ATOM 1271 C C . LEU A 1 160 ? 26.612 39.177 -8.458 1.00 75.19 160 LEU A C 1
ATOM 1273 O O . LEU A 1 160 ? 26.177 40.009 -7.658 1.00 75.19 160 LEU A O 1
ATOM 1277 N N . ILE A 1 161 ? 27.848 39.232 -8.958 1.00 76.88 161 ILE A N 1
ATOM 1278 C CA . ILE A 1 161 ? 28.818 40.266 -8.592 1.00 76.88 161 ILE A CA 1
ATOM 1279 C C . ILE A 1 161 ? 28.264 41.648 -8.955 1.00 76.88 161 ILE A C 1
ATOM 1281 O O . ILE A 1 161 ? 28.284 42.542 -8.110 1.00 76.88 161 ILE A O 1
ATOM 1285 N N . HIS A 1 162 ? 27.694 41.820 -10.152 1.00 74.06 162 HIS A N 1
ATOM 1286 C CA . HIS A 1 162 ? 27.104 43.094 -10.574 1.00 74.06 162 HIS A CA 1
ATOM 1287 C C . HIS A 1 162 ? 25.923 43.528 -9.687 1.00 74.06 162 HIS A C 1
ATOM 1289 O O . HIS A 1 162 ? 25.858 44.672 -9.230 1.00 74.06 162 HIS A O 1
ATOM 1295 N N . LEU A 1 163 ? 24.991 42.615 -9.396 1.00 70.00 163 LEU A N 1
ATOM 1296 C CA . LEU A 1 163 ? 23.846 42.908 -8.531 1.00 70.00 163 LEU A CA 1
ATOM 1297 C C . LEU A 1 163 ? 24.288 43.268 -7.105 1.00 70.00 163 LEU A C 1
ATOM 1299 O O . LEU A 1 163 ? 23.675 44.138 -6.489 1.00 70.00 163 LEU A O 1
ATOM 1303 N N . SER A 1 164 ? 25.372 42.660 -6.612 1.00 69.44 164 SER A N 1
ATOM 1304 C CA . SER A 1 164 ? 25.935 42.938 -5.284 1.00 69.44 164 SER A CA 1
ATOM 1305 C C . SER A 1 164 ? 26.746 44.241 -5.195 1.00 69.44 164 SER A C 1
ATOM 1307 O O . SER A 1 164 ? 26.806 44.848 -4.127 1.00 69.44 164 SER A O 1
ATOM 1309 N N . SER A 1 165 ? 27.361 44.695 -6.295 1.00 68.81 165 SER A N 1
ATOM 1310 C CA . SER A 1 165 ? 28.323 45.810 -6.286 1.00 68.81 165 SER A CA 1
ATOM 1311 C C . SER A 1 165 ? 27.697 47.190 -6.513 1.00 68.81 165 SER A C 1
ATOM 1313 O O . SER A 1 165 ? 28.275 48.210 -6.135 1.00 68.81 165 SER A O 1
ATOM 1315 N N . THR A 1 166 ? 26.505 47.248 -7.105 1.00 61.91 166 THR A N 1
ATOM 1316 C CA . THR A 1 166 ? 25.787 48.508 -7.365 1.00 61.91 166 THR A CA 1
ATOM 1317 C C . THR A 1 166 ? 25.380 49.253 -6.076 1.00 61.91 166 THR A C 1
ATOM 1319 O O . THR A 1 166 ? 24.368 48.942 -5.447 1.00 61.91 166 THR A O 1
ATOM 1322 N N . LYS A 1 167 ? 26.159 50.272 -5.683 1.00 57.75 167 LYS A N 1
ATOM 1323 C CA . LYS A 1 167 ? 25.910 51.101 -4.487 1.00 57.75 167 LYS A CA 1
ATOM 1324 C C . LYS A 1 167 ? 24.863 52.205 -4.719 1.00 57.75 167 LYS A C 1
ATOM 1326 O O . LYS A 1 167 ? 24.797 52.789 -5.793 1.00 57.75 167 LYS A O 1
ATOM 1331 N N . ALA A 1 168 ? 24.111 52.488 -3.647 1.00 55.91 168 ALA A N 1
ATOM 1332 C CA . ALA A 1 168 ? 23.009 53.451 -3.483 1.00 55.91 168 ALA A CA 1
ATOM 1333 C C . ALA A 1 168 ? 21.751 53.179 -4.334 1.00 55.91 168 ALA A C 1
ATOM 1335 O O . ALA A 1 168 ? 21.631 53.599 -5.481 1.00 55.91 168 ALA A O 1
ATOM 1336 N N . LYS A 1 169 ? 20.763 52.500 -3.733 1.00 58.66 169 LYS A N 1
ATOM 1337 C CA . LYS A 1 169 ? 19.456 52.217 -4.344 1.00 58.66 169 LYS A CA 1
ATOM 1338 C C . LYS A 1 169 ? 18.328 52.497 -3.356 1.00 58.66 169 LYS A C 1
ATOM 1340 O O . LYS A 1 169 ? 18.468 52.226 -2.169 1.00 58.66 169 LYS A O 1
ATOM 1345 N N . SER A 1 170 ? 17.208 53.033 -3.849 1.00 73.62 170 SER A N 1
ATOM 1346 C CA . SER A 1 170 ? 16.003 53.229 -3.031 1.00 73.62 170 SER A CA 1
ATOM 1347 C C . SER A 1 170 ? 15.520 51.894 -2.442 1.00 73.62 170 SER A C 1
ATOM 1349 O O . SER A 1 170 ? 15.694 50.847 -3.073 1.00 73.62 170 SER A O 1
ATOM 1351 N N . GLN A 1 171 ? 14.850 51.919 -1.284 1.00 72.88 171 GLN A N 1
ATOM 1352 C CA . GLN A 1 171 ? 14.314 50.713 -0.628 1.00 72.88 171 GLN A CA 1
ATOM 1353 C C . GLN A 1 171 ? 13.428 49.874 -1.571 1.00 72.88 171 GLN A C 1
ATOM 1355 O O . GLN A 1 171 ? 13.462 48.640 -1.566 1.00 72.88 171 GLN A O 1
ATOM 1360 N N . ARG A 1 172 ? 12.675 50.553 -2.448 1.00 76.12 172 ARG A N 1
ATOM 1361 C CA . ARG A 1 172 ? 11.826 49.929 -3.470 1.00 76.12 172 ARG A CA 1
ATOM 1362 C C . ARG A 1 172 ? 12.651 49.227 -4.552 1.00 76.12 172 ARG A C 1
ATOM 1364 O O . ARG A 1 172 ? 12.321 48.113 -4.946 1.00 76.12 172 ARG A O 1
ATOM 1371 N N . THR A 1 173 ? 13.741 49.844 -5.005 1.00 72.75 173 THR A N 1
ATOM 1372 C CA . THR A 1 173 ? 14.657 49.266 -6.002 1.00 72.75 173 THR A CA 1
ATOM 1373 C C . THR A 1 173 ? 15.414 48.059 -5.442 1.00 72.75 173 THR A C 1
ATOM 1375 O O . THR A 1 173 ? 15.555 47.062 -6.144 1.00 72.75 173 THR A O 1
ATOM 1378 N N . TYR A 1 174 ? 15.846 48.119 -4.179 1.00 72.88 174 TYR A N 1
ATOM 1379 C CA . TYR A 1 174 ? 16.486 46.995 -3.489 1.00 72.88 174 TYR A CA 1
ATOM 1380 C C . TYR A 1 174 ? 15.540 45.792 -3.364 1.00 72.88 174 TYR A C 1
ATOM 1382 O O . TYR A 1 174 ? 15.907 44.679 -3.728 1.00 72.88 174 TYR A O 1
ATOM 1390 N N . THR A 1 175 ? 14.291 46.024 -2.943 1.00 75.88 175 THR A N 1
ATOM 1391 C CA . THR A 1 175 ? 13.279 44.960 -2.810 1.00 75.88 175 THR A CA 1
ATOM 1392 C C . THR A 1 175 ? 13.000 44.274 -4.149 1.00 75.88 175 THR A C 1
ATOM 1394 O O . THR A 1 175 ? 12.980 43.046 -4.224 1.00 75.88 175 THR A O 1
ATOM 1397 N N . LEU A 1 176 ? 12.850 45.054 -5.226 1.00 76.50 176 LEU A N 1
ATOM 1398 C CA . LEU A 1 176 ? 12.641 44.513 -6.573 1.00 76.50 176 LEU A CA 1
ATOM 1399 C C . LEU A 1 176 ? 13.848 43.710 -7.073 1.00 76.50 176 LEU A C 1
ATOM 1401 O O . LEU A 1 176 ? 13.672 42.678 -7.714 1.00 76.50 176 LEU A O 1
ATOM 1405 N N . GLN A 1 177 ? 15.070 44.146 -6.768 1.00 71.81 177 GLN A N 1
ATOM 1406 C CA . GLN A 1 177 ? 16.283 43.425 -7.156 1.00 71.81 177 GLN A CA 1
ATOM 1407 C C . GLN A 1 177 ? 16.499 42.152 -6.356 1.00 71.81 177 GLN A C 1
ATOM 1409 O O . GLN A 1 177 ? 16.915 41.159 -6.938 1.00 71.81 177 GLN A O 1
ATOM 1414 N N . LEU A 1 178 ? 16.167 42.149 -5.065 1.00 74.50 178 LEU A N 1
ATOM 1415 C CA . LEU A 1 178 ? 16.205 40.951 -4.234 1.00 74.50 178 LEU A CA 1
ATOM 1416 C C . LEU A 1 178 ? 15.185 39.911 -4.717 1.00 74.50 178 LEU A C 1
ATOM 1418 O O . LEU A 1 178 ? 15.528 38.743 -4.873 1.00 74.50 178 LEU A O 1
ATOM 1422 N N . GLN A 1 179 ? 13.954 40.331 -5.020 1.00 76.81 179 GLN A N 1
ATOM 1423 C CA . GLN A 1 179 ? 12.932 39.444 -5.587 1.00 76.81 179 GLN A CA 1
ATOM 1424 C C . GLN A 1 179 ? 13.343 38.903 -6.959 1.00 76.81 179 GLN A C 1
ATOM 1426 O O . GLN A 1 179 ? 13.221 37.705 -7.209 1.00 76.81 179 GLN A O 1
ATOM 1431 N N . PHE A 1 180 ? 13.878 39.766 -7.828 1.00 73.94 180 PHE A N 1
ATOM 1432 C CA . PHE A 1 180 ? 14.415 39.359 -9.125 1.00 73.94 180 PHE A CA 1
ATOM 1433 C C . PHE A 1 180 ? 15.581 38.374 -8.971 1.00 73.94 180 PHE A C 1
ATOM 1435 O O . PHE A 1 180 ? 15.632 37.376 -9.680 1.00 73.94 180 PHE A O 1
ATOM 1442 N N . PHE A 1 181 ? 16.480 38.611 -8.015 1.00 72.56 181 PHE A N 1
ATOM 1443 C CA . PHE A 1 181 ? 17.632 37.761 -7.734 1.00 72.56 181 PHE A CA 1
ATOM 1444 C C . PHE A 1 181 ? 17.233 36.376 -7.200 1.00 72.56 181 PHE A C 1
ATOM 1446 O O . PHE A 1 181 ? 17.768 35.365 -7.658 1.00 72.56 181 PHE A O 1
ATOM 1453 N N . ILE A 1 182 ? 16.264 36.310 -6.281 1.00 73.69 182 ILE A N 1
ATOM 1454 C CA . ILE A 1 182 ? 15.714 35.042 -5.774 1.00 73.69 182 ILE A CA 1
ATOM 1455 C C . ILE A 1 182 ? 15.036 34.274 -6.911 1.00 73.69 182 ILE A C 1
ATOM 1457 O O . ILE A 1 182 ? 15.323 33.095 -7.107 1.00 73.69 182 ILE A O 1
ATOM 1461 N N . ALA A 1 183 ? 14.177 34.942 -7.687 1.00 74.94 183 ALA A N 1
ATOM 1462 C CA . ALA A 1 183 ? 13.484 34.323 -8.812 1.00 74.94 183 ALA A CA 1
ATOM 1463 C C . ALA A 1 183 ? 14.473 33.781 -9.853 1.00 74.94 183 ALA A C 1
ATOM 1465 O O . ALA A 1 183 ? 14.343 32.635 -10.276 1.00 74.94 183 ALA A O 1
ATOM 1466 N N . LEU A 1 184 ? 15.500 34.565 -10.195 1.00 72.44 184 LEU A N 1
ATOM 1467 C CA . LEU A 1 184 ? 16.570 34.160 -11.100 1.00 72.44 184 LEU A CA 1
ATOM 1468 C C . LEU A 1 184 ? 17.324 32.943 -10.540 1.00 72.44 184 LEU A C 1
ATOM 1470 O O . LEU A 1 184 ? 17.449 31.940 -11.227 1.00 72.44 184 LEU A O 1
ATOM 1474 N N . SER A 1 185 ? 17.740 32.968 -9.272 1.00 72.88 185 SER A N 1
ATOM 1475 C CA . SER A 1 185 ? 18.479 31.860 -8.642 1.00 72.88 185 SER A CA 1
ATOM 1476 C C . SER A 1 185 ? 17.687 30.546 -8.618 1.00 72.88 185 SER A C 1
ATOM 1478 O O . SER A 1 185 ? 18.239 29.482 -8.905 1.00 72.88 185 SER A O 1
ATOM 1480 N N . VAL A 1 186 ? 16.383 30.606 -8.326 1.00 74.25 186 VAL A N 1
ATOM 1481 C CA . VAL A 1 186 ? 15.490 29.433 -8.351 1.00 74.25 186 VAL A CA 1
ATOM 1482 C C . VAL A 1 186 ? 15.286 28.923 -9.779 1.00 74.25 186 VAL A C 1
ATOM 1484 O O . VAL A 1 186 ? 15.385 27.720 -10.020 1.00 74.25 186 VAL A O 1
ATOM 1487 N N . GLN A 1 187 ? 15.064 29.831 -10.734 1.00 66.44 187 GLN A N 1
ATOM 1488 C CA . GLN A 1 187 ? 14.862 29.511 -12.151 1.00 66.44 187 GLN A CA 1
ATOM 1489 C C . GLN A 1 187 ? 16.084 28.834 -12.791 1.00 66.44 187 GLN A C 1
ATOM 1491 O O . GLN A 1 187 ? 15.934 28.124 -13.778 1.00 66.44 187 GLN A O 1
ATOM 1496 N N . ILE A 1 188 ? 17.273 29.018 -12.217 1.00 69.38 188 ILE A N 1
ATOM 1497 C CA . ILE A 1 188 ? 18.542 28.454 -12.696 1.00 69.38 188 ILE A CA 1
ATOM 1498 C C . ILE A 1 188 ? 18.857 27.131 -12.017 1.00 69.38 188 ILE A C 1
ATOM 1500 O O . ILE A 1 188 ? 19.233 26.160 -12.673 1.00 69.38 188 ILE A O 1
ATOM 1504 N N . SER A 1 189 ? 18.706 27.092 -10.694 1.00 70.62 189 SER A N 1
ATOM 1505 C CA . SER A 1 189 ? 19.109 25.935 -9.898 1.00 70.62 189 SER A CA 1
ATOM 1506 C C . SER A 1 189 ? 18.297 24.696 -10.270 1.00 70.62 189 SER A C 1
ATOM 1508 O O . SER A 1 189 ? 18.844 23.600 -10.324 1.00 70.62 189 SER A O 1
ATOM 1510 N N . ILE A 1 190 ? 17.004 24.859 -10.570 1.00 71.12 190 ILE A N 1
ATOM 1511 C CA . ILE A 1 190 ? 16.119 23.731 -10.877 1.00 71.12 190 ILE A CA 1
ATOM 1512 C C . ILE A 1 190 ? 16.497 23.056 -12.214 1.00 71.12 190 ILE A C 1
ATOM 1514 O O . ILE A 1 190 ? 16.809 21.865 -12.180 1.00 71.12 190 ILE A O 1
ATOM 1518 N N . PRO A 1 191 ? 16.559 23.751 -13.371 1.00 66.75 191 PRO A N 1
ATOM 1519 C CA . PRO A 1 191 ? 16.959 23.120 -14.633 1.00 66.75 191 PRO A CA 1
ATOM 1520 C C . PRO A 1 191 ? 18.392 22.585 -14.610 1.00 66.75 191 PRO A C 1
ATOM 1522 O O . PRO A 1 191 ? 18.658 21.516 -15.155 1.00 66.75 191 PRO A O 1
ATOM 1525 N N . LEU A 1 192 ? 19.310 23.291 -13.940 1.00 70.00 192 LEU A N 1
ATOM 1526 C CA . LEU A 1 192 ? 20.702 22.866 -13.834 1.00 70.00 192 LEU A CA 1
ATOM 1527 C C . LEU A 1 192 ? 20.828 21.548 -13.056 1.00 70.00 192 LEU A C 1
ATOM 1529 O O . LEU A 1 192 ? 21.506 20.633 -13.512 1.00 70.00 192 LEU A O 1
ATOM 1533 N N . MET A 1 193 ? 20.122 21.404 -11.930 1.00 72.38 193 MET A N 1
ATOM 1534 C CA . MET A 1 193 ? 20.101 20.154 -11.161 1.00 72.38 193 MET A CA 1
ATOM 1535 C C . MET A 1 193 ? 19.457 19.005 -11.943 1.00 72.38 193 MET A C 1
ATOM 1537 O O . MET A 1 193 ? 19.955 17.881 -11.893 1.00 72.38 193 MET A O 1
ATOM 1541 N N . VAL A 1 194 ? 18.391 19.283 -12.698 1.00 66.75 194 VAL A N 1
ATOM 1542 C CA . VAL A 1 194 ? 17.708 18.285 -13.539 1.00 66.75 194 VAL A CA 1
ATOM 1543 C C . VAL A 1 194 ? 18.609 17.757 -14.660 1.00 66.75 194 VAL A C 1
ATOM 1545 O O . VAL A 1 194 ? 18.453 16.605 -15.048 1.00 66.75 194 VAL A O 1
ATOM 1548 N N . VAL A 1 195 ? 19.575 18.539 -15.151 1.00 68.50 195 VAL A N 1
ATOM 1549 C CA . VAL A 1 195 ? 20.531 18.095 -16.184 1.00 68.50 195 VAL A CA 1
ATOM 1550 C C . VAL A 1 195 ? 21.807 17.500 -15.574 1.00 68.50 195 VAL A C 1
ATOM 1552 O O . VAL A 1 195 ? 22.248 16.430 -15.993 1.00 68.50 195 VAL A O 1
ATOM 1555 N N . ILE A 1 196 ? 22.392 18.145 -14.559 1.00 73.19 196 ILE A N 1
ATOM 1556 C CA . ILE A 1 196 ? 23.660 17.713 -13.947 1.00 73.19 196 ILE A CA 1
ATOM 1557 C C . ILE A 1 196 ? 23.508 16.377 -13.222 1.00 73.19 196 ILE A C 1
ATOM 1559 O O . ILE A 1 196 ? 24.385 15.525 -13.347 1.00 73.19 196 ILE A O 1
ATOM 1563 N N . VAL A 1 197 ? 22.425 16.171 -12.464 1.00 75.38 197 VAL A N 1
ATOM 1564 C CA . VAL A 1 197 ? 22.274 14.958 -11.644 1.00 75.38 197 VAL A CA 1
ATOM 1565 C C . VAL A 1 197 ? 22.202 13.692 -12.514 1.00 75.38 197 VAL A C 1
ATOM 1567 O O . VAL A 1 197 ? 22.975 12.767 -12.248 1.00 75.38 197 VAL A O 1
ATOM 1570 N N . PRO A 1 198 ? 21.377 13.621 -13.580 1.00 71.12 198 PRO A N 1
ATOM 1571 C CA . PRO A 1 198 ? 21.357 12.454 -14.461 1.00 71.12 198 PRO A CA 1
ATOM 1572 C C . PRO A 1 198 ? 22.671 12.235 -15.212 1.00 71.12 198 PRO A C 1
ATOM 1574 O O . PRO A 1 198 ? 23.136 11.100 -15.286 1.00 71.12 198 PRO A O 1
ATOM 1577 N N . VAL A 1 199 ? 23.307 13.293 -15.731 1.00 70.75 199 VAL A N 1
ATOM 1578 C CA . VAL A 1 199 ? 24.590 13.158 -16.445 1.00 70.75 199 VAL A CA 1
ATOM 1579 C C . VAL A 1 199 ? 25.700 12.707 -15.496 1.00 70.75 199 VAL A C 1
ATOM 1581 O O . VAL A 1 199 ? 26.459 11.800 -15.829 1.00 70.75 199 VAL A O 1
ATOM 1584 N N . GLY A 1 200 ? 25.769 13.279 -14.293 1.00 74.31 200 GLY A N 1
ATOM 1585 C CA . GLY A 1 200 ? 26.727 12.882 -13.263 1.00 74.31 200 GLY A CA 1
ATOM 1586 C C . GLY A 1 200 ? 26.547 11.426 -12.838 1.00 74.31 200 GLY A C 1
ATOM 1587 O O . GLY A 1 200 ? 27.532 10.701 -12.715 1.00 74.31 200 GLY A O 1
ATOM 1588 N N . TYR A 1 201 ? 25.299 10.968 -12.696 1.00 76.31 201 TYR A N 1
ATOM 1589 C CA . TYR A 1 201 ? 24.998 9.561 -12.431 1.00 76.31 201 TYR A CA 1
ATOM 1590 C C . TYR A 1 201 ? 25.440 8.647 -13.578 1.00 76.31 201 TYR A C 1
ATOM 1592 O O . TYR A 1 201 ? 26.058 7.619 -13.317 1.00 76.31 201 TYR A O 1
ATOM 1600 N N . ILE A 1 202 ? 25.174 9.023 -14.834 1.00 70.62 202 ILE A N 1
ATOM 1601 C CA . ILE A 1 202 ? 25.616 8.271 -16.018 1.00 70.62 202 ILE A CA 1
ATOM 1602 C C . ILE A 1 202 ? 27.145 8.149 -16.012 1.00 70.62 202 ILE A C 1
ATOM 1604 O O . ILE A 1 202 ? 27.667 7.038 -16.039 1.00 70.62 202 ILE A O 1
ATOM 1608 N N . VAL A 1 203 ? 27.870 9.265 -15.895 1.00 71.50 203 VAL A N 1
ATOM 1609 C CA . VAL A 1 203 ? 29.343 9.276 -15.865 1.00 71.50 203 VAL A CA 1
ATOM 1610 C C . VAL A 1 203 ? 29.887 8.424 -14.716 1.00 71.50 203 VAL A C 1
ATOM 1612 O O . VAL A 1 203 ? 30.818 7.648 -14.927 1.00 71.50 203 VAL A O 1
ATOM 1615 N N . PHE A 1 204 ? 29.295 8.523 -13.523 1.00 76.31 204 PHE A N 1
ATOM 1616 C CA . PHE A 1 204 ? 29.650 7.690 -12.374 1.00 76.31 204 PHE A CA 1
ATOM 1617 C C . PHE A 1 204 ? 29.399 6.202 -12.638 1.00 76.31 204 PHE A C 1
ATOM 1619 O O . PHE A 1 204 ? 30.284 5.385 -12.394 1.00 76.31 204 PHE A O 1
ATOM 1626 N N . ALA A 1 205 ? 28.223 5.836 -13.152 1.00 68.94 205 ALA A N 1
ATOM 1627 C CA . ALA A 1 205 ? 27.868 4.456 -13.470 1.00 68.94 205 ALA A CA 1
ATOM 1628 C C . ALA A 1 205 ? 28.855 3.843 -14.476 1.00 68.94 205 ALA A C 1
ATOM 1630 O O . ALA A 1 205 ? 29.259 2.695 -14.314 1.00 68.94 205 ALA A O 1
ATOM 1631 N N . PHE A 1 206 ? 29.314 4.624 -15.462 1.00 65.75 206 PHE A N 1
ATOM 1632 C CA . PHE A 1 206 ? 30.337 4.194 -16.418 1.00 65.75 206 PHE A CA 1
ATOM 1633 C C . PHE A 1 206 ? 31.726 4.061 -15.808 1.00 65.75 206 PHE A C 1
ATOM 1635 O O . PHE A 1 206 ? 32.350 3.011 -15.949 1.00 65.75 206 PHE A O 1
ATOM 1642 N N . SER A 1 207 ? 32.209 5.092 -15.113 1.00 66.25 207 SER A N 1
ATOM 1643 C CA . SER A 1 207 ? 33.564 5.092 -14.551 1.00 66.25 207 SER A CA 1
ATOM 1644 C C . SER A 1 207 ? 33.752 4.028 -13.470 1.00 66.25 207 SER A C 1
ATOM 1646 O O . SER A 1 207 ? 34.826 3.443 -13.359 1.00 66.25 207 SER A O 1
ATOM 1648 N N . SER A 1 208 ? 32.696 3.730 -12.712 1.00 64.81 208 SER A N 1
ATOM 1649 C CA . SER A 1 208 ? 32.691 2.694 -11.675 1.00 64.81 208 SER A CA 1
ATOM 1650 C C . SER A 1 208 ? 32.228 1.317 -12.170 1.00 64.81 208 SER A C 1
ATOM 1652 O O . SER A 1 208 ? 32.183 0.377 -11.379 1.00 64.81 208 SER A O 1
ATOM 1654 N N . SER A 1 209 ? 31.882 1.175 -13.460 1.00 62.44 209 SER A N 1
ATOM 1655 C CA . SER A 1 209 ? 31.241 -0.030 -14.024 1.00 62.44 209 SER A CA 1
ATOM 1656 C C . SER A 1 209 ? 30.009 -0.501 -13.228 1.00 62.44 209 SER A C 1
ATOM 1658 O O . SER A 1 209 ? 29.689 -1.690 -13.165 1.00 62.44 209 SER A O 1
ATOM 1660 N N . TYR A 1 210 ? 29.311 0.443 -12.601 1.00 59.81 210 TYR A N 1
ATOM 1661 C CA . TYR A 1 210 ? 28.171 0.218 -11.726 1.00 59.81 210 TYR A CA 1
ATOM 1662 C C . TYR A 1 210 ? 26.865 0.467 -12.490 1.00 59.81 210 TYR A C 1
ATOM 1664 O O . TYR A 1 210 ? 26.248 1.528 -12.406 1.00 59.81 210 TYR A O 1
ATOM 1672 N N . PHE A 1 211 ? 26.428 -0.536 -13.254 1.00 59.38 211 PHE A N 1
ATOM 1673 C CA . PHE A 1 211 ? 25.215 -0.474 -14.081 1.00 59.38 211 PHE A CA 1
ATOM 1674 C C . PHE A 1 211 ? 24.008 -1.067 -13.359 1.00 59.38 211 PHE A C 1
ATOM 1676 O O . PHE A 1 211 ? 23.453 -2.088 -13.762 1.00 59.38 211 PHE A O 1
ATOM 1683 N N . ASP A 1 212 ? 23.594 -0.436 -12.265 1.00 53.59 212 ASP A N 1
ATOM 1684 C CA . ASP A 1 212 ? 22.473 -0.931 -11.473 1.00 53.59 212 ASP A CA 1
ATOM 1685 C C . ASP A 1 212 ? 21.129 -0.353 -11.930 1.00 53.59 212 ASP A C 1
ATOM 1687 O O . ASP A 1 212 ? 20.568 0.555 -11.323 1.00 53.59 212 ASP A O 1
ATOM 1691 N N . GLN A 1 213 ? 20.608 -0.894 -13.029 1.00 47.84 213 GLN A N 1
ATOM 1692 C CA . GLN A 1 213 ? 19.270 -0.564 -13.542 1.00 47.84 213 GLN A CA 1
ATOM 1693 C C . GLN A 1 213 ? 18.180 -1.502 -12.990 1.00 47.84 213 GLN A C 1
ATOM 1695 O O . GLN A 1 213 ? 17.027 -1.433 -13.409 1.00 47.84 213 GLN A O 1
ATOM 1700 N N . GLY A 1 214 ? 18.538 -2.404 -12.065 1.00 42.22 214 GLY A N 1
ATOM 1701 C CA . GLY A 1 214 ? 17.710 -3.543 -11.663 1.00 42.22 214 GLY A CA 1
ATOM 1702 C C . GLY A 1 214 ? 17.473 -3.711 -10.160 1.00 42.22 214 GLY A C 1
ATOM 1703 O O . GLY A 1 214 ? 16.789 -4.671 -9.785 1.00 42.22 214 GLY A O 1
ATOM 1704 N N . LYS A 1 215 ? 17.996 -2.839 -9.284 1.00 42.91 215 LYS A N 1
ATOM 1705 C CA . LYS A 1 215 ? 18.059 -3.138 -7.840 1.00 42.91 215 LYS A CA 1
ATOM 1706 C C . LYS A 1 215 ? 16.742 -3.305 -7.085 1.00 42.91 215 LYS A C 1
ATOM 1708 O O . LYS A 1 215 ? 16.804 -3.756 -5.943 1.00 42.91 215 LYS A O 1
ATOM 1713 N N . GLN A 1 216 ? 15.576 -3.033 -7.674 1.00 41.00 216 GLN A N 1
ATOM 1714 C CA . GLN A 1 216 ? 14.300 -3.279 -6.985 1.00 41.00 216 GLN A CA 1
ATOM 1715 C C . GLN A 1 216 ? 13.459 -4.431 -7.557 1.00 41.00 216 GLN A C 1
ATOM 1717 O O . GLN A 1 216 ? 12.603 -4.941 -6.845 1.00 41.00 216 GLN A O 1
ATOM 1722 N N . PHE A 1 217 ? 13.752 -4.922 -8.770 1.00 44.84 217 PHE A N 1
ATOM 1723 C CA . PHE A 1 217 ? 12.920 -5.938 -9.444 1.00 44.84 217 PHE A CA 1
ATOM 1724 C C . PHE A 1 217 ? 13.666 -7.217 -9.878 1.00 44.84 217 PHE A C 1
ATOM 1726 O O . PHE A 1 217 ? 13.040 -8.125 -10.416 1.00 44.84 217 PHE A O 1
ATOM 1733 N N . SER A 1 218 ? 14.990 -7.326 -9.674 1.00 53.41 218 SER A N 1
ATOM 1734 C CA . SER A 1 218 ? 15.796 -8.395 -10.310 1.00 53.41 218 SER A CA 1
ATOM 1735 C C . SER A 1 218 ? 16.807 -9.121 -9.415 1.00 53.41 218 SER A C 1
ATOM 1737 O O . SER A 1 218 ? 17.656 -9.857 -9.921 1.00 53.41 218 SER A O 1
ATOM 1739 N N . LYS A 1 219 ? 16.738 -8.977 -8.082 1.00 65.38 219 LYS A N 1
ATOM 1740 C CA . LYS A 1 219 ? 17.549 -9.849 -7.219 1.00 65.38 219 LYS A CA 1
ATOM 1741 C C . LYS A 1 219 ? 17.059 -11.285 -7.374 1.00 65.38 219 LYS A C 1
ATOM 1743 O O . LYS A 1 219 ? 15.925 -11.601 -7.011 1.00 65.38 219 LYS A O 1
ATOM 1748 N N . LYS A 1 220 ? 17.924 -12.134 -7.933 1.00 79.31 220 LYS A N 1
ATOM 1749 C CA . LYS A 1 220 ? 17.697 -13.572 -8.013 1.00 79.31 220 LYS A CA 1
ATOM 1750 C C . LYS A 1 220 ? 17.564 -14.111 -6.594 1.00 79.31 220 LYS A C 1
ATOM 1752 O O . LYS A 1 220 ? 18.390 -13.818 -5.734 1.00 79.31 220 LYS A O 1
ATOM 1757 N N . VAL A 1 221 ? 16.512 -14.877 -6.375 1.00 89.81 221 VAL A N 1
ATOM 1758 C CA . VAL A 1 221 ? 16.253 -15.580 -5.122 1.00 89.81 221 VAL A CA 1
ATOM 1759 C C . VAL A 1 221 ? 15.971 -17.035 -5.424 1.00 89.81 221 VAL A C 1
ATOM 1761 O O . VAL A 1 221 ? 15.572 -17.385 -6.533 1.00 89.81 221 VAL A O 1
ATOM 1764 N N . PHE A 1 222 ? 16.183 -17.896 -4.447 1.00 93.19 222 PHE A N 1
ATOM 1765 C CA . PHE A 1 222 ? 15.926 -19.316 -4.563 1.00 93.19 222 PHE A CA 1
ATOM 1766 C C . PHE A 1 222 ? 14.880 -19.713 -3.535 1.00 93.19 222 PHE A C 1
ATOM 1768 O O . PHE A 1 222 ? 15.087 -19.556 -2.337 1.00 93.19 222 PHE A O 1
ATOM 1775 N N . CYS A 1 223 ? 13.756 -20.240 -4.008 1.00 94.56 223 CYS A N 1
ATOM 1776 C CA . CYS A 1 223 ? 12.771 -20.883 -3.154 1.00 94.56 223 CYS A CA 1
ATOM 1777 C C . CYS A 1 223 ? 13.313 -22.252 -2.737 1.00 94.56 223 CYS A C 1
ATOM 1779 O O . CYS A 1 223 ? 13.693 -23.053 -3.600 1.00 94.56 223 CYS A O 1
ATOM 1781 N N . ARG A 1 224 ? 13.349 -22.505 -1.431 1.00 95.38 224 ARG A N 1
ATOM 1782 C CA . ARG A 1 224 ? 13.819 -23.740 -0.793 1.00 95.38 224 ARG A CA 1
ATOM 1783 C C . ARG A 1 224 ? 12.615 -24.457 -0.195 1.00 95.38 224 ARG A C 1
ATOM 1785 O O . ARG A 1 224 ? 11.798 -23.813 0.459 1.00 95.38 224 ARG A O 1
ATOM 1792 N N . TYR A 1 225 ? 12.479 -25.754 -0.447 1.00 95.62 225 TYR A N 1
ATOM 1793 C CA . TYR A 1 225 ? 11.273 -26.515 -0.110 1.00 95.62 225 TYR A CA 1
ATOM 1794 C C . TYR A 1 225 ? 11.597 -27.591 0.913 1.00 95.62 225 TYR A C 1
ATOM 1796 O O . TYR A 1 225 ? 12.598 -28.291 0.772 1.00 95.62 225 TYR A O 1
ATOM 1804 N N . PHE A 1 226 ? 10.725 -27.742 1.904 1.00 95.12 226 PHE A N 1
ATOM 1805 C CA . PHE A 1 226 ? 10.925 -28.657 3.018 1.00 95.12 226 PHE A CA 1
ATOM 1806 C C . PHE A 1 226 ? 9.688 -29.526 3.224 1.00 95.12 226 PHE A C 1
ATOM 1808 O O . PHE A 1 226 ? 8.559 -29.078 3.005 1.00 95.12 226 PHE A O 1
ATOM 1815 N N . ASP A 1 227 ? 9.919 -30.766 3.638 1.00 93.12 227 ASP A N 1
ATOM 1816 C CA . ASP A 1 227 ? 8.871 -31.736 3.946 1.00 93.12 227 ASP A CA 1
ATOM 1817 C C . ASP A 1 227 ? 8.225 -31.506 5.328 1.00 93.12 227 ASP A C 1
ATOM 1819 O O . ASP A 1 227 ? 8.569 -30.569 6.054 1.00 93.12 227 ASP A O 1
ATOM 1823 N N . CYS A 1 228 ? 7.295 -32.386 5.711 1.00 92.81 228 CYS A N 1
ATOM 1824 C CA . CYS A 1 228 ? 6.604 -32.356 7.005 1.00 92.81 228 CYS A CA 1
ATOM 1825 C C . CYS A 1 228 ? 7.540 -32.472 8.224 1.00 92.81 228 CYS A C 1
ATOM 1827 O O . CYS A 1 228 ? 7.180 -32.064 9.326 1.00 92.81 228 CYS A O 1
ATOM 1829 N N . HIS A 1 229 ? 8.754 -33.004 8.043 1.00 92.75 229 HIS A N 1
ATOM 1830 C CA . HIS A 1 229 ? 9.779 -33.127 9.081 1.00 92.75 229 HIS A CA 1
ATOM 1831 C C . HIS A 1 229 ? 10.785 -31.965 9.050 1.00 92.75 229 HIS A C 1
ATOM 1833 O O . HIS A 1 229 ? 11.836 -32.061 9.687 1.00 92.75 229 HIS A O 1
ATOM 1839 N N . ARG A 1 230 ? 10.487 -30.886 8.308 1.00 92.38 230 ARG A N 1
ATOM 1840 C CA . ARG A 1 230 ? 11.370 -29.730 8.078 1.00 92.38 230 ARG A CA 1
ATOM 1841 C C . ARG A 1 230 ? 12.710 -30.100 7.433 1.00 92.38 230 ARG A C 1
ATOM 1843 O O . ARG A 1 230 ? 13.692 -29.379 7.592 1.00 92.38 230 ARG A O 1
ATOM 1850 N N . ARG A 1 231 ? 12.777 -31.203 6.684 1.00 91.50 231 ARG A N 1
ATOM 1851 C CA . ARG A 1 231 ? 13.980 -31.586 5.932 1.00 91.50 231 ARG A CA 1
ATOM 1852 C C . ARG A 1 231 ? 13.895 -31.026 4.526 1.00 91.50 231 ARG A C 1
ATOM 1854 O O . ARG A 1 231 ? 12.854 -31.114 3.878 1.00 91.50 231 ARG A O 1
ATOM 1861 N N . GLU A 1 232 ? 14.990 -30.439 4.052 1.00 93.62 232 GLU A N 1
ATOM 1862 C CA . GLU A 1 232 ? 15.018 -29.882 2.705 1.00 93.62 232 GLU A CA 1
ATOM 1863 C C . GLU A 1 232 ? 14.884 -30.996 1.659 1.00 93.62 232 GLU A C 1
ATOM 1865 O O . GLU A 1 232 ? 15.613 -31.990 1.670 1.00 93.62 232 GLU A O 1
ATOM 1870 N N . ILE A 1 233 ? 13.960 -30.811 0.719 1.00 91.56 233 ILE A N 1
ATOM 1871 C CA . ILE A 1 233 ? 13.761 -31.734 -0.392 1.00 91.56 233 ILE A CA 1
ATOM 1872 C C . ILE A 1 233 ? 14.956 -31.595 -1.339 1.00 91.56 233 ILE A C 1
ATOM 1874 O O . ILE A 1 233 ? 15.228 -30.512 -1.869 1.00 91.56 233 ILE A O 1
ATOM 1878 N N . GLN A 1 234 ? 15.666 -32.696 -1.582 1.00 90.44 234 GLN A N 1
ATOM 1879 C CA . GLN A 1 234 ? 16.872 -32.689 -2.410 1.00 90.44 234 GLN A CA 1
ATOM 1880 C C . GLN A 1 234 ? 16.602 -32.151 -3.821 1.00 90.44 234 GLN A C 1
ATOM 1882 O O . GLN A 1 234 ? 15.593 -32.472 -4.449 1.00 90.44 234 GLN A O 1
ATOM 1887 N N . ASN A 1 235 ? 17.528 -31.328 -4.328 1.00 85.94 235 ASN A N 1
ATOM 1888 C CA . ASN A 1 235 ? 17.471 -30.720 -5.664 1.00 85.94 235 ASN A CA 1
ATOM 1889 C C . ASN A 1 235 ? 16.166 -29.954 -5.966 1.00 85.94 235 ASN A C 1
ATOM 1891 O O . ASN A 1 235 ? 15.795 -29.764 -7.125 1.00 85.94 235 ASN A O 1
ATOM 1895 N N . SER A 1 236 ? 15.477 -29.471 -4.928 1.00 87.31 236 SER A N 1
ATOM 1896 C CA . SER A 1 236 ? 14.211 -28.748 -5.062 1.00 87.31 236 SER A CA 1
ATOM 1897 C C . SER A 1 236 ? 14.372 -27.230 -5.198 1.00 87.31 236 SER A C 1
ATOM 1899 O O . SER A 1 236 ? 13.401 -26.543 -5.518 1.00 87.31 236 SER A O 1
ATOM 1901 N N . ALA A 1 237 ? 15.573 -26.674 -5.018 1.00 91.56 237 ALA A N 1
ATOM 1902 C CA . ALA A 1 237 ? 15.795 -25.233 -5.130 1.00 91.56 237 ALA A CA 1
ATOM 1903 C C . ALA A 1 237 ? 15.268 -24.681 -6.471 1.00 91.56 237 ALA A C 1
ATOM 1905 O O . ALA A 1 237 ? 15.560 -25.218 -7.543 1.00 91.56 237 ALA A O 1
ATOM 1906 N N . TYR A 1 238 ? 14.462 -23.620 -6.420 1.00 92.75 238 TYR A N 1
ATOM 1907 C CA . TYR A 1 238 ? 13.863 -22.998 -7.604 1.00 92.75 238 TYR A CA 1
ATOM 1908 C C . TYR A 1 238 ? 14.259 -21.530 -7.697 1.00 92.75 238 TYR A C 1
ATOM 1910 O O . TYR A 1 238 ? 13.976 -20.763 -6.783 1.00 92.75 238 TYR A O 1
ATOM 1918 N N . ALA A 1 239 ? 14.892 -21.140 -8.803 1.00 91.38 239 ALA A N 1
ATOM 1919 C CA . ALA A 1 239 ? 15.257 -19.750 -9.038 1.00 91.38 239 ALA A CA 1
ATOM 1920 C C . ALA A 1 239 ? 14.015 -18.907 -9.363 1.00 91.38 239 ALA A C 1
ATOM 1922 O O . ALA A 1 239 ? 13.246 -19.240 -10.262 1.00 91.38 239 ALA A O 1
ATOM 1923 N N . SER A 1 240 ? 13.854 -17.801 -8.650 1.00 89.50 240 SER A N 1
ATOM 1924 C CA . SER A 1 240 ? 12.778 -16.827 -8.797 1.00 89.50 240 SER A CA 1
ATOM 1925 C C . SER A 1 240 ? 13.324 -15.400 -8.618 1.00 89.50 240 SER A C 1
ATOM 1927 O O . SER A 1 240 ? 14.538 -15.180 -8.566 1.00 89.50 240 SER A O 1
ATOM 1929 N N . PHE A 1 241 ? 12.428 -14.420 -8.564 1.00 84.19 241 PHE A N 1
ATOM 1930 C CA . PHE A 1 241 ? 12.721 -12.997 -8.422 1.00 84.19 241 PHE A CA 1
ATOM 1931 C C . PHE A 1 241 ? 11.620 -12.303 -7.607 1.00 84.19 241 PHE A C 1
ATOM 1933 O O . PHE A 1 241 ? 10.512 -12.825 -7.455 1.00 84.19 241 PHE A O 1
ATOM 1940 N N . PHE A 1 242 ? 11.929 -11.115 -7.086 1.00 77.25 242 PHE A N 1
ATOM 1941 C CA . PHE A 1 242 ? 10.951 -10.275 -6.397 1.00 77.25 242 PHE A CA 1
ATOM 1942 C C . PHE A 1 242 ? 10.036 -9.562 -7.392 1.00 77.25 242 PHE A C 1
ATOM 1944 O O . PHE A 1 242 ? 10.509 -8.849 -8.275 1.00 77.25 242 PHE A O 1
ATOM 1951 N N . PHE A 1 243 ? 8.722 -9.705 -7.221 1.00 75.94 243 PHE A N 1
ATOM 1952 C CA . PHE A 1 243 ? 7.738 -8.923 -7.961 1.00 75.94 243 PHE A CA 1
ATOM 1953 C C . PHE A 1 243 ? 6.412 -8.777 -7.193 1.00 75.94 243 PHE A C 1
ATOM 1955 O O . PHE A 1 243 ? 5.831 -9.785 -6.781 1.00 75.94 243 PHE A O 1
ATOM 1962 N N . PRO A 1 244 ? 5.860 -7.554 -7.061 1.00 62.44 244 PRO A N 1
ATOM 1963 C CA . PRO A 1 244 ? 6.400 -6.289 -7.560 1.00 62.44 244 PRO A CA 1
ATOM 1964 C C . PRO A 1 244 ? 7.559 -5.736 -6.722 1.00 62.44 244 PRO A C 1
ATOM 1966 O O . PRO A 1 244 ? 8.400 -5.069 -7.286 1.00 62.44 244 PRO A O 1
ATOM 1969 N N . MET A 1 245 ? 7.672 -6.023 -5.422 1.00 71.00 245 MET A N 1
ATOM 1970 C CA . MET A 1 245 ? 8.861 -5.628 -4.632 1.00 71.00 245 MET A CA 1
ATOM 1971 C C . MET A 1 245 ? 9.132 -6.559 -3.448 1.00 71.00 245 MET A C 1
ATOM 1973 O O . MET A 1 245 ? 10.279 -6.867 -3.154 1.00 71.00 245 MET A O 1
ATOM 1977 N N . THR A 1 246 ? 8.079 -7.006 -2.761 1.00 76.81 246 THR A N 1
ATOM 1978 C CA . THR A 1 246 ? 8.178 -7.718 -1.472 1.00 76.81 246 THR A CA 1
ATOM 1979 C C . THR A 1 246 ? 7.758 -9.182 -1.544 1.00 76.81 246 THR A C 1
ATOM 1981 O O . THR A 1 246 ? 7.883 -9.898 -0.559 1.00 76.81 246 THR A O 1
ATOM 1984 N N . ALA A 1 247 ? 7.271 -9.642 -2.697 1.00 81.44 247 ALA A N 1
ATOM 1985 C CA . ALA A 1 247 ? 6.789 -11.004 -2.880 1.00 81.44 247 ALA A CA 1
ATOM 1986 C C . ALA A 1 247 ? 7.664 -11.776 -3.864 1.00 81.44 247 ALA A C 1
ATOM 1988 O O . ALA A 1 247 ? 8.092 -11.239 -4.887 1.00 81.44 247 ALA A O 1
ATOM 1989 N N . VAL A 1 248 ? 7.887 -13.051 -3.554 1.00 87.06 248 VAL A N 1
ATOM 1990 C CA . VAL A 1 248 ? 8.617 -14.002 -4.394 1.00 87.06 248 VAL A CA 1
ATOM 1991 C C . VAL A 1 248 ? 7.631 -15.040 -4.914 1.00 87.06 248 VAL A C 1
ATOM 1993 O O . VAL A 1 248 ? 6.870 -15.628 -4.146 1.00 87.06 248 VAL A O 1
ATOM 1996 N N . HIS A 1 249 ? 7.644 -15.286 -6.223 1.00 86.69 249 HIS A N 1
ATOM 1997 C CA . HIS A 1 249 ? 6.738 -16.248 -6.854 1.00 86.69 249 HIS A CA 1
ATOM 1998 C C . HIS A 1 249 ? 7.422 -17.609 -6.961 1.00 86.69 249 HIS A C 1
ATOM 2000 O O . HIS A 1 249 ? 8.263 -17.832 -7.834 1.00 86.69 249 HIS A O 1
ATOM 2006 N N . CYS A 1 250 ? 7.079 -18.519 -6.056 1.00 88.69 250 CYS A N 1
ATOM 2007 C CA . CYS A 1 250 ? 7.625 -19.872 -6.017 1.00 88.69 250 CYS A CA 1
ATOM 2008 C C . CYS A 1 250 ? 6.677 -20.869 -6.695 1.00 88.69 250 CYS A C 1
ATOM 2010 O O . CYS A 1 250 ? 5.454 -20.777 -6.569 1.00 88.69 250 CYS A O 1
ATOM 2012 N N . VAL A 1 251 ? 7.236 -21.840 -7.420 1.00 89.88 251 VAL A N 1
ATOM 2013 C CA . VAL A 1 251 ? 6.446 -22.932 -8.004 1.00 89.88 251 VAL A CA 1
ATOM 2014 C C . VAL A 1 251 ? 6.005 -23.909 -6.921 1.00 89.88 251 VAL A C 1
ATOM 2016 O O . VAL A 1 251 ? 6.709 -24.152 -5.948 1.00 89.88 251 VAL A O 1
ATOM 2019 N N . ARG A 1 252 ? 4.835 -24.518 -7.095 1.00 85.56 252 ARG A N 1
ATOM 2020 C CA . ARG A 1 252 ? 4.390 -25.581 -6.190 1.00 85.56 252 ARG A CA 1
ATOM 2021 C C . ARG A 1 252 ? 5.249 -26.826 -6.395 1.00 85.56 252 ARG A C 1
ATOM 2023 O O . ARG A 1 252 ? 5.533 -27.196 -7.534 1.00 85.56 252 ARG A O 1
ATOM 2030 N N . ARG A 1 253 ? 5.610 -27.495 -5.300 1.00 85.56 253 ARG A N 1
ATOM 2031 C CA . ARG A 1 253 ? 6.321 -28.777 -5.326 1.00 85.56 253 ARG A CA 1
ATOM 2032 C C . ARG A 1 253 ? 5.583 -29.824 -4.509 1.00 85.56 253 ARG A C 1
ATOM 2034 O O . ARG A 1 253 ? 5.079 -29.532 -3.430 1.00 85.56 253 ARG A O 1
ATOM 2041 N N . ALA A 1 254 ? 5.514 -31.036 -5.050 1.00 85.56 254 ALA A N 1
ATOM 2042 C CA . ALA A 1 254 ? 4.946 -32.174 -4.342 1.00 85.56 254 ALA A CA 1
ATOM 2043 C C . ALA A 1 254 ? 5.788 -32.495 -3.097 1.00 85.56 254 ALA A C 1
ATOM 2045 O O . ALA A 1 254 ? 7.014 -32.430 -3.153 1.00 85.56 254 ALA A O 1
ATOM 2046 N N . GLY A 1 255 ? 5.120 -32.815 -1.987 1.00 86.12 255 GLY A N 1
ATOM 2047 C CA . GLY A 1 255 ? 5.763 -33.129 -0.706 1.00 86.12 255 GLY A CA 1
ATOM 2048 C C . GLY A 1 255 ? 6.268 -31.924 0.094 1.00 86.12 255 GLY A C 1
ATOM 2049 O O . GLY A 1 255 ? 6.742 -32.119 1.205 1.00 86.12 255 GLY A O 1
ATOM 2050 N N . ALA A 1 256 ? 6.166 -30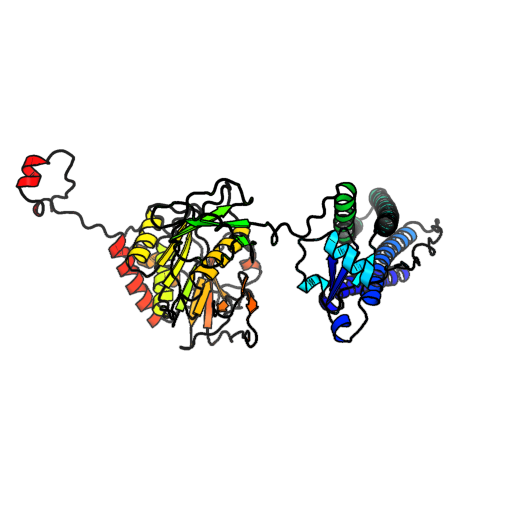.697 -0.429 1.00 92.25 256 ALA A N 1
ATOM 2051 C CA . ALA A 1 256 ? 6.557 -29.498 0.305 1.00 92.25 256 ALA A CA 1
ATOM 2052 C C . ALA A 1 256 ? 5.436 -29.036 1.251 1.00 92.25 256 ALA A C 1
ATOM 2054 O O . ALA A 1 256 ? 4.332 -28.731 0.796 1.00 92.25 256 ALA A O 1
ATOM 2055 N N . GLU A 1 257 ? 5.745 -28.932 2.543 1.00 92.88 257 GLU A N 1
ATOM 2056 C CA . GLU A 1 257 ? 4.860 -28.371 3.577 1.00 92.88 257 GLU A CA 1
ATOM 2057 C C . GLU A 1 257 ? 5.378 -27.045 4.135 1.00 92.88 257 GLU A C 1
ATOM 2059 O O . GLU A 1 257 ? 4.584 -26.199 4.547 1.00 92.88 257 GLU A O 1
ATOM 2064 N N . PHE A 1 258 ? 6.693 -26.824 4.081 1.00 95.25 258 PHE A N 1
ATOM 2065 C CA . PHE A 1 258 ? 7.326 -25.570 4.476 1.00 95.25 258 PHE A CA 1
ATOM 2066 C C . PHE A 1 258 ? 8.194 -25.022 3.343 1.00 95.25 258 PHE A C 1
ATOM 2068 O O . PHE A 1 258 ? 8.635 -25.746 2.443 1.00 95.25 258 PHE A O 1
ATOM 2075 N N . MET A 1 259 ? 8.442 -23.718 3.385 1.00 94.94 259 MET A N 1
ATOM 2076 C CA . MET A 1 259 ? 9.247 -23.015 2.398 1.00 94.94 259 MET A CA 1
ATOM 2077 C C . MET A 1 259 ? 10.145 -21.978 3.066 1.00 94.94 259 MET A C 1
ATOM 2079 O O . MET A 1 259 ? 9.777 -21.370 4.065 1.00 94.94 259 MET A O 1
ATOM 2083 N N . SER A 1 260 ? 11.315 -21.754 2.481 1.00 94.81 260 SER A N 1
ATOM 2084 C CA . SER A 1 260 ? 12.219 -20.657 2.826 1.00 94.81 260 SER A CA 1
ATOM 2085 C C . SER A 1 260 ? 12.764 -20.020 1.547 1.00 94.81 260 SER A C 1
ATOM 2087 O O . SER A 1 260 ? 12.570 -20.550 0.446 1.00 94.81 260 SER A O 1
ATOM 2089 N N . ILE A 1 261 ? 13.436 -18.879 1.671 1.00 92.81 261 ILE A N 1
ATOM 2090 C CA . ILE A 1 261 ? 14.085 -18.187 0.554 1.00 92.81 261 ILE A CA 1
ATOM 2091 C C . ILE A 1 261 ? 15.567 -17.959 0.845 1.00 92.81 261 ILE A C 1
ATOM 2093 O O . ILE A 1 261 ? 15.953 -17.697 1.981 1.00 92.81 261 ILE A O 1
ATOM 2097 N N . THR A 1 262 ? 16.396 -18.024 -0.195 1.00 92.75 262 THR A N 1
ATOM 2098 C CA . THR A 1 262 ? 17.824 -17.681 -0.131 1.00 92.75 262 THR A CA 1
ATOM 2099 C C . THR A 1 262 ? 18.236 -16.778 -1.291 1.00 92.75 262 THR A C 1
ATOM 2101 O O . THR A 1 262 ? 17.584 -16.768 -2.336 1.00 92.75 262 THR A O 1
ATOM 2104 N N . PHE A 1 263 ? 19.312 -16.003 -1.134 1.00 88.69 263 PHE A N 1
ATOM 2105 C CA . PHE A 1 263 ? 19.829 -15.136 -2.205 1.00 88.69 263 PHE A CA 1
ATOM 2106 C C . PHE A 1 263 ? 20.807 -15.880 -3.129 1.00 88.69 263 PHE A C 1
ATOM 2108 O O . PHE A 1 263 ? 20.819 -15.652 -4.338 1.00 88.69 263 PHE A O 1
ATOM 2115 N N . GLY A 1 264 ? 21.561 -16.835 -2.593 1.00 87.38 264 GLY A N 1
ATOM 2116 C CA . GLY A 1 264 ? 22.343 -17.823 -3.326 1.00 87.38 264 GLY A CA 1
ATOM 2117 C C . GLY A 1 264 ? 21.691 -19.206 -3.321 1.00 87.38 264 GLY A C 1
ATOM 2118 O O . GLY A 1 264 ? 20.887 -19.552 -2.454 1.00 87.38 264 GLY A O 1
ATOM 2119 N N . LYS A 1 265 ? 22.044 -20.031 -4.313 1.00 85.25 265 LYS A N 1
ATOM 2120 C CA . LYS A 1 265 ? 21.528 -21.408 -4.439 1.00 85.25 265 LYS A CA 1
ATOM 2121 C C . LYS A 1 265 ? 21.981 -22.306 -3.282 1.00 85.25 265 LYS A C 1
ATOM 2123 O O . LYS A 1 265 ? 21.267 -23.237 -2.928 1.00 85.25 265 LYS A O 1
ATOM 2128 N N . HIS A 1 266 ? 23.168 -22.034 -2.747 1.00 87.06 266 HIS A N 1
ATOM 2129 C CA . HIS A 1 266 ? 23.839 -22.844 -1.729 1.00 87.06 266 HIS A CA 1
ATOM 2130 C C . HIS A 1 266 ? 23.913 -22.151 -0.369 1.00 87.06 266 HIS A C 1
ATOM 2132 O O . HIS A 1 266 ? 24.521 -22.694 0.546 1.00 87.06 266 HIS A O 1
ATOM 2138 N N . ASP A 1 267 ? 23.295 -20.978 -0.234 1.00 91.06 267 ASP A N 1
ATOM 2139 C CA . ASP A 1 267 ? 23.232 -20.289 1.048 1.00 91.06 267 ASP A CA 1
ATOM 2140 C C . ASP A 1 267 ? 22.377 -21.096 2.027 1.00 91.06 267 ASP A C 1
ATOM 2142 O O . ASP A 1 267 ? 21.482 -21.861 1.631 1.00 91.06 267 ASP A O 1
ATOM 2146 N N . GLU A 1 268 ? 22.643 -20.884 3.309 1.00 91.25 268 GLU A N 1
ATOM 2147 C CA . GLU A 1 268 ? 21.846 -21.449 4.383 1.00 91.25 268 GLU A CA 1
ATOM 2148 C C . GLU A 1 268 ? 20.447 -20.800 4.396 1.00 91.25 268 GLU A C 1
ATOM 2150 O O . GLU A 1 268 ? 20.332 -19.568 4.398 1.00 91.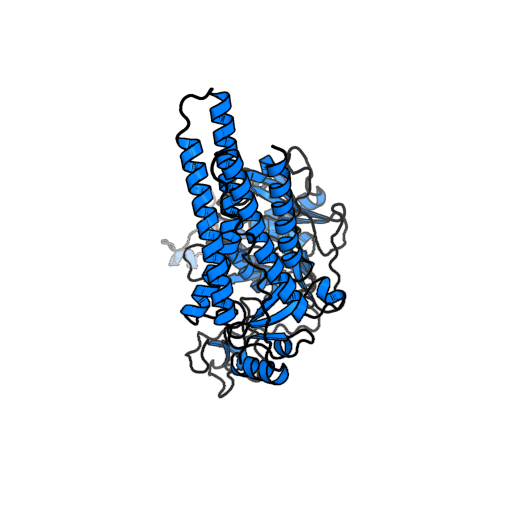25 268 GLU A O 1
ATOM 2155 N N . PRO A 1 269 ? 19.368 -21.598 4.337 1.00 90.31 269 PRO A N 1
ATOM 2156 C CA . PRO A 1 269 ? 18.009 -21.081 4.395 1.00 90.31 269 PRO A CA 1
ATOM 2157 C C . PRO A 1 269 ? 17.667 -20.554 5.789 1.00 90.31 269 PRO A C 1
ATOM 2159 O O . PRO A 1 269 ? 18.063 -21.124 6.800 1.00 90.31 269 PRO A O 1
ATOM 2162 N N . GLN A 1 270 ? 16.859 -19.493 5.838 1.00 89.31 270 GLN A N 1
ATOM 2163 C CA . GLN A 1 270 ? 16.209 -19.067 7.080 1.00 89.31 270 GLN A CA 1
ATOM 2164 C C . GLN A 1 270 ? 15.177 -20.105 7.543 1.00 89.31 270 GLN A C 1
ATOM 2166 O O . GLN A 1 270 ? 14.771 -20.963 6.751 1.00 89.31 270 GLN A O 1
ATOM 2171 N N . GLU A 1 271 ? 14.712 -19.975 8.791 1.00 91.00 271 GLU A N 1
ATOM 2172 C CA . GLU A 1 271 ? 13.681 -20.837 9.382 1.00 91.00 271 GLU A CA 1
ATOM 2173 C C . GLU A 1 271 ? 12.487 -21.016 8.420 1.00 91.00 271 GLU A C 1
ATOM 2175 O O . GLU A 1 271 ? 11.842 -20.027 8.048 1.00 91.00 271 GLU A O 1
ATOM 2180 N N . PRO A 1 272 ? 12.187 -22.254 7.982 1.00 93.06 272 PRO A N 1
ATOM 2181 C CA . PRO A 1 272 ? 11.113 -22.498 7.031 1.00 93.06 272 PRO A CA 1
ATOM 2182 C C . PRO A 1 272 ? 9.739 -22.130 7.599 1.00 93.06 272 PRO A C 1
ATOM 2184 O O . PRO A 1 272 ? 9.361 -22.547 8.697 1.00 93.06 272 PRO A O 1
ATOM 2187 N N . ILE A 1 273 ? 8.954 -21.402 6.805 1.00 92.38 273 ILE A N 1
ATOM 2188 C CA . ILE A 1 273 ? 7.576 -21.030 7.132 1.00 92.38 273 ILE A CA 1
ATOM 2189 C C . ILE A 1 273 ? 6.581 -22.017 6.507 1.00 92.38 273 ILE A C 1
ATOM 2191 O O . ILE A 1 273 ? 6.808 -22.492 5.389 1.00 92.38 273 ILE A O 1
ATOM 2195 N N . PRO A 1 274 ? 5.473 -22.345 7.195 1.00 93.00 274 PRO A N 1
ATOM 2196 C CA . PRO A 1 274 ? 4.478 -23.273 6.674 1.00 93.00 274 PRO A CA 1
ATOM 2197 C C . PRO A 1 274 ? 3.776 -22.704 5.438 1.00 93.00 274 PRO A C 1
ATOM 2199 O O . PRO A 1 274 ? 3.410 -21.527 5.382 1.00 93.00 274 PRO A O 1
ATOM 2202 N N . ILE A 1 275 ? 3.546 -23.559 4.444 1.00 91.38 275 ILE A N 1
ATOM 2203 C CA . ILE A 1 275 ? 2.821 -23.200 3.228 1.00 91.38 275 ILE A CA 1
ATOM 2204 C C . ILE A 1 275 ? 1.321 -23.199 3.530 1.00 91.38 275 ILE A C 1
ATOM 2206 O O . ILE A 1 275 ? 0.721 -24.228 3.833 1.00 91.38 275 ILE A O 1
ATOM 2210 N N . ILE A 1 276 ? 0.682 -22.041 3.376 1.00 88.12 276 ILE A N 1
ATOM 2211 C CA . ILE A 1 276 ? -0.767 -21.906 3.554 1.00 88.12 276 ILE A CA 1
ATOM 2212 C C . ILE A 1 276 ? -1.475 -22.195 2.227 1.00 88.12 276 ILE A C 1
ATOM 2214 O O . ILE A 1 276 ? -1.281 -21.505 1.222 1.00 88.12 276 ILE A O 1
ATOM 2218 N N . LYS A 1 277 ? -2.355 -23.200 2.215 1.00 84.62 277 LYS A N 1
ATOM 2219 C CA . LYS A 1 277 ? -3.114 -23.589 1.020 1.00 84.62 277 LYS A CA 1
ATOM 2220 C C . LYS A 1 277 ? -4.285 -22.630 0.759 1.00 84.62 277 LYS A C 1
ATOM 2222 O O . LYS A 1 277 ? -5.390 -22.855 1.235 1.00 84.62 277 LYS A O 1
ATOM 2227 N N . ARG A 1 278 ? -4.078 -21.606 -0.076 1.00 84.62 278 ARG A N 1
ATOM 2228 C CA . ARG A 1 278 ? -5.133 -20.672 -0.542 1.00 84.62 278 ARG A CA 1
ATOM 2229 C C . ARG A 1 278 ? -5.625 -20.990 -1.959 1.00 84.62 278 ARG A C 1
ATOM 2231 O O . ARG A 1 278 ? -5.577 -20.155 -2.856 1.00 84.62 278 ARG A O 1
ATOM 2238 N N . MET A 1 279 ? -6.062 -22.231 -2.178 1.00 80.56 279 MET A N 1
ATOM 2239 C CA . MET A 1 279 ? -6.601 -22.697 -3.467 1.00 80.56 279 MET A CA 1
ATOM 2240 C C . MET A 1 279 ? -8.104 -22.930 -3.366 1.00 80.56 279 MET A C 1
ATOM 2242 O O . MET A 1 279 ? -8.567 -24.070 -3.326 1.00 80.56 279 MET A O 1
ATOM 2246 N N . TYR A 1 280 ? -8.857 -21.840 -3.299 1.00 86.56 280 TYR A N 1
ATOM 2247 C CA . TYR A 1 280 ? -10.309 -21.894 -3.233 1.00 86.56 280 TYR A CA 1
ATOM 2248 C C . TYR A 1 280 ? -10.911 -21.831 -4.642 1.00 86.56 280 TYR A C 1
ATOM 2250 O O . TYR A 1 280 ? -10.509 -21.004 -5.459 1.00 86.56 280 TYR A O 1
ATOM 2258 N N . SER A 1 281 ? -11.883 -22.698 -4.937 1.00 84.44 281 SER A N 1
ATOM 2259 C CA . SER A 1 281 ? -12.638 -22.646 -6.201 1.00 84.44 281 SER A CA 1
ATOM 2260 C C . SER A 1 281 ? -13.526 -21.398 -6.281 1.00 84.44 281 SER A C 1
ATOM 2262 O O . SER A 1 281 ? -13.749 -20.850 -7.360 1.00 84.44 281 SER A O 1
ATOM 2264 N N . ARG A 1 282 ? -14.007 -20.933 -5.125 1.00 88.38 282 ARG A N 1
ATOM 2265 C CA . ARG A 1 282 ? -14.687 -19.654 -4.910 1.00 88.38 282 ARG A CA 1
ATOM 2266 C C . ARG A 1 282 ? -14.097 -19.013 -3.662 1.00 88.38 282 ARG A C 1
ATOM 2268 O O . ARG A 1 282 ? -13.882 -19.718 -2.682 1.00 88.38 282 ARG A O 1
ATOM 2275 N N . ALA A 1 283 ? -13.838 -17.709 -3.708 1.00 92.06 283 ALA A N 1
ATOM 2276 C CA . ALA A 1 283 ? -13.317 -16.990 -2.551 1.00 92.06 283 ALA A CA 1
ATOM 2277 C C . ALA A 1 283 ? -14.283 -17.148 -1.357 1.00 92.06 283 ALA A C 1
ATOM 2279 O O . ALA A 1 283 ? -15.478 -16.906 -1.544 1.00 92.06 283 ALA A O 1
ATOM 2280 N N . PRO A 1 284 ? -13.805 -17.565 -0.169 1.00 93.94 284 PRO A N 1
ATOM 2281 C CA . PRO A 1 284 ? -14.657 -17.723 1.011 1.00 93.94 284 PRO A CA 1
ATOM 2282 C C . PRO A 1 284 ? -15.217 -16.392 1.526 1.00 93.94 284 PRO A C 1
ATOM 2284 O O . PRO A 1 284 ? -16.287 -16.380 2.127 1.00 93.94 284 PRO A O 1
ATOM 2287 N N . HIS A 1 285 ? -14.533 -15.278 1.255 1.00 95.31 285 HIS A N 1
ATOM 2288 C CA . HIS A 1 285 ? -14.966 -13.942 1.647 1.00 95.31 285 HIS A CA 1
ATOM 2289 C C . HIS A 1 285 ? -15.436 -13.139 0.431 1.00 95.31 285 HIS A C 1
ATOM 2291 O O . HIS A 1 285 ? -14.708 -12.991 -0.555 1.00 95.31 285 HIS A O 1
ATOM 2297 N N . GLU A 1 286 ? -16.649 -12.583 0.492 1.00 94.12 286 GLU A N 1
ATOM 2298 C CA . GLU A 1 286 ? -17.162 -11.701 -0.568 1.00 94.12 286 GLU A CA 1
ATOM 2299 C C . GLU A 1 286 ? -16.412 -10.359 -0.554 1.00 94.12 286 GLU A C 1
ATOM 2301 O O . GLU A 1 286 ? -15.942 -9.899 -1.597 1.00 94.12 286 GLU A O 1
ATOM 2306 N N . ILE A 1 287 ? -16.243 -9.774 0.636 1.00 95.44 287 ILE A N 1
ATOM 2307 C CA . ILE A 1 287 ? -15.517 -8.523 0.865 1.00 95.44 287 ILE A CA 1
ATOM 2308 C C . ILE A 1 287 ? -14.470 -8.751 1.957 1.00 95.44 287 ILE A C 1
ATOM 2310 O O . ILE A 1 287 ? -14.804 -9.150 3.079 1.00 95.44 287 ILE A O 1
ATOM 2314 N N . GLY A 1 288 ? -13.216 -8.467 1.615 1.00 96.69 288 GLY A N 1
ATOM 2315 C CA . GLY A 1 288 ? -12.111 -8.308 2.554 1.00 96.69 288 GLY A CA 1
ATOM 2316 C C . GLY A 1 288 ? -11.630 -6.859 2.614 1.00 96.69 288 GLY A C 1
ATOM 2317 O O . GLY A 1 288 ? -11.893 -6.066 1.707 1.00 96.69 288 GLY A O 1
ATOM 2318 N N . VAL A 1 289 ? -10.908 -6.506 3.675 1.00 96.56 289 VAL A N 1
ATOM 2319 C CA . VAL A 1 289 ? -10.379 -5.149 3.868 1.00 96.56 289 VAL A CA 1
ATOM 2320 C C . VAL A 1 289 ? -8.881 -5.206 4.130 1.00 96.56 289 VAL A C 1
ATOM 2322 O O . VAL A 1 289 ? -8.437 -5.846 5.081 1.00 96.56 289 VAL A O 1
ATOM 2325 N N . CYS A 1 290 ? -8.106 -4.532 3.282 1.00 94.44 290 CYS A N 1
ATOM 2326 C CA . CYS A 1 290 ? -6.718 -4.202 3.571 1.00 94.44 290 CYS A CA 1
ATOM 2327 C C . CYS A 1 290 ? -6.698 -2.998 4.492 1.00 94.44 290 CYS A C 1
ATOM 2329 O O . CYS A 1 290 ? -7.078 -1.904 4.075 1.00 94.44 290 CYS A O 1
ATOM 2331 N N . VAL A 1 291 ? -6.259 -3.217 5.726 1.00 92.31 291 VAL A N 1
ATOM 2332 C CA . VAL A 1 291 ? -6.142 -2.154 6.715 1.00 92.31 291 VAL A CA 1
ATOM 2333 C C . VAL A 1 291 ? -4.763 -1.529 6.591 1.00 92.31 291 VAL A C 1
ATOM 2335 O O . VAL A 1 291 ? -3.767 -2.252 6.481 1.00 92.31 291 VAL A O 1
ATOM 2338 N N . GLY A 1 292 ? -4.709 -0.196 6.588 1.00 84.12 292 GLY A N 1
ATOM 2339 C CA . GLY A 1 292 ? -3.460 0.559 6.647 1.00 84.12 292 GLY A CA 1
ATOM 2340 C C . GLY A 1 292 ? -2.530 0.083 7.769 1.00 84.12 292 GLY A C 1
ATOM 2341 O O . GLY A 1 292 ? -2.935 -0.571 8.729 1.00 84.12 292 GLY A O 1
ATOM 2342 N N . GLN A 1 293 ? -1.248 0.398 7.625 1.00 84.94 293 GLN A N 1
ATOM 2343 C CA . GLN A 1 293 ? -0.202 -0.054 8.542 1.00 84.94 293 GLN A CA 1
ATOM 2344 C C . GLN A 1 293 ? -0.428 0.415 9.987 1.00 84.94 293 GLN A C 1
ATOM 2346 O O . GLN A 1 293 ? -0.735 1.585 10.223 1.00 84.94 293 GLN A O 1
ATOM 2351 N N . ILE A 1 294 ? -0.195 -0.479 10.953 1.00 87.94 294 ILE A N 1
ATOM 2352 C CA . ILE A 1 294 ? -0.224 -0.141 12.381 1.00 87.94 294 ILE A CA 1
ATOM 2353 C C . ILE A 1 294 ? 1.205 0.039 12.900 1.00 87.94 294 ILE A C 1
ATOM 2355 O O . ILE A 1 294 ? 2.034 -0.870 12.787 1.00 87.94 294 ILE A O 1
ATOM 2359 N N . TYR A 1 295 ? 1.495 1.234 13.414 1.00 86.06 295 TYR A N 1
ATOM 2360 C CA . TYR A 1 295 ? 2.796 1.632 13.950 1.00 86.06 295 TYR A CA 1
ATOM 2361 C C . TYR A 1 295 ? 2.658 2.861 14.859 1.00 86.06 295 TYR A C 1
ATOM 2363 O O . TYR A 1 295 ? 1.670 3.597 14.771 1.00 86.06 295 TYR A O 1
ATOM 2371 N N . GLY A 1 296 ? 3.700 3.128 15.650 1.00 81.56 296 GLY A N 1
ATOM 2372 C CA . GLY A 1 296 ? 3.782 4.285 16.538 1.00 81.56 296 GLY A CA 1
ATOM 2373 C C . GLY A 1 296 ? 3.315 3.996 17.965 1.00 81.56 296 GLY A C 1
ATOM 2374 O O . GLY A 1 296 ? 2.832 2.914 18.276 1.00 81.56 296 GLY A O 1
ATOM 2375 N N . GLU A 1 297 ? 3.482 4.997 18.829 1.00 81.81 297 GLU A N 1
ATOM 2376 C CA . GLU A 1 297 ? 3.255 4.879 20.279 1.00 81.81 297 GLU A CA 1
ATOM 2377 C C . GLU A 1 297 ? 1.783 5.070 20.697 1.00 81.81 297 GLU A C 1
ATOM 2379 O O . GLU A 1 297 ? 1.432 4.803 21.842 1.00 81.81 297 GLU A O 1
ATOM 2384 N N . GLU A 1 298 ? 0.920 5.565 19.803 1.00 85.50 298 GLU A N 1
ATOM 2385 C CA . GLU A 1 298 ? -0.496 5.811 20.107 1.00 85.50 298 GLU A CA 1
ATOM 2386 C C . GLU A 1 298 ? -1.277 4.497 20.204 1.00 85.50 298 GLU A C 1
ATOM 2388 O O . GLU A 1 298 ? -1.193 3.637 19.322 1.00 85.50 298 GLU A O 1
ATOM 2393 N N . ARG A 1 299 ? -2.089 4.363 21.257 1.00 91.69 299 ARG A N 1
ATOM 2394 C CA . ARG A 1 299 ? -2.952 3.197 21.452 1.00 91.69 299 ARG A CA 1
ATOM 2395 C C . ARG A 1 299 ? -4.185 3.290 20.559 1.00 91.69 299 ARG A C 1
ATOM 2397 O O . ARG A 1 299 ? -5.117 4.034 20.840 1.00 91.69 299 ARG A O 1
ATOM 2404 N N . LYS A 1 300 ? -4.219 2.471 19.509 1.00 92.25 300 LYS A N 1
ATOM 2405 C CA . LYS A 1 300 ? -5.271 2.475 18.472 1.00 92.25 300 LYS A CA 1
ATOM 2406 C C . LYS A 1 300 ? -6.423 1.502 18.741 1.00 92.25 300 LYS A C 1
ATOM 2408 O O . LYS A 1 300 ? -7.155 1.138 17.825 1.00 92.25 300 LYS A O 1
ATOM 2413 N N . TRP A 1 301 ? -6.583 1.031 19.978 1.00 95.56 301 TRP A N 1
ATOM 2414 C CA . TRP A 1 301 ? -7.562 -0.005 20.328 1.00 95.56 301 TRP A CA 1
ATOM 2415 C C . TRP A 1 301 ? -9.003 0.379 19.946 1.00 95.56 301 TRP A C 1
ATOM 2417 O O . TRP A 1 301 ? -9.702 -0.434 19.342 1.00 95.56 301 TRP A O 1
ATOM 2427 N N . LEU A 1 302 ? -9.432 1.613 20.242 1.00 96.12 302 LEU A N 1
ATOM 2428 C CA . LEU A 1 302 ? -10.782 2.088 19.928 1.00 96.12 302 LEU A CA 1
ATOM 2429 C C . LEU A 1 302 ? -10.951 2.308 18.421 1.00 96.12 302 LEU A C 1
ATOM 2431 O O . LEU A 1 302 ? -11.921 1.824 17.842 1.00 96.12 302 LEU A O 1
ATOM 2435 N N . GLU A 1 303 ? -9.965 2.940 17.778 1.00 94.81 303 GLU A N 1
ATOM 2436 C CA . GLU A 1 303 ? -9.942 3.174 16.329 1.00 94.81 303 GLU A CA 1
ATOM 2437 C C . GLU A 1 303 ? -10.065 1.856 15.544 1.00 94.81 303 GLU A C 1
ATOM 2439 O O . GLU A 1 303 ? -10.853 1.765 14.604 1.00 94.81 303 GLU A O 1
ATOM 2444 N N . ILE A 1 304 ? -9.359 0.798 15.966 1.00 96.62 304 ILE A N 1
ATOM 2445 C CA . ILE A 1 304 ? -9.449 -0.537 15.355 1.00 96.62 304 ILE A CA 1
ATOM 2446 C C . ILE A 1 304 ? -10.837 -1.150 15.553 1.00 96.62 304 ILE A C 1
ATOM 2448 O O . ILE A 1 304 ? -11.384 -1.717 14.606 1.00 96.62 304 ILE A O 1
ATOM 2452 N N . ILE A 1 305 ? -11.426 -1.049 16.750 1.00 97.75 305 ILE A N 1
ATOM 2453 C CA . ILE A 1 305 ? -12.776 -1.576 16.998 1.00 97.75 305 ILE A CA 1
ATOM 2454 C C . ILE A 1 305 ? -13.795 -0.847 16.120 1.00 97.75 305 ILE A C 1
ATOM 2456 O O . ILE A 1 305 ? -14.576 -1.503 15.433 1.00 97.75 305 ILE A O 1
ATOM 2460 N N . GLU A 1 306 ? -13.758 0.485 16.086 1.00 96.88 306 GLU A N 1
ATOM 2461 C CA . GLU A 1 306 ? -14.631 1.287 15.229 1.00 96.88 306 GLU A CA 1
ATOM 2462 C C . GLU A 1 306 ? -14.442 0.954 13.750 1.00 96.88 306 GLU A C 1
ATOM 2464 O O . GLU A 1 306 ? -15.420 0.795 13.023 1.00 96.88 306 GLU A O 1
ATOM 2469 N N . PHE A 1 307 ? -13.194 0.825 13.296 1.00 97.12 307 PHE A N 1
ATOM 2470 C CA . PHE A 1 307 ? -12.876 0.491 11.914 1.00 97.12 307 PHE A CA 1
ATOM 2471 C C . PHE A 1 307 ? -13.450 -0.870 11.517 1.00 97.12 307 PHE A C 1
ATOM 2473 O O . PHE A 1 307 ? -14.107 -0.980 10.476 1.00 97.12 307 PHE A O 1
ATOM 2480 N N . VAL A 1 308 ? -13.210 -1.900 12.332 1.00 97.94 308 VAL A N 1
ATOM 2481 C CA . VAL A 1 308 ? -13.668 -3.262 12.052 1.00 97.94 308 VAL A CA 1
ATOM 2482 C C . VAL A 1 308 ? -15.189 -3.313 12.072 1.00 97.94 308 VAL A C 1
ATOM 2484 O O . VAL A 1 308 ? -15.786 -3.737 11.084 1.00 97.94 308 VAL A O 1
ATOM 2487 N N . GLU A 1 309 ? -15.839 -2.833 13.132 1.00 97.88 309 GLU A N 1
ATOM 2488 C CA . GLU A 1 309 ? -17.299 -2.913 13.238 1.00 97.88 309 GLU A CA 1
ATOM 2489 C C . GLU A 1 309 ? -18.003 -2.065 12.164 1.00 97.88 309 GLU A C 1
ATOM 2491 O O . GLU A 1 309 ? -18.978 -2.526 11.567 1.00 97.88 309 GLU A O 1
ATOM 2496 N N . HIS A 1 310 ? -17.462 -0.894 11.799 1.00 97.06 310 HIS A N 1
ATOM 2497 C CA . HIS A 1 310 ? -17.971 -0.091 10.676 1.00 97.06 310 HIS A CA 1
ATOM 2498 C C . HIS A 1 310 ? -17.961 -0.887 9.374 1.00 97.06 310 HIS A C 1
ATOM 2500 O O . HIS A 1 310 ? -18.968 -0.958 8.667 1.00 97.06 310 HIS A O 1
ATOM 2506 N N . HIS A 1 311 ? -16.826 -1.504 9.043 1.00 96.38 311 HIS A N 1
ATOM 2507 C CA . HIS A 1 311 ? -16.696 -2.228 7.785 1.00 96.38 311 HIS A CA 1
ATOM 2508 C C . HIS A 1 311 ? -17.452 -3.571 7.804 1.00 96.38 311 HIS A C 1
ATOM 2510 O O . HIS A 1 311 ? -17.902 -4.047 6.763 1.00 96.38 311 HIS A O 1
ATOM 2516 N N . ARG A 1 312 ? -17.673 -4.174 8.976 1.00 96.31 312 ARG A N 1
ATOM 2517 C CA . ARG A 1 312 ? -18.550 -5.348 9.104 1.00 96.31 312 ARG A CA 1
ATOM 2518 C C . ARG A 1 312 ? -20.000 -5.007 8.781 1.00 96.31 312 ARG A C 1
ATOM 2520 O O . ARG A 1 312 ? -20.648 -5.771 8.070 1.00 96.31 312 ARG A O 1
ATOM 2527 N N . LEU A 1 313 ? -20.489 -3.846 9.222 1.00 94.94 313 LEU A N 1
ATOM 2528 C CA . LEU A 1 313 ? -21.854 -3.398 8.925 1.00 94.94 313 LEU A CA 1
ATOM 2529 C C . LEU A 1 313 ? -22.098 -3.127 7.432 1.00 94.94 313 LEU A C 1
ATOM 2531 O O . LEU A 1 313 ? -23.231 -3.257 6.977 1.00 94.94 313 LEU A O 1
ATOM 2535 N N . ILE A 1 314 ? -21.058 -2.813 6.650 1.00 91.38 314 ILE A N 1
ATOM 2536 C CA . ILE A 1 314 ? -21.160 -2.701 5.180 1.00 91.38 314 ILE A CA 1
ATOM 2537 C C . ILE A 1 314 ? -20.962 -4.044 4.450 1.00 91.38 314 ILE A C 1
ATOM 2539 O O . ILE A 1 314 ? -20.990 -4.079 3.221 1.00 91.38 314 ILE A O 1
ATOM 2543 N N . GLY A 1 315 ? -20.738 -5.145 5.178 1.00 93.31 315 GLY A N 1
ATOM 2544 C CA . GLY A 1 315 ? -20.608 -6.496 4.621 1.00 93.31 315 GLY A CA 1
ATOM 2545 C C . GLY A 1 315 ? -19.180 -7.041 4.503 1.00 93.31 315 GLY A C 1
ATOM 2546 O O . GLY A 1 315 ? -18.992 -8.094 3.891 1.00 93.31 315 GLY A O 1
ATOM 2547 N N . ALA A 1 316 ? -18.166 -6.378 5.073 1.00 96.19 316 ALA A N 1
ATOM 2548 C CA . ALA A 1 316 ? -16.829 -6.962 5.165 1.00 96.19 316 ALA A CA 1
ATOM 2549 C C . ALA A 1 316 ? -16.816 -8.175 6.103 1.00 96.19 316 ALA A C 1
ATOM 2551 O O . ALA A 1 316 ? -17.403 -8.163 7.185 1.00 96.19 316 ALA A O 1
ATOM 2552 N N . SER A 1 317 ? -16.106 -9.221 5.685 1.00 96.81 317 SER A N 1
ATOM 2553 C CA . SER A 1 317 ? -16.075 -10.510 6.389 1.00 96.81 317 SER A CA 1
ATOM 2554 C C . SER A 1 317 ? -14.682 -10.933 6.853 1.00 96.81 317 SER A C 1
ATOM 2556 O O . SER A 1 317 ? -14.579 -11.863 7.645 1.00 96.81 317 SER A O 1
ATOM 2558 N N . ILE A 1 318 ? -13.628 -10.261 6.381 1.00 97.69 318 ILE A N 1
ATOM 2559 C CA . ILE A 1 318 ? -12.244 -10.512 6.790 1.00 97.69 318 ILE A CA 1
ATOM 2560 C C . ILE A 1 318 ? -11.415 -9.226 6.717 1.00 97.69 318 ILE A C 1
ATOM 2562 O O . ILE A 1 318 ? -11.583 -8.413 5.802 1.00 97.69 318 ILE A O 1
ATOM 2566 N N . PHE A 1 319 ? -10.499 -9.061 7.665 1.00 97.75 319 PHE A N 1
ATOM 2567 C CA . PHE A 1 319 ? -9.606 -7.912 7.783 1.00 97.75 319 PHE A CA 1
ATOM 2568 C C . PHE A 1 319 ? -8.150 -8.367 7.759 1.00 97.75 319 PHE A C 1
ATOM 2570 O O . PHE A 1 319 ? -7.767 -9.267 8.498 1.00 97.75 319 PHE A O 1
ATOM 2577 N N . TYR A 1 320 ? -7.323 -7.744 6.926 1.00 96.44 320 TYR A N 1
ATOM 2578 C CA . TYR A 1 320 ? -5.896 -8.044 6.846 1.00 96.44 320 TYR A CA 1
ATOM 2579 C C . TYR A 1 320 ? -5.108 -6.889 7.461 1.00 96.44 320 TYR A C 1
ATOM 2581 O O . TYR A 1 320 ? -5.064 -5.794 6.895 1.00 96.44 320 TYR A O 1
ATOM 2589 N N . PHE A 1 321 ? -4.494 -7.141 8.614 1.00 94.94 321 PHE A N 1
ATOM 2590 C CA . PHE A 1 321 ? -3.665 -6.175 9.324 1.00 94.94 321 PHE A CA 1
ATOM 2591 C C . PHE A 1 321 ? -2.184 -6.415 9.031 1.00 94.94 321 PHE A C 1
ATOM 2593 O O . PHE A 1 321 ? -1.694 -7.543 9.109 1.00 94.94 321 PHE A O 1
ATOM 2600 N N . THR A 1 322 ? -1.449 -5.336 8.769 1.00 91.69 322 THR A N 1
ATOM 2601 C CA . THR A 1 322 ? 0.019 -5.341 8.770 1.00 91.69 322 THR A CA 1
ATOM 2602 C C . THR A 1 322 ? 0.498 -4.526 9.962 1.00 91.69 322 THR A C 1
ATOM 2604 O O . THR A 1 322 ? 0.273 -3.315 10.028 1.00 91.69 322 THR A O 1
ATOM 2607 N N . VAL A 1 323 ? 1.144 -5.198 10.912 1.00 91.06 323 VAL A N 1
ATOM 2608 C CA . VAL A 1 323 ? 1.546 -4.625 12.197 1.00 91.06 323 VAL A CA 1
ATOM 2609 C C . VAL A 1 323 ? 3.063 -4.528 12.249 1.00 91.06 323 VAL A C 1
ATOM 2611 O O . VAL A 1 323 ? 3.755 -5.534 12.110 1.00 91.06 323 VAL A O 1
ATOM 2614 N N . TYR A 1 324 ? 3.580 -3.322 12.457 1.00 87.44 324 TYR A N 1
ATOM 2615 C CA . TYR A 1 324 ? 5.008 -3.098 12.672 1.00 87.44 324 TYR A CA 1
ATOM 2616 C C . TYR A 1 324 ? 5.346 -2.928 14.148 1.00 87.44 324 TYR A C 1
ATOM 2618 O O . TYR A 1 324 ? 6.327 -3.482 14.634 1.00 87.44 324 TYR A O 1
ATOM 2626 N N . GLU A 1 325 ? 4.522 -2.159 14.852 1.00 86.25 325 GLU A N 1
ATOM 2627 C CA . GLU A 1 325 ? 4.666 -1.873 16.272 1.00 86.25 325 GLU A CA 1
ATOM 2628 C C . GLU A 1 325 ? 3.273 -1.723 16.879 1.00 86.25 325 GLU A C 1
ATOM 2630 O O . GLU A 1 325 ? 2.379 -1.150 16.252 1.00 86.25 325 GLU A O 1
ATOM 2635 N N . MET A 1 326 ? 3.075 -2.301 18.064 1.00 88.88 326 MET A N 1
ATOM 2636 C CA . MET A 1 326 ? 1.786 -2.314 18.746 1.00 88.88 326 MET A CA 1
ATOM 2637 C C . MET A 1 326 ? 1.963 -2.599 20.232 1.00 88.88 326 MET A C 1
ATOM 2639 O O . MET A 1 326 ? 2.730 -3.484 20.614 1.00 88.88 326 MET A O 1
ATOM 2643 N N . ASP A 1 327 ? 1.207 -1.894 21.066 1.00 91.88 327 ASP A N 1
ATOM 2644 C CA . ASP A 1 327 ? 1.157 -2.141 22.500 1.00 91.88 327 ASP A CA 1
ATOM 2645 C C . ASP A 1 327 ? 0.258 -3.345 22.852 1.00 91.88 327 ASP A C 1
ATOM 2647 O O . ASP A 1 327 ? -0.615 -3.759 22.085 1.00 91.88 327 ASP A O 1
ATOM 2651 N N . GLY A 1 328 ? 0.440 -3.909 24.050 1.00 93.25 328 GLY A N 1
ATOM 2652 C CA . GLY A 1 328 ? -0.327 -5.077 24.496 1.00 93.25 328 GLY A CA 1
ATOM 2653 C C . GLY A 1 328 ? -1.832 -4.829 24.666 1.00 93.25 328 GLY A C 1
ATOM 2654 O O . GLY A 1 328 ? -2.621 -5.760 24.504 1.00 93.25 328 GLY A O 1
ATOM 2655 N N . TYR A 1 329 ? -2.249 -3.593 24.960 1.00 94.56 329 TYR A N 1
ATOM 2656 C CA . TYR A 1 329 ? -3.658 -3.236 25.126 1.00 94.56 329 TYR A CA 1
ATOM 2657 C C . TYR A 1 329 ? -4.382 -3.252 23.777 1.00 94.56 329 TYR A C 1
ATOM 2659 O O . TYR A 1 329 ? -5.450 -3.855 23.668 1.00 94.56 329 TYR A O 1
ATOM 2667 N N . THR A 1 330 ? -3.766 -2.679 22.740 1.00 94.69 330 THR A N 1
ATOM 2668 C CA . THR A 1 330 ? -4.257 -2.722 21.353 1.00 94.69 330 THR A CA 1
ATOM 2669 C C . THR A 1 330 ? -4.162 -4.130 20.758 1.00 94.69 330 THR A C 1
ATOM 2671 O O . THR A 1 330 ? -5.099 -4.583 20.099 1.00 94.69 330 THR A O 1
ATOM 2674 N N . LYS A 1 331 ? -3.080 -4.871 21.041 1.00 94.75 331 LYS A N 1
ATOM 2675 C CA . LYS A 1 331 ? -2.880 -6.248 20.552 1.00 94.75 331 LYS A CA 1
ATOM 2676 C C . LYS A 1 331 ? -4.033 -7.180 20.929 1.00 94.75 331 LYS A C 1
ATOM 2678 O O . LYS A 1 331 ? -4.478 -7.960 20.091 1.00 94.75 331 LYS A O 1
ATOM 2683 N N . LYS A 1 332 ? -4.574 -7.031 22.143 1.00 95.56 332 LYS A N 1
ATOM 2684 C CA . LYS A 1 332 ? -5.739 -7.787 22.628 1.00 95.56 332 LYS A CA 1
ATOM 2685 C C . LYS A 1 332 ? -6.964 -7.667 21.706 1.00 95.56 332 LYS A C 1
ATOM 2687 O O . LYS A 1 332 ? -7.711 -8.631 21.564 1.00 95.56 332 LYS A O 1
ATOM 2692 N N . VAL A 1 333 ? -7.169 -6.510 21.068 1.00 96.88 333 VAL A N 1
ATOM 2693 C CA . VAL A 1 333 ? -8.262 -6.301 20.100 1.00 96.88 333 VAL A CA 1
ATOM 2694 C C . VAL A 1 333 ? -8.056 -7.156 18.854 1.00 96.88 333 VAL A C 1
ATOM 2696 O O . VAL A 1 333 ? -8.975 -7.849 18.421 1.00 96.88 333 VAL A O 1
ATOM 2699 N N . ILE A 1 334 ? -6.855 -7.100 18.272 1.00 95.56 334 ILE A N 1
ATOM 2700 C CA . ILE A 1 334 ? -6.533 -7.842 17.050 1.00 95.56 334 ILE A CA 1
ATOM 2701 C C . ILE A 1 334 ? -6.624 -9.342 17.303 1.00 95.56 334 ILE A C 1
ATOM 2703 O O . ILE A 1 334 ? -7.298 -10.031 16.544 1.00 95.56 334 ILE A O 1
ATOM 2707 N N . GLU A 1 335 ? -6.029 -9.830 18.393 1.00 96.19 335 GLU A N 1
ATOM 2708 C CA . GLU A 1 335 ? -6.061 -11.251 18.754 1.00 96.19 335 GLU A CA 1
ATOM 2709 C C . GLU A 1 335 ? -7.498 -11.764 18.939 1.00 96.19 335 GLU A C 1
ATOM 2711 O O . GLU A 1 335 ? -7.811 -12.884 18.537 1.00 96.19 335 GLU A O 1
ATOM 2716 N N . GLU A 1 336 ? -8.407 -10.946 19.481 1.00 97.31 336 GLU A N 1
ATOM 2717 C CA . GLU A 1 336 ? -9.822 -11.312 19.569 1.00 97.31 336 GLU A CA 1
ATOM 2718 C C . GLU A 1 336 ? -10.477 -11.427 18.187 1.00 97.31 336 GLU A C 1
ATOM 2720 O O . GLU A 1 336 ? -11.228 -12.372 17.937 1.00 97.31 336 GLU A O 1
ATOM 2725 N N . TYR A 1 337 ? -10.205 -10.501 17.265 1.00 97.81 337 TYR A N 1
ATOM 2726 C CA . TYR A 1 337 ? -10.735 -10.606 15.905 1.00 97.81 337 TYR A CA 1
ATOM 2727 C C . TYR A 1 337 ? -10.116 -11.771 15.121 1.00 97.81 337 TYR A C 1
ATOM 2729 O O . TYR A 1 337 ? -10.829 -12.416 14.351 1.00 97.81 337 TYR A O 1
ATOM 2737 N N . GLU A 1 338 ? -8.841 -12.096 15.341 1.00 97.00 338 GLU A N 1
ATOM 2738 C CA . GLU A 1 338 ? -8.209 -13.299 14.787 1.00 97.00 338 GLU A CA 1
ATOM 2739 C C . GLU A 1 338 ? -8.855 -14.573 15.345 1.00 97.00 338 GLU A C 1
ATOM 2741 O O . GLU A 1 338 ? -9.209 -15.471 14.582 1.00 97.00 338 GLU A O 1
ATOM 2746 N N . ARG A 1 339 ? -9.107 -14.630 16.662 1.00 97.25 339 ARG A N 1
ATOM 2747 C CA . ARG A 1 339 ? -9.786 -15.757 17.326 1.00 97.25 339 ARG A CA 1
ATOM 2748 C C . ARG A 1 339 ? -11.187 -16.002 16.768 1.00 97.25 339 ARG A C 1
ATOM 2750 O O . ARG A 1 339 ? -11.617 -17.148 16.664 1.00 97.25 339 ARG A O 1
ATOM 2757 N N . LEU A 1 340 ? -11.900 -14.936 16.407 1.00 96.69 340 LEU A N 1
ATOM 2758 C CA . LEU A 1 340 ? -13.220 -15.012 15.776 1.00 96.69 340 LEU A CA 1
ATOM 2759 C C . LEU A 1 340 ? -13.163 -15.359 14.276 1.00 96.69 340 LEU A C 1
ATOM 2761 O O . LEU A 1 340 ? -14.215 -15.486 13.652 1.00 96.69 340 LEU A O 1
ATOM 2765 N N . GLY A 1 341 ? -11.971 -15.492 13.684 1.00 95.75 341 GLY A N 1
ATOM 2766 C CA . GLY A 1 341 ? -11.795 -15.706 12.244 1.00 95.75 341 GLY A CA 1
ATOM 2767 C C . GLY A 1 341 ? -12.171 -14.486 11.397 1.00 95.75 341 GLY A C 1
ATOM 2768 O O . GLY A 1 341 ? -12.464 -14.627 10.213 1.00 95.75 341 GLY A O 1
ATOM 2769 N N . LEU A 1 342 ? -12.202 -13.296 12.006 1.00 97.25 342 LEU A N 1
ATOM 2770 C CA . LEU A 1 342 ? -12.550 -12.031 11.358 1.00 97.25 342 LEU A CA 1
ATOM 2771 C C . LEU A 1 342 ? -11.313 -11.252 10.908 1.00 97.25 342 LEU A C 1
ATOM 2773 O O . LEU A 1 342 ? -11.435 -10.369 10.066 1.00 97.25 342 LEU A O 1
ATOM 2777 N N . ALA A 1 343 ? -10.128 -11.564 11.427 1.00 97.19 343 ALA A N 1
ATOM 2778 C CA . ALA A 1 343 ? -8.893 -10.892 11.053 1.00 97.19 343 ALA A CA 1
ATOM 2779 C C . ALA A 1 343 ? -7.746 -11.874 10.787 1.00 97.19 343 ALA A C 1
ATOM 2781 O O . ALA A 1 343 ? -7.729 -12.991 11.294 1.00 97.19 343 ALA A O 1
ATOM 2782 N N . GLU A 1 344 ? -6.773 -11.420 10.003 1.00 95.06 344 GLU A N 1
ATOM 2783 C CA . GLU A 1 344 ? -5.435 -11.993 9.902 1.00 95.06 344 GLU A CA 1
ATOM 2784 C C . GLU A 1 344 ? -4.414 -10.871 10.108 1.00 95.06 344 GLU A C 1
ATOM 2786 O O . GLU A 1 344 ? -4.394 -9.909 9.335 1.00 95.06 344 GLU A O 1
ATOM 2791 N N . ALA A 1 345 ? -3.543 -10.998 11.105 1.00 93.75 345 ALA A N 1
ATOM 2792 C CA . ALA A 1 345 ? -2.470 -10.050 11.358 1.00 93.75 345 ALA A CA 1
ATOM 2793 C C . ALA A 1 345 ? -1.113 -10.608 10.920 1.00 93.75 345 ALA A C 1
ATOM 2795 O O . ALA A 1 345 ? -0.757 -11.758 11.173 1.00 93.75 345 ALA A O 1
ATOM 2796 N N . SER A 1 346 ? -0.333 -9.772 10.238 1.00 90.44 346 SER A N 1
ATOM 2797 C CA . SER A 1 346 ? 1.048 -10.070 9.858 1.00 90.44 346 SER A CA 1
ATOM 2798 C C . SER A 1 346 ? 1.977 -9.109 10.586 1.00 90.44 346 SER A C 1
ATOM 2800 O O . SER A 1 346 ? 1.930 -7.901 10.350 1.00 90.44 346 SER A O 1
ATOM 2802 N N . PHE A 1 347 ? 2.808 -9.649 11.476 1.00 88.12 347 PHE A N 1
ATOM 2803 C CA . PHE A 1 347 ? 3.792 -8.883 12.237 1.00 88.12 347 PHE A CA 1
ATOM 2804 C C . PHE A 1 347 ? 5.089 -8.783 11.434 1.00 88.12 347 PHE A C 1
ATOM 2806 O O . PHE A 1 347 ? 5.762 -9.787 11.197 1.00 88.12 347 PHE A O 1
ATOM 2813 N N . VAL A 1 348 ? 5.426 -7.577 10.980 1.00 83.12 348 VAL A N 1
ATOM 2814 C CA . VAL A 1 348 ? 6.556 -7.340 10.078 1.00 83.12 348 VAL A CA 1
ATOM 2815 C C . VAL A 1 348 ? 7.729 -6.760 10.853 1.00 83.12 348 VAL A C 1
ATOM 2817 O O . VAL A 1 348 ? 7.706 -5.602 11.266 1.00 83.12 348 VAL A O 1
ATOM 2820 N N . ASN A 1 349 ? 8.801 -7.542 10.983 1.00 78.00 349 ASN A N 1
ATOM 2821 C CA . ASN A 1 349 ? 10.078 -7.039 11.475 1.00 78.00 349 ASN A CA 1
ATOM 2822 C C . ASN A 1 349 ? 10.900 -6.494 10.305 1.00 78.00 349 ASN A C 1
ATOM 2824 O O . ASN A 1 349 ? 11.224 -7.219 9.366 1.00 78.00 349 ASN A O 1
ATOM 2828 N N . THR A 1 350 ? 11.229 -5.208 10.350 1.00 68.62 350 THR A N 1
ATOM 2829 C CA . THR A 1 350 ? 11.913 -4.534 9.243 1.00 68.62 350 THR A CA 1
ATOM 2830 C C . THR A 1 350 ? 13.418 -4.395 9.464 1.00 68.62 350 THR A C 1
ATOM 2832 O O . THR A 1 350 ? 14.132 -4.033 8.534 1.00 68.62 350 THR A O 1
ATOM 2835 N N . GLY A 1 351 ? 13.917 -4.661 10.678 1.00 69.38 351 GLY A N 1
ATOM 2836 C CA . GLY A 1 351 ? 15.309 -4.393 11.059 1.00 69.38 351 GLY A CA 1
ATOM 2837 C C . GLY A 1 351 ? 15.687 -2.903 11.085 1.00 69.38 351 GLY A C 1
ATOM 2838 O O . GLY A 1 351 ? 16.838 -2.574 11.367 1.00 69.38 351 GLY A O 1
ATOM 2839 N N . TYR A 1 352 ? 14.746 -1.992 10.808 1.00 67.62 352 TYR A N 1
ATOM 2840 C CA . TYR A 1 352 ? 14.963 -0.547 10.851 1.00 67.62 352 TYR A CA 1
ATOM 2841 C C . TYR A 1 352 ? 14.493 0.038 12.181 1.00 67.62 352 TYR A C 1
ATOM 2843 O O . TYR A 1 352 ? 13.478 -0.368 12.738 1.00 67.62 352 TYR A O 1
ATOM 2851 N N . ARG A 1 353 ? 15.221 1.052 12.663 1.00 64.12 353 ARG A N 1
ATOM 2852 C CA . ARG A 1 353 ? 14.899 1.759 13.912 1.00 64.12 353 ARG A CA 1
ATOM 2853 C C . ARG A 1 353 ? 13.672 2.665 13.792 1.00 64.12 353 ARG A C 1
ATOM 2855 O O . ARG A 1 353 ? 13.035 2.953 14.796 1.00 64.12 353 ARG A O 1
ATOM 2862 N N . THR A 1 354 ? 13.376 3.160 12.591 1.00 64.62 354 THR A N 1
ATOM 2863 C CA . THR A 1 354 ? 12.255 4.069 12.342 1.00 64.62 354 THR A CA 1
ATOM 2864 C C . THR A 1 354 ? 11.508 3.676 11.077 1.00 64.62 354 THR A C 1
ATOM 2866 O O . THR A 1 354 ? 12.102 3.305 10.064 1.00 64.62 354 THR A O 1
ATOM 2869 N N . ILE A 1 355 ? 10.184 3.785 11.146 1.00 67.31 355 ILE A N 1
ATOM 2870 C CA . ILE A 1 355 ? 9.259 3.493 10.053 1.00 67.31 355 ILE A CA 1
ATOM 2871 C C . ILE A 1 355 ? 8.670 4.813 9.566 1.00 67.31 355 ILE A C 1
ATOM 2873 O O . ILE A 1 355 ? 8.437 5.739 10.343 1.00 67.31 355 ILE A O 1
ATOM 2877 N N . ASN A 1 356 ? 8.452 4.922 8.260 1.00 62.19 356 ASN A N 1
ATOM 2878 C CA . ASN A 1 356 ? 7.857 6.104 7.650 1.00 62.19 356 ASN A CA 1
ATOM 2879 C C . ASN A 1 356 ? 6.850 5.716 6.556 1.00 62.19 356 ASN A C 1
ATOM 2881 O O . ASN A 1 356 ? 6.567 4.542 6.327 1.00 62.19 356 ASN A O 1
ATOM 2885 N N . ILE A 1 357 ? 6.316 6.718 5.858 1.00 61.12 357 ILE A N 1
ATOM 2886 C CA . ILE A 1 357 ? 5.289 6.541 4.823 1.00 61.12 357 ILE A CA 1
ATOM 2887 C C . ILE A 1 357 ? 5.705 5.611 3.667 1.00 61.12 357 ILE A C 1
ATOM 2889 O O . ILE A 1 357 ? 4.840 5.041 3.009 1.00 61.12 357 ILE A O 1
ATOM 2893 N N . LEU A 1 358 ? 7.005 5.410 3.421 1.00 64.12 358 LEU A N 1
ATOM 2894 C CA . LEU A 1 358 ? 7.487 4.517 2.361 1.00 64.12 358 LEU A CA 1
ATOM 2895 C C . LEU A 1 358 ? 7.167 3.041 2.648 1.00 64.12 358 LEU A C 1
ATOM 2897 O O . LEU A 1 358 ? 7.089 2.241 1.716 1.00 64.12 358 LEU A O 1
ATOM 2901 N N . PHE A 1 359 ? 6.920 2.686 3.913 1.00 72.94 359 PHE A N 1
ATOM 2902 C CA . PHE A 1 359 ? 6.556 1.327 4.320 1.00 72.94 359 PHE A CA 1
ATOM 2903 C C . PHE A 1 359 ? 5.115 0.951 3.949 1.00 72.94 359 PHE A C 1
ATOM 2905 O O . PHE A 1 359 ? 4.806 -0.240 3.918 1.00 72.94 359 PHE A O 1
ATOM 2912 N N . HIS A 1 360 ? 4.282 1.914 3.516 1.00 76.69 360 HIS A N 1
ATOM 2913 C CA . HIS A 1 360 ? 2.934 1.621 3.014 1.00 76.69 360 HIS A CA 1
ATOM 2914 C C . HIS A 1 360 ? 2.956 0.586 1.890 1.00 76.69 360 HIS A C 1
ATOM 2916 O O . HIS A 1 360 ? 2.069 -0.252 1.807 1.00 76.69 360 HIS A O 1
ATOM 2922 N N . GLN A 1 361 ? 3.987 0.584 1.041 1.00 78.75 361 GLN A N 1
ATOM 2923 C CA . GLN A 1 361 ? 4.072 -0.391 -0.049 1.00 78.75 361 GLN A CA 1
ATOM 2924 C C . GLN A 1 361 ? 4.202 -1.838 0.441 1.00 78.75 361 GLN A C 1
ATOM 2926 O O . GLN A 1 361 ? 3.678 -2.748 -0.197 1.00 78.75 361 GLN A O 1
ATOM 2931 N N . ILE A 1 362 ? 4.864 -2.065 1.578 1.00 79.94 362 ILE A N 1
ATOM 2932 C CA . ILE A 1 362 ? 4.999 -3.407 2.152 1.00 79.94 362 ILE A CA 1
ATOM 2933 C C . ILE A 1 362 ? 3.634 -3.887 2.657 1.00 79.94 362 ILE A C 1
ATOM 2935 O O . ILE A 1 362 ? 3.229 -4.993 2.311 1.00 79.94 362 ILE A O 1
ATOM 2939 N N . GLN A 1 363 ? 2.904 -3.040 3.392 1.00 83.50 363 GLN A N 1
ATOM 2940 C CA . GLN A 1 363 ? 1.543 -3.336 3.855 1.00 83.50 363 GLN A CA 1
ATOM 2941 C C . GLN A 1 363 ? 0.588 -3.630 2.690 1.00 83.50 363 GLN A C 1
ATOM 2943 O O . GLN A 1 363 ? -0.110 -4.646 2.704 1.00 83.50 363 GLN A O 1
ATOM 2948 N N . LEU A 1 364 ? 0.599 -2.789 1.652 1.00 85.94 364 LEU A N 1
ATOM 2949 C CA . LEU A 1 364 ? -0.252 -2.964 0.475 1.00 85.94 364 LEU A CA 1
ATOM 2950 C C . LEU A 1 364 ? -0.001 -4.302 -0.214 1.00 85.94 364 LEU A C 1
ATOM 2952 O O . LEU A 1 364 ? -0.948 -5.024 -0.521 1.00 85.94 364 LEU A O 1
ATOM 2956 N N . HIS A 1 365 ? 1.265 -4.650 -0.449 1.00 86.19 365 HIS A N 1
ATOM 2957 C CA . HIS A 1 365 ? 1.608 -5.915 -1.088 1.00 86.19 365 HIS A CA 1
ATOM 2958 C C . HIS A 1 365 ? 1.274 -7.117 -0.205 1.00 86.19 365 HIS A C 1
ATOM 2960 O O . HIS A 1 365 ? 0.714 -8.087 -0.714 1.00 86.19 365 HIS A O 1
ATOM 2966 N N . GLU A 1 366 ? 1.575 -7.056 1.094 1.00 88.00 366 GLU A N 1
ATOM 2967 C CA . GLU A 1 366 ? 1.275 -8.139 2.035 1.00 88.00 366 GLU A CA 1
ATOM 2968 C C . GLU A 1 366 ? -0.224 -8.448 2.024 1.00 88.00 366 GLU A C 1
ATOM 2970 O O . GLU A 1 366 ? -0.637 -9.570 1.720 1.00 88.00 366 GLU A O 1
ATOM 2975 N N . CYS A 1 367 ? -1.065 -7.431 2.226 1.00 90.69 367 CYS A N 1
ATOM 2976 C CA . CYS A 1 367 ? -2.506 -7.623 2.162 1.00 90.69 367 CYS A CA 1
ATOM 2977 C C . CYS A 1 367 ? -2.982 -8.074 0.771 1.00 90.69 367 CYS A C 1
ATOM 2979 O O . CYS A 1 367 ? -3.813 -8.981 0.654 1.00 90.69 367 CYS A O 1
ATOM 2981 N N . PHE A 1 368 ? -2.462 -7.477 -0.305 1.00 91.19 368 PHE A N 1
ATOM 2982 C CA . PHE A 1 368 ? -2.822 -7.846 -1.673 1.00 91.19 368 PHE A CA 1
ATOM 2983 C C . PHE A 1 368 ? -2.600 -9.340 -1.943 1.00 91.19 368 PHE A C 1
ATOM 2985 O O . PHE A 1 368 ? -3.493 -10.016 -2.456 1.00 91.19 368 PHE A O 1
ATOM 2992 N N . PHE A 1 369 ? -1.439 -9.882 -1.570 1.00 89.69 369 PHE A N 1
ATOM 2993 C CA . PHE A 1 369 ? -1.136 -11.291 -1.805 1.00 89.69 369 PHE A CA 1
ATOM 2994 C C . PHE A 1 369 ? -1.916 -12.224 -0.881 1.00 89.69 369 PHE A C 1
ATOM 2996 O O . PHE A 1 369 ? -2.369 -13.273 -1.338 1.00 89.69 369 PHE A O 1
ATOM 3003 N N . ARG A 1 370 ? -2.149 -11.836 0.377 1.00 90.56 370 ARG A N 1
ATOM 3004 C CA . ARG A 1 370 ? -2.985 -12.616 1.301 1.00 90.56 370 ARG A CA 1
ATOM 3005 C C . ARG A 1 370 ? -4.443 -12.656 0.856 1.00 90.56 370 ARG A C 1
ATOM 3007 O O . ARG A 1 370 ? -5.074 -13.712 0.882 1.00 90.56 370 ARG A O 1
ATOM 3014 N N . SER A 1 371 ? -4.989 -11.533 0.417 1.00 92.31 371 SER A N 1
ATOM 3015 C CA . SER A 1 371 ? -6.379 -11.451 -0.034 1.00 92.31 371 SER A CA 1
ATOM 3016 C C . SER A 1 371 ? -6.623 -12.168 -1.365 1.00 92.31 371 SER A C 1
ATOM 3018 O O . SER A 1 371 ? -7.755 -12.560 -1.659 1.00 92.31 371 SER A O 1
ATOM 3020 N N . LYS A 1 372 ? -5.576 -12.412 -2.161 1.00 89.94 372 LYS A N 1
ATOM 3021 C CA . LYS A 1 372 ? -5.676 -13.107 -3.446 1.00 89.94 372 LYS A CA 1
ATOM 3022 C C . LYS A 1 372 ? -6.255 -14.512 -3.290 1.00 89.94 372 LYS A C 1
ATOM 3024 O O . LYS A 1 372 ? -5.751 -15.333 -2.532 1.00 89.94 372 LYS A O 1
ATOM 3029 N N . PHE A 1 373 ? -7.343 -14.771 -4.017 1.00 88.75 373 PHE A N 1
ATOM 3030 C CA . PHE A 1 373 ? -8.166 -15.991 -3.941 1.00 88.75 373 PHE A CA 1
ATOM 3031 C C . PHE A 1 373 ? -8.860 -16.244 -2.591 1.00 88.75 373 PHE A C 1
ATOM 3033 O O . PHE A 1 373 ? -9.677 -17.157 -2.507 1.00 88.75 373 PHE A O 1
ATOM 3040 N N . HIS A 1 374 ? -8.589 -15.437 -1.563 1.00 93.88 374 HIS A N 1
ATOM 3041 C CA . HIS A 1 374 ? -9.241 -15.511 -0.258 1.00 93.88 374 HIS A CA 1
ATOM 3042 C C . HIS A 1 374 ? -10.471 -14.593 -0.188 1.00 93.88 374 HIS A C 1
ATOM 3044 O O . HIS A 1 374 ? -11.516 -14.988 0.321 1.00 93.88 374 HIS A O 1
ATOM 3050 N N . SER A 1 375 ? -10.360 -13.403 -0.781 1.00 95.31 375 SER A N 1
ATOM 3051 C CA . SER A 1 375 ? -11.440 -12.428 -0.917 1.00 95.31 375 SER A CA 1
ATOM 3052 C C . SER A 1 375 ? -11.781 -12.188 -2.385 1.00 95.31 375 SER A C 1
ATOM 3054 O O . SER A 1 375 ? -10.894 -12.105 -3.239 1.00 95.31 375 SER A O 1
ATOM 3056 N N . LYS A 1 376 ? -13.073 -12.063 -2.693 1.00 94.12 376 LYS A N 1
ATOM 3057 C CA . LYS A 1 376 ? -13.546 -11.732 -4.040 1.00 94.12 376 LYS A CA 1
ATOM 3058 C C . LYS A 1 376 ? -13.306 -10.258 -4.349 1.00 94.12 376 LYS A C 1
ATOM 3060 O O . LYS A 1 376 ? -12.735 -9.960 -5.393 1.00 94.12 376 LYS A O 1
ATOM 3065 N N . TRP A 1 377 ? -13.712 -9.363 -3.454 1.00 93.62 377 TRP A N 1
ATOM 3066 C CA . TRP A 1 377 ? -13.432 -7.929 -3.506 1.00 93.62 377 TRP A CA 1
ATOM 3067 C C . TRP A 1 377 ? -12.615 -7.507 -2.293 1.00 93.62 377 TRP A C 1
ATOM 3069 O O . TRP A 1 377 ? -12.783 -8.053 -1.205 1.00 93.62 377 TRP A O 1
ATOM 3079 N N . VAL A 1 378 ? -11.732 -6.532 -2.485 1.00 94.62 378 VAL A N 1
ATOM 3080 C CA . VAL A 1 378 ? -10.861 -6.016 -1.430 1.00 94.62 378 VAL A CA 1
ATOM 3081 C C . VAL A 1 378 ? -10.951 -4.506 -1.396 1.00 94.62 378 VAL A C 1
ATOM 3083 O O . VAL A 1 378 ? -10.705 -3.858 -2.411 1.00 94.62 378 VAL A O 1
ATOM 3086 N N . ILE A 1 379 ? -11.296 -3.961 -0.234 1.00 93.75 379 ILE A N 1
ATOM 3087 C CA . ILE A 1 379 ? -11.286 -2.524 0.041 1.00 93.75 379 ILE A CA 1
ATOM 3088 C C . ILE A 1 379 ? -9.895 -2.157 0.563 1.00 93.75 379 ILE A C 1
ATOM 3090 O O . ILE A 1 379 ? -9.431 -2.763 1.526 1.00 93.75 379 ILE A O 1
ATOM 3094 N N . ASN A 1 380 ? -9.231 -1.184 -0.059 1.00 92.06 380 ASN A N 1
ATOM 3095 C CA . ASN A 1 380 ? -7.937 -0.679 0.395 1.00 92.06 380 ASN A CA 1
ATOM 3096 C C . ASN A 1 380 ? -8.076 0.712 1.009 1.00 92.06 380 ASN A C 1
ATOM 3098 O O . ASN A 1 380 ? -8.245 1.690 0.276 1.00 92.06 380 ASN A O 1
ATOM 3102 N N . VAL A 1 381 ? -8.003 0.782 2.336 1.00 91.19 381 VAL A N 1
ATOM 3103 C CA . VAL A 1 381 ? -8.241 1.996 3.129 1.00 91.19 381 VAL A CA 1
ATOM 3104 C C . VAL A 1 381 ? -7.282 2.067 4.318 1.00 91.19 381 VAL A C 1
ATOM 3106 O O . VAL A 1 381 ? -6.810 1.045 4.817 1.00 91.19 381 VAL A O 1
ATOM 3109 N N . ASP A 1 382 ? -6.989 3.284 4.765 1.00 89.19 382 ASP A N 1
ATOM 3110 C CA . ASP A 1 382 ? -6.162 3.515 5.953 1.00 89.19 382 ASP A CA 1
ATOM 3111 C C . ASP A 1 382 ? -7.000 3.329 7.235 1.00 89.19 382 ASP A C 1
ATOM 3113 O O . ASP A 1 382 ? -8.232 3.323 7.190 1.00 89.19 382 ASP A O 1
ATOM 3117 N N . ILE A 1 383 ? -6.352 3.152 8.391 1.00 89.81 383 ILE A N 1
ATOM 3118 C CA . ILE A 1 383 ? -7.061 2.911 9.663 1.00 89.81 383 ILE A CA 1
ATOM 3119 C C . ILE A 1 383 ? -7.926 4.108 10.099 1.00 89.81 383 ILE A C 1
ATOM 3121 O O . ILE A 1 383 ? -8.950 3.916 10.748 1.00 89.81 383 ILE A O 1
ATOM 3125 N N . ASP A 1 384 ? -7.583 5.319 9.658 1.00 89.81 384 ASP A N 1
ATOM 3126 C CA . ASP A 1 384 ? -8.313 6.570 9.890 1.00 89.81 384 ASP A CA 1
ATOM 3127 C C . ASP A 1 384 ? -9.390 6.842 8.816 1.00 89.81 384 ASP A C 1
ATOM 3129 O O . ASP A 1 384 ? -9.970 7.928 8.741 1.00 89.81 384 ASP A O 1
ATOM 3133 N N . GLU A 1 385 ? -9.697 5.856 7.968 1.00 91.88 385 GLU A N 1
ATOM 3134 C CA . GLU A 1 385 ? -10.661 5.975 6.877 1.00 91.88 385 GLU A CA 1
ATOM 3135 C C . GLU A 1 385 ? -11.883 5.063 7.072 1.00 91.88 385 GLU A C 1
ATOM 3137 O O . GLU A 1 385 ? -11.788 3.927 7.538 1.00 91.88 385 GLU A O 1
ATOM 3142 N N . ARG A 1 386 ? -13.078 5.564 6.730 1.00 92.06 386 ARG A N 1
ATOM 3143 C CA . ARG A 1 386 ? -14.352 4.826 6.806 1.00 92.06 386 ARG A CA 1
ATOM 3144 C C . ARG A 1 386 ? -15.110 4.927 5.490 1.00 92.06 386 ARG A C 1
ATOM 3146 O O . ARG A 1 386 ? -15.514 6.021 5.085 1.00 92.06 386 ARG A O 1
ATOM 3153 N N . LEU A 1 387 ? -15.345 3.797 4.825 1.00 91.19 387 LEU A N 1
ATOM 3154 C CA . LEU A 1 387 ? -16.151 3.769 3.605 1.00 91.19 387 LEU A CA 1
ATOM 3155 C C . LEU A 1 387 ? -17.628 4.024 3.931 1.00 91.19 387 LEU A C 1
ATOM 3157 O O . LEU A 1 387 ? -18.238 3.280 4.691 1.00 91.19 387 LEU A O 1
ATOM 3161 N N . THR A 1 388 ? -18.214 5.066 3.349 1.00 88.88 388 THR A N 1
ATOM 3162 C CA . THR A 1 388 ? -19.636 5.399 3.495 1.00 88.88 388 THR A CA 1
ATOM 3163 C C . THR A 1 388 ? -20.340 5.173 2.166 1.00 88.88 388 THR A C 1
ATOM 3165 O O . THR A 1 388 ? -19.992 5.795 1.163 1.00 88.88 388 THR A O 1
ATOM 3168 N N . LEU A 1 389 ? -21.330 4.284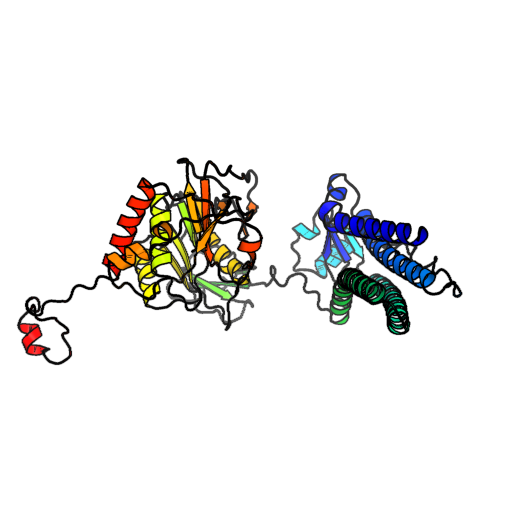 2.166 1.00 84.69 389 LEU A N 1
ATOM 3169 C CA . LEU A 1 389 ? -22.182 4.007 1.015 1.00 84.69 389 LEU A CA 1
ATOM 3170 C C . LEU A 1 389 ? -23.533 4.694 1.216 1.00 84.69 389 LEU A C 1
ATOM 3172 O O . LEU A 1 389 ? -24.137 4.579 2.282 1.00 84.69 389 LEU A O 1
ATOM 3176 N N . THR A 1 390 ? -23.996 5.414 0.203 1.00 76.44 390 THR A N 1
ATOM 3177 C CA . THR A 1 390 ? -25.355 5.979 0.151 1.00 76.44 390 THR A CA 1
ATOM 3178 C C . THR A 1 390 ? -26.302 5.075 -0.638 1.00 76.44 390 THR A C 1
ATOM 3180 O O . THR A 1 390 ? -27.507 5.112 -0.408 1.00 76.44 390 THR A O 1
ATOM 3183 N N . GLU A 1 391 ? -25.758 4.213 -1.501 1.00 67.62 391 GLU A N 1
ATOM 3184 C CA . GLU A 1 391 ? -26.478 3.165 -2.227 1.00 67.62 391 GLU A CA 1
ATOM 3185 C C . GLU A 1 391 ? -25.891 1.771 -1.920 1.00 67.62 391 GLU A C 1
ATOM 3187 O O . GLU A 1 391 ? -24.693 1.653 -1.666 1.00 67.62 391 GLU A O 1
ATOM 3192 N N . PRO A 1 392 ? -26.686 0.684 -1.977 1.00 61.88 392 PRO A N 1
ATOM 3193 C CA . PRO A 1 392 ? -26.270 -0.662 -1.552 1.00 61.88 392 PRO A CA 1
ATOM 3194 C C . PRO A 1 392 ? -25.241 -1.360 -2.464 1.00 61.88 392 PRO A C 1
ATOM 3196 O O . PRO A 1 392 ? -24.942 -2.536 -2.268 1.00 61.88 392 PRO A O 1
ATOM 3199 N N . SER A 1 393 ? -24.704 -0.681 -3.478 1.00 60.91 393 SER A N 1
ATOM 3200 C CA . SER A 1 393 ? -23.805 -1.284 -4.466 1.00 60.91 393 SER A CA 1
ATOM 3201 C C . SER A 1 393 ? -22.338 -0.942 -4.180 1.00 60.91 393 SER A C 1
ATOM 3203 O O . SER A 1 393 ? -21.985 0.214 -3.954 1.00 60.91 393 SER A O 1
ATOM 3205 N N . LEU A 1 394 ? -21.467 -1.958 -4.205 1.00 59.66 394 LEU A N 1
ATOM 3206 C CA . LEU A 1 394 ? -20.023 -1.802 -4.015 1.00 59.66 394 LEU A CA 1
ATOM 3207 C C . LEU A 1 394 ? -19.347 -1.500 -5.358 1.00 59.66 394 LEU A C 1
ATOM 3209 O O . LEU A 1 394 ? -19.496 -2.250 -6.324 1.00 59.66 394 LEU A O 1
ATOM 3213 N N . PHE A 1 395 ? -18.574 -0.419 -5.410 1.00 63.56 395 PHE A N 1
ATOM 3214 C CA . PHE A 1 395 ? -17.983 0.087 -6.645 1.00 63.56 395 PHE A CA 1
ATOM 3215 C C . PHE A 1 395 ? -16.474 0.380 -6.516 1.00 63.56 395 PHE A C 1
ATOM 3217 O O . PHE A 1 395 ? -15.955 0.380 -5.404 1.00 63.56 395 PHE A O 1
ATOM 3224 N N . PRO A 1 396 ? -15.731 0.608 -7.622 1.00 61.28 396 PRO A N 1
ATOM 3225 C CA . PRO A 1 396 ? -14.277 0.404 -7.625 1.00 61.28 396 PRO A CA 1
ATOM 3226 C C . PRO A 1 396 ? -13.411 1.518 -7.024 1.00 61.28 396 PRO A C 1
ATOM 3228 O O . PRO A 1 396 ? -12.256 1.254 -6.696 1.00 61.28 396 PRO A O 1
ATOM 3231 N N . SER A 1 397 ? -13.875 2.767 -6.928 1.00 72.25 397 SER A N 1
ATOM 3232 C CA . SER A 1 397 ? -13.012 3.868 -6.473 1.00 72.25 397 SER A CA 1
ATOM 3233 C C . SER A 1 397 ? -13.793 5.028 -5.870 1.00 72.25 397 SER A C 1
ATOM 3235 O O . SER A 1 397 ? -14.633 5.606 -6.552 1.00 72.25 397 SER A O 1
ATOM 3237 N N . PHE A 1 398 ? -13.471 5.380 -4.623 1.00 77.81 398 PHE A N 1
ATOM 3238 C CA . PHE A 1 398 ? -14.167 6.373 -3.803 1.00 77.81 398 PHE A CA 1
ATOM 3239 C C . PHE A 1 398 ? -13.275 7.584 -3.524 1.00 77.81 398 PHE A C 1
ATOM 3241 O O . PHE A 1 398 ? -12.106 7.428 -3.172 1.00 77.81 398 PHE A O 1
ATOM 3248 N N . LEU A 1 399 ? -13.833 8.790 -3.636 1.00 82.25 399 LEU A N 1
ATOM 3249 C CA . LEU A 1 399 ? -13.166 10.019 -3.203 1.00 82.25 399 LEU A CA 1
ATOM 3250 C C . LEU A 1 399 ? -13.270 10.198 -1.683 1.00 82.25 399 LEU A C 1
ATOM 3252 O O . LEU A 1 399 ? -14.212 9.704 -1.062 1.00 82.25 399 LEU A O 1
ATOM 3256 N N . SER A 1 400 ? -12.339 10.953 -1.098 1.00 84.69 400 SER A N 1
ATOM 3257 C CA . SER A 1 400 ? -12.272 11.146 0.354 1.00 84.69 400 SER A CA 1
ATOM 3258 C C . SER A 1 400 ? -12.798 12.516 0.782 1.00 84.69 400 SER A C 1
ATOM 3260 O O . SER A 1 400 ? -12.379 13.547 0.260 1.00 84.69 400 SER A O 1
ATOM 3262 N N . ARG A 1 401 ? -13.674 12.547 1.786 1.00 87.38 401 ARG A N 1
ATOM 3263 C CA . ARG A 1 401 ? -14.085 13.745 2.527 1.00 87.38 401 ARG A CA 1
ATOM 3264 C C . ARG A 1 401 ? -13.363 13.752 3.868 1.00 87.38 401 ARG A C 1
ATOM 3266 O O . ARG A 1 401 ? -13.455 12.779 4.616 1.00 87.38 401 ARG A O 1
ATOM 3273 N N . ARG A 1 402 ? -12.648 14.831 4.185 1.00 88.56 402 ARG A N 1
ATOM 3274 C CA . ARG A 1 402 ? -11.908 14.909 5.451 1.00 88.56 402 ARG A CA 1
ATOM 3275 C C . ARG A 1 402 ? -12.832 15.291 6.597 1.00 88.56 402 ARG A C 1
ATOM 3277 O O . ARG A 1 402 ? -13.706 16.138 6.422 1.00 88.56 402 ARG A O 1
ATOM 3284 N N . VAL A 1 403 ? -12.599 14.683 7.753 1.00 89.25 403 VAL A N 1
ATOM 3285 C CA . VAL A 1 403 ? -13.248 14.975 9.032 1.00 89.25 403 VAL A CA 1
ATOM 3286 C C . VAL A 1 403 ? -12.184 15.540 9.972 1.00 89.25 403 VAL A C 1
ATOM 3288 O O . VAL A 1 403 ? -11.107 14.960 10.102 1.00 89.25 403 VAL A O 1
ATOM 3291 N N . ALA A 1 404 ? -12.451 16.689 10.590 1.00 87.94 404 ALA A N 1
ATOM 3292 C CA . ALA A 1 404 ? -11.485 17.353 11.462 1.00 87.94 404 ALA A CA 1
ATOM 3293 C C . ALA A 1 404 ? -11.421 16.676 12.845 1.00 87.94 404 ALA A C 1
ATOM 3295 O O . ALA A 1 404 ? -12.377 16.758 13.615 1.00 87.94 404 ALA A O 1
ATOM 3296 N N . LYS A 1 405 ? -10.282 16.042 13.154 1.00 87.00 405 LYS A N 1
ATOM 3297 C CA . LYS A 1 405 ? -9.957 15.434 14.456 1.00 87.00 405 LYS A CA 1
ATOM 3298 C C . LYS A 1 405 ? -9.066 16.379 15.269 1.00 87.00 405 LYS A C 1
ATOM 3300 O O . LYS A 1 405 ? -8.061 16.885 14.759 1.00 87.00 405 LYS A O 1
ATOM 3305 N N . PHE A 1 406 ? -9.427 16.632 16.525 1.00 84.69 406 PHE A N 1
ATOM 3306 C CA . PHE A 1 406 ? -8.746 17.622 17.375 1.00 84.69 406 PHE A CA 1
ATOM 3307 C C . PHE A 1 406 ? -7.906 16.992 18.487 1.00 84.69 406 PHE A C 1
ATOM 3309 O O . PHE A 1 406 ? -6.880 17.554 18.866 1.00 84.69 406 PHE A O 1
ATOM 3316 N N . GLU A 1 407 ? -8.311 15.822 18.971 1.00 86.06 407 GLU A N 1
ATOM 3317 C CA . GLU A 1 407 ? -7.689 15.138 20.102 1.00 86.06 407 GLU A CA 1
ATOM 3318 C C . GLU A 1 407 ? -7.270 13.720 19.721 1.00 86.06 407 GLU A C 1
ATOM 3320 O O . GLU A 1 407 ? -7.770 13.158 18.743 1.00 86.06 407 GLU A O 1
ATOM 3325 N N . LYS A 1 408 ? -6.301 13.188 20.471 1.00 85.50 408 LYS A N 1
ATOM 3326 C CA . LYS A 1 408 ? -5.798 11.819 20.320 1.00 85.50 408 LYS A CA 1
ATOM 3327 C C . LYS A 1 408 ? -6.813 10.793 20.817 1.00 85.50 408 LYS A C 1
ATOM 3329 O O . LYS A 1 408 ? -7.746 11.152 21.536 1.00 85.50 408 LYS A O 1
ATOM 3334 N N . ASP A 1 409 ? -6.589 9.539 20.449 1.00 86.94 409 ASP A N 1
ATOM 3335 C CA . ASP A 1 409 ? -7.402 8.426 20.934 1.00 86.94 409 ASP A CA 1
ATOM 3336 C C . ASP A 1 409 ? -7.192 8.182 22.441 1.00 86.94 409 ASP A C 1
ATOM 3338 O O . ASP A 1 409 ? -6.121 8.491 22.977 1.00 86.94 409 ASP A O 1
ATOM 3342 N N . PRO A 1 410 ? -8.212 7.670 23.158 1.00 93.38 410 PRO A N 1
ATOM 3343 C CA . PRO A 1 410 ? -8.111 7.413 24.591 1.00 93.38 410 PRO A CA 1
ATOM 3344 C C . PRO A 1 410 ? -7.091 6.310 24.903 1.00 93.38 410 PRO A C 1
ATOM 3346 O O . PRO A 1 410 ? -7.052 5.271 24.247 1.00 93.38 410 PRO A O 1
ATOM 3349 N N . GLU A 1 411 ? -6.316 6.485 25.975 1.00 93.75 411 GLU A N 1
ATOM 3350 C CA . GLU A 1 411 ? -5.284 5.518 26.386 1.00 93.75 411 GLU A CA 1
ATOM 3351 C C . GLU A 1 411 ? -5.862 4.190 26.914 1.00 93.75 411 GLU A C 1
ATOM 3353 O O . GLU A 1 411 ? -5.208 3.147 26.837 1.00 93.75 411 GLU A O 1
ATOM 3358 N N . ALA A 1 412 ? -7.073 4.205 27.478 1.00 94.50 412 ALA A N 1
ATOM 3359 C CA . ALA A 1 412 ? -7.751 3.019 27.994 1.00 94.50 412 ALA A CA 1
ATOM 3360 C C . ALA A 1 412 ? -9.268 3.235 28.088 1.00 94.50 412 ALA A C 1
ATOM 3362 O O . ALA A 1 412 ? -9.750 4.365 28.144 1.00 94.50 412 ALA A O 1
ATOM 3363 N N . PHE A 1 413 ? -10.018 2.135 28.147 1.00 95.38 413 PHE A N 1
ATOM 3364 C CA . PHE A 1 413 ? -11.426 2.143 28.524 1.00 95.38 413 PHE A CA 1
ATOM 3365 C C . PHE A 1 413 ? -11.584 2.472 30.017 1.00 95.38 413 PHE A C 1
ATOM 3367 O O . PHE A 1 413 ? -11.019 1.781 30.864 1.00 95.38 413 PHE A O 1
ATOM 3374 N N . GLU A 1 414 ? -12.372 3.505 30.324 1.00 93.31 414 GLU A N 1
ATOM 3375 C CA . GLU A 1 414 ? -12.679 3.925 31.700 1.00 93.31 414 GLU A CA 1
ATOM 3376 C C . GLU A 1 414 ? -14.134 3.633 32.086 1.00 93.31 414 GLU A C 1
ATOM 3378 O O . GLU A 1 414 ? -14.404 3.005 33.106 1.00 93.31 414 GLU A O 1
ATOM 3383 N N . SER A 1 415 ? -15.083 4.099 31.273 1.00 94.19 415 SER A N 1
ATOM 3384 C CA . SER A 1 415 ? -16.516 3.899 31.479 1.00 94.19 415 SER A CA 1
ATOM 3385 C C . SER A 1 415 ? -17.264 3.966 30.151 1.00 94.19 415 SER A C 1
ATOM 3387 O O . SER A 1 415 ? -16.765 4.508 29.160 1.00 94.19 415 SER A O 1
ATOM 3389 N N . GLU A 1 416 ? -18.487 3.439 30.119 1.00 94.44 416 GLU A N 1
ATOM 3390 C CA . GLU A 1 416 ? -19.350 3.521 28.935 1.00 94.44 416 GLU A CA 1
ATOM 3391 C C . GLU A 1 416 ? -19.692 4.971 28.562 1.00 94.44 416 GLU A C 1
ATOM 3393 O O . GLU A 1 416 ? -19.663 5.333 27.390 1.00 94.44 416 GLU A O 1
ATOM 3398 N N . GLU A 1 417 ? -19.950 5.829 29.548 1.00 94.81 417 GLU A N 1
ATOM 3399 C CA . GLU A 1 417 ? -20.255 7.247 29.324 1.00 94.81 417 GLU A CA 1
ATOM 3400 C C . GLU A 1 417 ? -19.095 7.990 28.657 1.00 94.81 417 GLU A C 1
ATOM 3402 O O . GLU A 1 417 ? -19.313 8.840 27.789 1.00 94.81 417 GLU A O 1
ATOM 3407 N N . ARG A 1 418 ? -17.856 7.668 29.052 1.00 94.69 418 ARG A N 1
ATOM 3408 C CA . ARG A 1 418 ? -16.654 8.248 28.450 1.00 94.69 418 ARG A CA 1
ATOM 3409 C C . ARG A 1 418 ? -16.395 7.667 27.063 1.00 94.69 418 ARG A C 1
ATOM 3411 O O . ARG A 1 418 ? -16.182 8.434 26.130 1.00 94.69 418 ARG A O 1
ATOM 3418 N N . LEU A 1 419 ? -16.564 6.354 26.899 1.00 95.38 419 LEU A N 1
ATOM 3419 C CA . LEU A 1 419 ? -16.488 5.681 25.601 1.00 95.38 419 LEU A CA 1
ATOM 3420 C C . LEU A 1 419 ? -17.406 6.339 24.561 1.00 95.38 419 LEU A C 1
ATOM 3422 O O . LEU A 1 419 ? -16.966 6.620 23.452 1.00 95.38 419 LEU A O 1
ATOM 3426 N N . LEU A 1 420 ? -18.661 6.633 24.914 1.00 95.31 420 LEU A N 1
ATOM 3427 C CA . LEU A 1 420 ? -19.613 7.285 24.006 1.00 95.31 420 LEU A CA 1
ATOM 3428 C C . LEU A 1 420 ? -19.161 8.682 23.549 1.00 95.31 420 LEU A C 1
ATOM 3430 O O . LEU A 1 420 ? -19.502 9.099 22.442 1.00 95.31 420 LEU A O 1
ATOM 3434 N N . LYS A 1 421 ? -18.405 9.405 24.384 1.00 93.38 421 LYS A N 1
ATOM 3435 C CA . LYS A 1 421 ? -17.825 10.715 24.042 1.00 93.38 421 LYS A CA 1
ATOM 3436 C C . LYS A 1 421 ? -16.553 10.591 23.210 1.00 93.38 421 LYS A C 1
ATOM 3438 O O . LYS A 1 421 ? -16.263 11.497 22.433 1.00 93.38 421 LYS A O 1
ATOM 3443 N N . ASP A 1 422 ? -15.819 9.495 23.373 1.00 94.19 422 ASP A N 1
ATOM 3444 C CA . ASP A 1 422 ? -14.554 9.255 22.684 1.00 94.19 422 ASP A CA 1
ATOM 3445 C C . ASP A 1 422 ? -14.735 8.669 21.275 1.00 94.19 422 ASP A C 1
ATOM 3447 O O . ASP A 1 422 ? -13.827 8.813 20.461 1.00 94.19 422 ASP A O 1
ATOM 3451 N N . MET A 1 423 ? -15.906 8.097 20.951 1.00 94.06 423 MET A N 1
ATOM 3452 C CA . MET A 1 423 ? -16.178 7.533 19.622 1.00 94.06 423 MET A CA 1
ATOM 3453 C C . MET A 1 423 ? -16.037 8.564 18.495 1.00 94.06 423 MET A C 1
ATOM 3455 O O . MET A 1 423 ? -16.777 9.557 18.446 1.00 94.06 423 MET A O 1
ATOM 3459 N N . GLU A 1 424 ? -15.149 8.309 17.531 1.00 92.00 424 GLU A N 1
ATOM 3460 C CA . GLU A 1 424 ? -14.750 9.313 16.536 1.00 92.00 424 GLU A CA 1
ATOM 3461 C C . GLU A 1 424 ? -15.916 9.749 15.648 1.00 92.00 424 GLU A C 1
ATOM 3463 O O . GLU A 1 424 ? -16.091 10.937 15.356 1.00 92.00 424 GLU A O 1
ATOM 3468 N N . PHE A 1 425 ? -16.738 8.791 15.218 1.00 91.88 425 PHE A N 1
ATOM 3469 C CA . PHE A 1 425 ? -17.861 9.052 14.321 1.00 91.88 425 PHE A CA 1
ATOM 3470 C C . PHE A 1 425 ? -19.019 9.819 14.972 1.00 91.88 425 PHE A C 1
ATOM 3472 O O . PHE A 1 425 ? -19.838 10.394 14.251 1.00 91.88 425 PHE A O 1
ATOM 3479 N N . ILE A 1 426 ? -19.077 9.851 16.307 1.00 91.00 426 ILE A N 1
ATOM 3480 C CA . ILE A 1 426 ? -20.039 10.648 17.078 1.00 91.00 426 ILE A CA 1
ATOM 3481 C C . ILE A 1 426 ? -19.448 12.028 17.353 1.00 91.00 426 ILE A C 1
ATOM 3483 O O . ILE A 1 426 ? -20.093 13.046 17.086 1.00 91.00 426 ILE A O 1
ATOM 3487 N N . ARG A 1 427 ? -18.210 12.043 17.857 1.00 90.88 427 ARG A N 1
ATOM 3488 C CA . ARG A 1 427 ? -17.496 13.227 18.334 1.00 90.88 427 ARG A CA 1
ATOM 3489 C C . ARG A 1 427 ? -17.152 14.210 17.219 1.00 90.88 427 ARG A C 1
ATOM 3491 O O . ARG A 1 427 ? -17.284 15.419 17.406 1.00 90.88 427 ARG A O 1
ATOM 3498 N N . TYR A 1 428 ? -16.709 13.713 16.064 1.00 90.50 428 TYR A N 1
ATOM 3499 C CA . TYR A 1 428 ? -16.204 14.545 14.973 1.00 90.50 428 TYR A CA 1
ATOM 3500 C C . TYR A 1 428 ? -17.147 14.526 13.765 1.00 90.50 428 TYR A C 1
ATOM 3502 O O . TYR A 1 428 ? -17.197 13.573 12.984 1.00 90.50 428 TYR A O 1
ATOM 3510 N N . GLN A 1 429 ? -17.883 15.627 13.586 1.00 87.38 429 GLN A N 1
ATOM 3511 C CA . GLN A 1 429 ? -18.871 15.784 12.506 1.00 87.38 429 GLN A CA 1
ATOM 3512 C C . GLN A 1 429 ? -18.527 16.895 11.505 1.00 87.38 429 GLN A C 1
ATOM 3514 O O . GLN A 1 429 ? -19.149 16.972 10.445 1.00 87.38 429 GLN A O 1
ATOM 3519 N N . ASN A 1 430 ? -17.533 17.732 11.816 1.00 88.06 430 ASN A N 1
ATOM 3520 C CA . ASN A 1 430 ? -17.093 18.826 10.954 1.00 88.06 430 ASN A CA 1
ATOM 3521 C C . ASN A 1 430 ? -16.258 18.267 9.802 1.00 88.06 430 ASN A C 1
ATOM 3523 O O . ASN A 1 430 ? -15.257 17.577 10.017 1.00 88.06 430 ASN A O 1
ATOM 3527 N N . THR A 1 431 ? -16.665 18.574 8.577 1.00 86.81 431 THR A N 1
ATOM 3528 C CA . THR A 1 431 ? -16.103 18.001 7.353 1.00 86.81 431 THR A CA 1
ATOM 3529 C C . THR A 1 431 ? -15.752 19.065 6.322 1.00 86.81 431 THR A C 1
ATOM 3531 O O . THR A 1 431 ? -16.247 20.190 6.375 1.00 86.81 431 THR A O 1
ATOM 3534 N N . THR A 1 432 ? -14.895 18.710 5.364 1.00 84.94 432 THR A N 1
ATOM 3535 C CA . THR A 1 432 ? -14.581 19.583 4.225 1.00 84.94 432 THR A CA 1
ATOM 3536 C C . THR A 1 432 ? -15.745 19.697 3.246 1.00 84.94 432 THR A C 1
ATOM 3538 O O . THR A 1 432 ? -16.481 18.731 3.043 1.00 84.94 432 THR A O 1
ATOM 3541 N N . GLU A 1 433 ? -15.868 20.853 2.587 1.00 76.88 433 GLU A N 1
ATOM 3542 C CA . GLU A 1 433 ? -16.812 21.077 1.478 1.00 76.88 433 GLU A CA 1
ATOM 3543 C C . GLU A 1 433 ? -16.533 20.144 0.296 1.00 76.88 433 GLU A C 1
ATOM 3545 O O . GLU A 1 433 ? -17.404 19.396 -0.157 1.00 76.88 433 GLU A O 1
ATOM 3550 N N . ALA A 1 434 ? -15.279 20.182 -0.160 1.00 69.50 434 ALA A N 1
ATOM 3551 C CA . ALA A 1 434 ? -14.792 19.479 -1.329 1.00 69.50 434 ALA A CA 1
ATOM 3552 C C . ALA A 1 434 ? -14.244 18.096 -0.975 1.00 69.50 434 ALA A C 1
ATOM 3554 O O . ALA A 1 434 ? -13.756 17.838 0.134 1.00 69.50 434 ALA A O 1
ATOM 3555 N N . LEU A 1 435 ? -14.300 17.218 -1.971 1.00 74.94 435 LEU A N 1
ATOM 3556 C CA . LEU A 1 435 ? -13.678 15.908 -1.927 1.00 74.94 435 LEU A CA 1
ATOM 3557 C C . LEU A 1 435 ? -12.211 16.022 -2.329 1.00 74.94 435 LEU A C 1
ATOM 3559 O O . LEU A 1 435 ? -11.868 16.629 -3.342 1.00 74.94 435 LEU A O 1
ATOM 3563 N N . TRP A 1 436 ? -11.347 15.424 -1.522 1.00 69.38 436 TRP A N 1
ATOM 3564 C CA . TRP A 1 436 ? -9.918 15.372 -1.761 1.00 69.38 436 TRP A CA 1
ATOM 3565 C C . TRP A 1 436 ? -9.607 14.342 -2.863 1.00 69.38 436 TRP A C 1
ATOM 3567 O O . TRP A 1 436 ? -10.051 13.192 -2.758 1.00 69.38 436 TRP A O 1
ATOM 3577 N N . PRO A 1 437 ? -8.826 14.703 -3.901 1.00 69.69 437 PRO A N 1
ATOM 3578 C CA . PRO A 1 437 ? -8.543 13.840 -5.048 1.00 69.69 437 PRO A CA 1
ATOM 3579 C C . PRO A 1 437 ? -7.446 12.800 -4.748 1.00 69.69 437 PRO A C 1
ATOM 3581 O O . PRO A 1 437 ? -6.519 12.619 -5.531 1.00 69.69 437 PRO A O 1
ATOM 3584 N N . ALA A 1 438 ? -7.536 12.104 -3.612 1.00 74.50 438 ALA A N 1
ATOM 3585 C CA . ALA A 1 438 ? -6.727 10.917 -3.329 1.00 74.50 438 ALA A CA 1
ATOM 3586 C C . ALA A 1 438 ? -7.662 9.717 -3.143 1.00 74.50 438 ALA A C 1
ATOM 3588 O O . ALA A 1 438 ? -8.029 9.394 -2.012 1.00 74.50 438 ALA A O 1
ATOM 3589 N N . PRO A 1 439 ? -8.114 9.104 -4.249 1.00 78.88 439 PRO A N 1
ATOM 3590 C CA . PRO A 1 439 ? -9.126 8.070 -4.185 1.00 78.88 439 PRO A CA 1
ATOM 3591 C C . PRO A 1 439 ? -8.622 6.835 -3.444 1.00 78.88 439 PRO A C 1
ATOM 3593 O O . PRO A 1 439 ? -7.432 6.510 -3.455 1.00 78.88 439 PRO A O 1
ATOM 3596 N N . LYS A 1 440 ? -9.557 6.114 -2.838 1.00 85.88 440 LYS A N 1
ATOM 3597 C CA . LYS A 1 440 ? -9.339 4.768 -2.310 1.00 85.88 440 LYS A CA 1
ATOM 3598 C C . LYS A 1 440 ? -10.005 3.764 -3.226 1.00 85.88 440 LYS A C 1
ATOM 3600 O O . LYS A 1 440 ? -10.996 4.081 -3.886 1.00 85.88 440 LYS A O 1
ATOM 3605 N N . ILE A 1 441 ? -9.413 2.581 -3.330 1.00 87.06 441 ILE A N 1
ATOM 3606 C CA . ILE A 1 441 ? -9.800 1.596 -4.339 1.00 87.06 441 ILE A CA 1
ATOM 3607 C C . ILE A 1 441 ? -10.443 0.372 -3.710 1.00 87.06 441 ILE A C 1
ATOM 3609 O O . ILE A 1 441 ? -10.028 -0.105 -2.656 1.00 87.06 441 ILE A O 1
ATOM 3613 N N . VAL A 1 442 ? -11.421 -0.161 -4.428 1.00 90.75 442 VAL A N 1
ATOM 3614 C CA . VAL A 1 442 ? -11.960 -1.498 -4.240 1.00 90.75 442 VAL A CA 1
ATOM 3615 C C . VAL A 1 442 ? -11.612 -2.300 -5.481 1.00 90.75 442 VAL A C 1
ATOM 3617 O O . VAL A 1 442 ? -11.910 -1.894 -6.605 1.00 90.75 442 VAL A O 1
ATOM 3620 N N . PHE A 1 443 ? -10.943 -3.432 -5.302 1.00 90.69 443 PHE A N 1
ATOM 3621 C CA . PHE A 1 443 ? -10.400 -4.182 -6.427 1.00 90.69 443 PHE A CA 1
ATOM 3622 C C . PHE A 1 443 ? -10.610 -5.690 -6.289 1.00 90.69 443 PHE A C 1
ATOM 3624 O O . PHE A 1 443 ? -10.874 -6.225 -5.215 1.00 90.69 443 PHE A O 1
ATOM 3631 N N . ARG A 1 444 ? -10.492 -6.372 -7.429 1.00 91.25 444 ARG A N 1
ATOM 3632 C CA . ARG A 1 444 ? -10.490 -7.832 -7.563 1.00 91.25 444 ARG A CA 1
ATOM 3633 C C . ARG A 1 444 ? -9.045 -8.334 -7.461 1.00 91.25 444 ARG A C 1
ATOM 3635 O O . ARG A 1 444 ? -8.302 -8.161 -8.433 1.00 91.25 444 ARG A O 1
ATOM 3642 N N . PRO A 1 445 ? -8.601 -8.949 -6.351 1.00 91.31 445 PRO A N 1
ATOM 3643 C CA . PRO A 1 445 ? -7.200 -9.348 -6.197 1.00 91.31 445 PRO A CA 1
ATOM 3644 C C . PRO A 1 445 ? -6.787 -10.450 -7.192 1.00 91.31 445 PRO A C 1
ATOM 3646 O O . PRO A 1 445 ? -5.620 -10.560 -7.560 1.00 91.31 445 PRO A O 1
ATOM 3649 N N . ASP A 1 446 ? -7.742 -11.233 -7.704 1.00 88.75 446 ASP A N 1
ATOM 3650 C CA . ASP A 1 446 ? -7.538 -12.237 -8.757 1.00 88.75 446 ASP A CA 1
ATOM 3651 C C . ASP A 1 446 ? -7.398 -11.643 -10.172 1.00 88.75 446 ASP A C 1
ATOM 3653 O O . ASP A 1 446 ? -7.007 -12.353 -11.097 1.00 88.75 446 ASP A O 1
ATOM 3657 N N . LYS A 1 447 ? -7.722 -10.356 -10.356 1.00 89.62 447 LYS A N 1
ATOM 3658 C CA . LYS A 1 447 ? -7.691 -9.653 -11.653 1.00 89.62 447 LYS A CA 1
ATOM 3659 C C . LYS A 1 447 ? -6.670 -8.519 -11.713 1.00 89.62 447 LYS A C 1
ATOM 3661 O O . LYS A 1 447 ? -6.581 -7.819 -12.727 1.00 89.62 447 LYS A O 1
ATOM 3666 N N . VAL A 1 448 ? -5.873 -8.361 -10.665 1.00 87.81 448 VAL A N 1
ATOM 3667 C CA . VAL A 1 448 ? -4.817 -7.357 -10.556 1.00 87.81 448 VAL A CA 1
ATOM 3668 C C . VAL A 1 448 ? -3.478 -8.064 -10.328 1.00 87.81 448 VAL A C 1
ATOM 3670 O O . VAL A 1 448 ? -3.417 -9.115 -9.696 1.00 87.81 448 VAL A O 1
ATOM 3673 N N . HIS A 1 449 ? -2.404 -7.516 -10.894 1.00 82.12 449 HIS A N 1
ATOM 3674 C CA . HIS A 1 449 ? -1.033 -8.005 -10.726 1.00 82.12 449 HIS A CA 1
ATOM 3675 C C . HIS A 1 449 ? -0.247 -7.184 -9.700 1.00 82.12 449 HIS A C 1
ATOM 3677 O O . HIS A 1 449 ? 0.658 -7.721 -9.069 1.00 82.12 449 HIS A O 1
ATOM 3683 N N . ASN A 1 450 ? -0.564 -5.892 -9.566 1.00 80.88 450 ASN A N 1
ATOM 3684 C CA . ASN A 1 450 ? 0.101 -4.967 -8.653 1.00 80.88 450 ASN A CA 1
ATOM 3685 C C . ASN A 1 450 ? -0.824 -3.778 -8.313 1.00 80.88 450 ASN A C 1
ATOM 3687 O O . ASN A 1 450 ? -1.551 -3.294 -9.192 1.00 80.88 450 ASN A O 1
ATOM 3691 N N . ILE A 1 451 ? -0.773 -3.302 -7.068 1.00 81.94 451 ILE A N 1
ATOM 3692 C CA . ILE A 1 451 ? -1.504 -2.140 -6.555 1.00 81.94 451 ILE A CA 1
ATOM 3693 C C . ILE A 1 451 ? -0.545 -1.114 -5.939 1.00 81.94 451 ILE A C 1
ATOM 3695 O O . ILE A 1 451 ? 0.474 -1.470 -5.366 1.00 81.94 451 ILE A O 1
ATOM 3699 N N . TYR A 1 452 ? -0.916 0.159 -6.029 1.00 79.12 452 TYR A N 1
ATOM 3700 C CA . TYR A 1 452 ? -0.382 1.258 -5.229 1.00 79.12 452 TYR A CA 1
ATOM 3701 C C . TYR A 1 452 ? -1.468 1.756 -4.268 1.00 79.12 452 TYR A C 1
ATOM 3703 O O . TYR A 1 452 ? -2.625 1.344 -4.351 1.00 79.12 452 TYR A O 1
ATOM 3711 N N . THR A 1 453 ? -1.112 2.694 -3.387 1.00 75.56 453 THR A N 1
ATOM 3712 C CA . THR A 1 453 ? -1.987 3.220 -2.325 1.00 75.56 453 THR A CA 1
ATOM 3713 C C . THR A 1 453 ? -3.347 3.705 -2.838 1.00 75.56 453 THR A C 1
ATOM 3715 O O . THR A 1 453 ? -4.361 3.491 -2.178 1.00 75.56 453 THR A O 1
ATOM 3718 N N . HIS A 1 454 ? -3.380 4.319 -4.026 1.00 79.19 454 HIS A N 1
ATOM 3719 C CA . HIS A 1 454 ? -4.576 4.970 -4.576 1.00 79.19 454 HIS A CA 1
ATOM 3720 C C . HIS A 1 454 ? -5.053 4.401 -5.921 1.00 79.19 454 HIS A C 1
ATOM 3722 O O . HIS A 1 454 ? -6.089 4.824 -6.429 1.00 79.19 454 HIS A O 1
ATOM 3728 N N . TRP A 1 455 ? -4.320 3.465 -6.533 1.00 77.44 455 TRP A N 1
ATOM 3729 C CA . TRP A 1 455 ? -4.697 2.883 -7.825 1.00 77.44 455 TRP A CA 1
ATOM 3730 C C . TRP A 1 455 ? -4.071 1.509 -8.044 1.00 77.44 455 TRP A C 1
ATOM 3732 O O . TRP A 1 455 ? -2.987 1.203 -7.562 1.00 77.44 455 TRP A O 1
ATOM 3742 N N . SER A 1 456 ? -4.726 0.677 -8.849 1.00 81.06 456 SER A N 1
ATOM 3743 C CA . SER A 1 456 ? -4.106 -0.538 -9.381 1.00 81.06 456 SER A CA 1
ATOM 3744 C C . SER A 1 456 ? -3.141 -0.192 -10.522 1.00 81.06 456 SER A C 1
ATOM 3746 O O . SER A 1 456 ? -3.517 0.555 -11.423 1.00 81.06 456 SER A O 1
ATOM 3748 N N . TRP A 1 457 ? -1.925 -0.744 -10.515 1.00 73.94 457 TRP A N 1
ATOM 3749 C CA . TRP A 1 457 ? -0.901 -0.469 -11.536 1.00 73.94 457 TRP A CA 1
ATOM 3750 C C . TRP A 1 457 ? -1.069 -1.314 -12.796 1.00 73.94 457 TRP A C 1
ATOM 3752 O O . TRP A 1 457 ? -0.962 -0.816 -13.912 1.00 73.94 457 TRP A O 1
ATOM 3762 N N . LYS A 1 458 ? -1.319 -2.616 -12.623 1.00 80.94 458 LYS A N 1
ATOM 3763 C CA . LYS A 1 458 ? -1.377 -3.575 -13.730 1.00 80.94 458 LYS A CA 1
ATOM 3764 C C . LYS A 1 458 ? -2.521 -4.554 -13.522 1.00 80.94 458 LYS A C 1
ATOM 3766 O O . LYS A 1 458 ? -2.550 -5.259 -12.516 1.00 80.94 458 LYS A O 1
ATOM 3771 N N . GLN A 1 459 ? -3.437 -4.634 -14.481 1.00 84.88 459 GLN A N 1
ATOM 3772 C CA . GLN A 1 459 ? -4.617 -5.503 -14.435 1.00 84.88 459 GLN A CA 1
ATOM 3773 C C . GLN A 1 459 ? -4.543 -6.593 -15.510 1.00 84.88 459 GLN A C 1
ATOM 3775 O O . GLN A 1 459 ? -3.732 -6.521 -16.435 1.00 84.88 459 GLN A O 1
ATOM 3780 N N . HIS A 1 460 ? -5.373 -7.626 -15.373 1.00 84.75 460 HIS A N 1
ATOM 3781 C CA . HIS A 1 460 ? -5.591 -8.606 -16.435 1.00 84.75 460 HIS A CA 1
ATOM 3782 C C . HIS A 1 460 ? -6.320 -7.971 -17.642 1.00 84.75 460 HIS A C 1
ATOM 3784 O O . HIS A 1 460 ? -7.046 -6.985 -17.472 1.00 84.75 460 HIS A O 1
ATOM 3790 N N . PRO A 1 461 ? -6.166 -8.530 -18.859 1.00 85.44 461 PRO A N 1
ATOM 3791 C CA . PRO A 1 461 ? -6.923 -8.089 -20.029 1.00 85.44 461 PRO A CA 1
ATOM 3792 C C . PRO A 1 461 ? -8.438 -8.101 -19.772 1.00 85.44 461 PRO A C 1
ATOM 3794 O O . PRO A 1 461 ? -8.963 -9.039 -19.174 1.00 85.44 461 PRO A O 1
ATOM 3797 N N . GLY A 1 462 ? -9.134 -7.053 -20.221 1.00 82.56 462 GLY A N 1
ATOM 3798 C CA . GLY A 1 462 ? -10.584 -6.895 -20.052 1.00 82.56 462 GLY A CA 1
ATOM 3799 C C . GLY A 1 462 ? -11.026 -6.197 -18.759 1.00 82.56 462 GLY A C 1
ATOM 3800 O O . GLY A 1 462 ? -12.203 -5.866 -18.629 1.00 82.56 462 GLY A O 1
ATOM 3801 N N . CYS A 1 463 ? -10.115 -5.916 -17.822 1.00 82.62 463 CYS A N 1
ATOM 3802 C CA . CYS A 1 463 ? -10.431 -5.113 -16.640 1.00 82.62 463 CYS A CA 1
ATOM 3803 C C . CYS A 1 463 ? -10.673 -3.645 -17.011 1.00 82.62 463 CYS A C 1
ATOM 3805 O O . CYS A 1 463 ? -9.883 -3.041 -17.735 1.00 82.62 463 CYS A O 1
ATOM 3807 N N . ARG A 1 464 ? -11.739 -3.055 -16.463 1.00 80.50 464 ARG A N 1
ATOM 3808 C CA . ARG A 1 464 ? -12.031 -1.620 -16.561 1.00 80.50 464 ARG A CA 1
ATOM 3809 C C . ARG A 1 464 ? -11.903 -0.985 -15.184 1.00 80.50 464 ARG A C 1
ATOM 3811 O O . ARG A 1 464 ? -12.391 -1.539 -14.203 1.00 80.50 464 ARG A O 1
ATOM 3818 N N . ILE A 1 465 ? -11.244 0.166 -15.128 1.00 80.75 465 ILE A N 1
ATOM 3819 C CA . ILE A 1 465 ? -11.181 1.003 -13.929 1.00 80.75 465 ILE A CA 1
ATOM 3820 C C . ILE A 1 465 ? -12.302 2.031 -14.052 1.00 80.75 465 ILE A C 1
ATOM 3822 O O . ILE A 1 465 ? -12.452 2.665 -15.096 1.00 80.75 465 ILE A O 1
ATOM 3826 N N . THR A 1 466 ? -13.104 2.178 -13.004 1.00 78.81 466 THR A N 1
ATOM 3827 C CA . THR A 1 466 ? -14.223 3.122 -12.983 1.00 78.81 466 THR A CA 1
ATOM 3828 C C . THR A 1 466 ? -14.189 3.897 -11.679 1.00 78.81 466 THR A C 1
ATOM 3830 O O . THR A 1 466 ? -14.143 3.304 -10.602 1.00 78.81 466 THR A O 1
ATOM 3833 N N . SER A 1 467 ? -14.204 5.221 -11.787 1.00 76.44 467 SER A N 1
ATOM 3834 C CA . SER A 1 467 ? -14.448 6.111 -10.655 1.00 76.44 467 SER A CA 1
ATOM 3835 C C . SER A 1 467 ? -15.943 6.249 -10.455 1.00 76.44 467 SER A C 1
ATOM 3837 O O . SER A 1 467 ? -16.679 6.359 -11.438 1.00 76.44 467 SER A O 1
ATOM 3839 N N . ILE A 1 468 ? -16.392 6.253 -9.203 1.00 75.12 468 ILE A N 1
ATOM 3840 C CA . ILE A 1 468 ? -17.803 6.507 -8.930 1.00 75.12 468 ILE A CA 1
ATOM 3841 C C . ILE A 1 468 ? -18.084 7.950 -8.566 1.00 75.12 468 ILE A C 1
ATOM 3843 O O . ILE A 1 468 ? -17.229 8.636 -7.996 1.00 75.12 468 ILE A O 1
ATOM 3847 N N . PRO A 1 469 ? -19.313 8.397 -8.846 1.00 78.81 469 PRO A N 1
ATOM 3848 C CA . PRO A 1 469 ? -19.797 9.640 -8.300 1.00 78.81 469 PRO A CA 1
ATOM 3849 C C . PRO A 1 469 ? -19.889 9.602 -6.776 1.00 78.81 469 PRO A C 1
ATOM 3851 O O . PRO A 1 469 ? -20.252 8.594 -6.171 1.00 78.81 469 PRO A O 1
ATOM 3854 N N . TYR A 1 470 ? -19.638 10.744 -6.150 1.00 77.06 470 TYR A N 1
ATOM 3855 C CA . TYR A 1 470 ? -19.610 10.865 -4.693 1.00 77.06 470 TYR A CA 1
ATOM 3856 C C . TYR A 1 470 ? -20.964 10.668 -4.005 1.00 77.06 470 TYR A C 1
ATOM 3858 O O . TYR A 1 470 ? -21.009 10.389 -2.810 1.00 77.06 470 TYR A O 1
ATOM 3866 N N . TRP A 1 471 ? -22.066 10.845 -4.737 1.00 77.81 471 TRP A N 1
ATOM 3867 C CA . TRP A 1 471 ? -23.419 10.629 -4.223 1.00 77.81 471 TRP A CA 1
ATOM 3868 C C . TRP A 1 471 ? -23.798 9.150 -4.130 1.00 77.81 471 TRP A C 1
ATOM 3870 O O . TRP A 1 471 ? -24.859 8.855 -3.593 1.00 77.81 471 TRP A O 1
ATOM 3880 N N . VAL A 1 472 ? -22.955 8.242 -4.637 1.00 82.81 472 VAL A N 1
ATOM 3881 C CA . VAL A 1 472 ? -23.082 6.779 -4.494 1.00 82.81 472 VAL A CA 1
ATOM 3882 C C . VAL A 1 472 ? -22.303 6.276 -3.271 1.00 82.81 472 VAL A C 1
ATOM 3884 O O . VAL A 1 472 ? -22.704 5.338 -2.580 1.00 82.81 472 VAL A O 1
ATOM 3887 N N . GLY A 1 473 ? -21.177 6.925 -2.984 1.00 85.38 473 GLY A N 1
ATOM 3888 C CA . GLY A 1 473 ? -20.410 6.706 -1.772 1.00 85.38 473 GLY A CA 1
ATOM 3889 C C . GLY A 1 473 ? -19.126 7.521 -1.755 1.00 85.38 473 GLY A C 1
ATOM 3890 O O . GLY A 1 473 ? -18.661 8.034 -2.776 1.00 85.38 473 GLY A O 1
ATOM 3891 N N . TYR A 1 474 ? -18.528 7.620 -0.576 1.00 87.81 474 TYR A N 1
ATOM 3892 C CA . TYR A 1 474 ? -17.282 8.341 -0.341 1.00 87.81 474 TYR A CA 1
ATOM 3893 C C . TYR A 1 474 ? -16.566 7.785 0.892 1.00 87.81 474 TYR A C 1
ATOM 3895 O O . TYR A 1 474 ? -17.163 7.123 1.739 1.00 87.81 474 TYR A O 1
ATOM 3903 N N . VAL A 1 475 ? -15.274 8.066 1.016 1.00 90.62 475 VAL A N 1
ATOM 3904 C CA . VAL A 1 475 ? -14.494 7.740 2.212 1.00 90.62 475 VAL A CA 1
ATOM 3905 C C . VAL A 1 475 ? -14.526 8.923 3.168 1.00 90.62 475 VAL A C 1
ATOM 3907 O O . VAL A 1 475 ? -14.231 10.049 2.779 1.00 90.62 475 VAL A O 1
ATOM 3910 N N . ARG A 1 476 ? -14.860 8.690 4.434 1.00 91.31 476 ARG A N 1
ATOM 3911 C CA . ARG A 1 476 ? -14.626 9.653 5.515 1.00 91.31 476 ARG A CA 1
ATOM 3912 C C . ARG A 1 476 ? -13.209 9.448 6.022 1.00 91.31 476 ARG A C 1
ATOM 3914 O O . ARG A 1 476 ? -12.904 8.362 6.490 1.00 91.31 476 ARG A O 1
ATOM 3921 N N . HIS A 1 477 ? -12.364 10.461 5.913 1.00 90.81 477 HIS A N 1
ATOM 3922 C CA . HIS A 1 477 ? -10.967 10.405 6.341 1.00 90.81 477 HIS A CA 1
ATOM 3923 C C . HIS A 1 477 ? -10.792 11.290 7.578 1.00 90.81 477 HIS A C 1
ATOM 3925 O O . HIS A 1 477 ? -10.819 12.519 7.464 1.00 90.81 477 HIS A O 1
ATOM 3931 N N . TYR A 1 478 ? -10.623 10.684 8.748 1.00 89.81 478 TYR A N 1
ATOM 3932 C CA . TYR A 1 478 ? -10.447 11.375 10.023 1.00 89.81 478 TYR A CA 1
ATOM 3933 C C . TYR A 1 478 ? -9.015 11.893 10.126 1.00 89.81 478 TYR A C 1
ATOM 3935 O O . TYR A 1 478 ? -8.066 11.128 10.207 1.00 89.81 478 TYR A O 1
ATOM 3943 N N . ARG A 1 479 ? -8.828 13.216 10.072 1.00 85.88 479 ARG A N 1
ATOM 3944 C CA . ARG A 1 479 ? -7.491 13.818 10.008 1.00 85.88 479 ARG A CA 1
ATOM 3945 C C . ARG A 1 479 ? -7.264 14.805 11.133 1.00 85.88 479 ARG A C 1
ATOM 3947 O O . ARG A 1 479 ? -8.054 15.727 11.334 1.00 85.88 479 ARG A O 1
ATOM 3954 N N . PHE A 1 480 ? -6.121 14.664 11.801 1.00 84.12 480 PHE A N 1
ATOM 3955 C CA . PHE A 1 480 ? -5.684 15.621 12.807 1.00 84.12 480 PHE A CA 1
ATOM 3956 C C . PHE A 1 480 ? -5.517 17.033 12.231 1.00 84.12 480 PHE A C 1
ATOM 3958 O O . PHE A 1 480 ? -4.964 17.246 11.147 1.00 84.12 480 PHE A O 1
ATOM 3965 N N . VAL A 1 481 ? -5.971 18.005 13.016 1.00 75.69 481 VAL A N 1
ATOM 3966 C CA . VAL A 1 481 ? -5.884 19.450 12.750 1.00 75.69 481 VAL A CA 1
ATOM 3967 C C . VAL A 1 481 ? -4.495 20.025 13.085 1.00 75.69 481 VAL A C 1
ATOM 3969 O O . VAL A 1 481 ? -4.156 21.138 12.684 1.00 75.69 481 VAL A O 1
ATOM 3972 N N . ASN A 1 482 ? -3.656 19.275 13.806 1.00 67.50 482 ASN A N 1
ATOM 3973 C CA . ASN A 1 482 ? -2.348 19.746 14.262 1.00 67.50 482 ASN A CA 1
ATOM 3974 C C . ASN A 1 482 ? -1.357 19.979 13.097 1.00 67.50 482 ASN A C 1
ATOM 3976 O O . ASN A 1 482 ? -1.289 19.214 12.137 1.00 67.50 482 ASN A O 1
ATOM 3980 N N . LYS A 1 483 ? -0.524 21.022 13.217 1.00 55.25 483 LYS A N 1
ATOM 3981 C CA . LYS A 1 483 ? 0.428 21.499 12.197 1.00 55.25 483 LYS A CA 1
ATOM 3982 C C . LYS A 1 483 ? 1.662 20.605 11.999 1.00 55.25 483 LYS A C 1
ATOM 3984 O O . LYS A 1 483 ? 2.456 20.874 11.096 1.00 55.25 483 LYS A O 1
ATOM 3989 N N . ARG A 1 484 ? 1.862 19.559 12.806 1.00 54.97 484 ARG A N 1
ATOM 3990 C CA . ARG A 1 484 ? 3.032 18.668 12.709 1.00 54.97 484 ARG A CA 1
ATOM 3991 C C . ARG A 1 484 ? 2.661 17.363 12.002 1.00 54.97 484 ARG A C 1
ATOM 3993 O O . ARG A 1 484 ? 1.933 16.555 12.561 1.00 54.97 484 ARG A O 1
ATOM 4000 N N . GLY A 1 485 ? 3.167 17.164 10.783 1.00 55.97 485 GLY A N 1
ATOM 4001 C CA . GLY A 1 485 ? 2.991 15.928 10.012 1.00 55.97 485 GLY A CA 1
ATOM 4002 C C . GLY A 1 485 ? 2.864 16.157 8.503 1.00 55.97 485 GLY A C 1
ATOM 4003 O O . GLY A 1 485 ? 2.701 17.284 8.039 1.00 55.97 485 GLY A O 1
ATOM 4004 N N . LEU A 1 486 ? 2.929 15.078 7.721 1.00 51.28 486 LEU A N 1
ATOM 4005 C CA . LEU A 1 486 ? 2.696 15.119 6.273 1.00 51.28 486 LEU A CA 1
ATOM 4006 C C . LEU A 1 486 ? 1.254 15.562 5.973 1.00 51.28 486 LEU A C 1
ATOM 4008 O O . LEU A 1 486 ? 0.292 14.986 6.487 1.00 51.28 486 LEU A O 1
ATOM 4012 N N . GLY A 1 487 ? 1.108 16.598 5.143 1.00 57.31 487 GLY A N 1
ATOM 4013 C CA . GLY A 1 487 ? -0.191 17.163 4.767 1.00 57.31 487 GLY A CA 1
ATOM 4014 C C . GLY A 1 487 ? -0.877 17.989 5.860 1.00 57.31 487 GLY A C 1
ATOM 4015 O O . GLY A 1 487 ? -2.069 18.248 5.745 1.00 57.31 487 GLY A O 1
ATOM 4016 N N . SER A 1 488 ? -0.164 18.414 6.911 1.00 60.12 488 SER A N 1
ATOM 4017 C CA . SER A 1 488 ? -0.711 19.195 8.037 1.00 60.12 488 SER A CA 1
ATOM 4018 C C . SER A 1 488 ? -1.219 20.598 7.667 1.00 60.12 488 SER A C 1
ATOM 4020 O O . SER A 1 488 ? -1.929 21.234 8.441 1.00 60.12 488 SER A O 1
ATOM 4022 N N . ASN A 1 489 ? -0.894 21.085 6.471 1.00 64.12 489 ASN A N 1
ATOM 4023 C CA . ASN A 1 489 ? -1.375 22.347 5.911 1.00 64.12 489 ASN A CA 1
ATOM 4024 C C . ASN A 1 489 ? -2.741 22.225 5.215 1.00 64.12 489 ASN A C 1
ATOM 4026 O O . ASN A 1 489 ? -3.183 23.181 4.581 1.00 64.12 489 ASN A O 1
ATOM 4030 N N . TRP A 1 490 ? -3.415 21.076 5.309 1.00 70.25 490 TRP A N 1
ATOM 4031 C CA . TRP A 1 490 ? -4.662 20.846 4.588 1.00 70.25 490 TRP A CA 1
ATOM 4032 C C . TRP A 1 490 ? -5.793 21.808 4.960 1.00 70.25 490 TRP A C 1
ATOM 4034 O O . TRP A 1 490 ? -6.586 22.170 4.099 1.00 70.25 490 TRP A O 1
ATOM 4044 N N . LEU A 1 491 ? -5.845 22.275 6.207 1.00 72.44 491 LEU A N 1
ATOM 4045 C CA . LEU A 1 491 ? -6.835 23.267 6.640 1.00 72.44 491 LEU A CA 1
ATOM 4046 C C . LEU A 1 491 ? -6.634 24.638 5.992 1.00 72.44 491 LEU A C 1
ATOM 4048 O O . LEU A 1 491 ? -7.581 25.406 5.893 1.00 72.44 491 LEU A O 1
ATOM 4052 N N . ASN A 1 492 ? -5.431 24.938 5.492 1.00 70.44 492 ASN A N 1
ATOM 4053 C CA . ASN A 1 492 ? -5.198 26.163 4.724 1.00 70.44 492 ASN A CA 1
ATOM 4054 C C . ASN A 1 492 ? -5.836 26.089 3.327 1.00 70.44 492 ASN A C 1
ATOM 4056 O O . ASN A 1 492 ? -5.926 27.104 2.646 1.00 70.44 492 ASN A O 1
ATOM 4060 N N . GLN A 1 493 ? -6.217 24.888 2.878 1.00 67.56 493 GLN A N 1
ATOM 4061 C CA . GLN A 1 493 ? -6.730 24.626 1.534 1.00 67.56 493 GLN A CA 1
ATOM 4062 C C . GLN A 1 493 ? -8.242 24.367 1.513 1.00 67.56 493 GLN A C 1
ATOM 4064 O O . GLN A 1 493 ? -8.840 24.438 0.444 1.00 67.56 493 GLN A O 1
ATOM 4069 N N . PHE A 1 494 ? -8.865 24.062 2.659 1.00 71.50 494 PHE A N 1
ATOM 4070 C CA . PHE A 1 494 ? -10.269 23.647 2.719 1.00 71.50 494 PHE A CA 1
ATOM 4071 C C . PHE A 1 494 ? -11.000 24.225 3.928 1.00 71.50 494 PHE A C 1
ATOM 4073 O O . PHE A 1 494 ? -10.487 24.206 5.044 1.00 71.50 494 PHE A O 1
ATOM 4080 N N . ASN A 1 495 ? -12.243 24.654 3.705 1.00 74.88 495 ASN A N 1
ATOM 4081 C CA . ASN A 1 495 ? -13.163 25.045 4.765 1.00 74.88 495 ASN A CA 1
ATOM 4082 C C . ASN A 1 495 ? -13.804 23.799 5.410 1.00 74.88 495 ASN A C 1
ATOM 4084 O O . ASN A 1 495 ? -14.322 22.937 4.697 1.00 74.88 495 ASN A O 1
ATOM 4088 N N . THR A 1 496 ? -13.769 23.706 6.744 1.00 77.69 496 THR A N 1
ATOM 4089 C CA . THR A 1 496 ? -14.317 22.591 7.540 1.00 77.69 496 THR A CA 1
ATOM 4090 C C . THR A 1 496 ? -15.659 22.899 8.213 1.00 77.69 496 THR A C 1
ATOM 4092 O O . THR A 1 496 ? -16.117 22.125 9.050 1.00 77.69 496 THR A O 1
ATOM 4095 N N . SER A 1 497 ? -16.321 24.000 7.848 1.00 77.88 497 SER A N 1
ATOM 4096 C CA . SER A 1 497 ? -17.629 24.392 8.398 1.00 77.88 497 SER A CA 1
ATOM 4097 C C . SER A 1 497 ? -18.816 23.542 7.915 1.00 77.88 497 SER A C 1
ATOM 4099 O O . SER A 1 497 ? -19.957 23.856 8.245 1.00 77.88 497 SER A O 1
ATOM 4101 N N . PHE A 1 498 ? -18.589 22.490 7.122 1.00 79.12 498 PHE A N 1
ATOM 4102 C CA . PHE A 1 498 ? -19.667 21.675 6.563 1.00 79.12 498 PHE A CA 1
ATOM 4103 C C . PHE A 1 498 ? -19.984 20.472 7.447 1.00 79.12 498 PHE A C 1
ATOM 4105 O O . PHE A 1 498 ? -19.088 19.759 7.901 1.00 79.12 498 PHE A O 1
ATOM 4112 N N . HIS A 1 499 ? -21.273 20.192 7.620 1.00 81.69 499 HIS A N 1
ATOM 4113 C CA . HIS A 1 499 ? -21.764 19.099 8.452 1.00 81.69 499 HIS A CA 1
ATOM 4114 C C . HIS A 1 499 ? -22.394 18.002 7.597 1.00 81.69 499 HIS A C 1
ATOM 4116 O O . HIS A 1 499 ? -23.564 18.068 7.229 1.00 81.69 499 HIS A O 1
ATOM 4122 N N . PHE A 1 500 ? -21.607 16.967 7.310 1.00 81.00 500 PHE A N 1
ATOM 4123 C CA . PHE A 1 500 ? -22.079 15.737 6.679 1.00 81.00 500 PHE A CA 1
ATOM 4124 C C . PHE A 1 500 ? -21.870 14.578 7.664 1.00 81.00 500 PHE A C 1
ATOM 4126 O O . PHE A 1 500 ? -20.810 13.949 7.617 1.00 81.00 500 PHE A O 1
ATOM 4133 N N . PRO A 1 501 ? -22.797 14.309 8.603 1.00 83.69 501 PRO A N 1
ATOM 4134 C CA . PRO A 1 501 ? -22.678 13.189 9.540 1.00 83.69 501 PRO A CA 1
ATOM 4135 C C . PRO A 1 501 ? -22.913 11.837 8.846 1.00 83.69 501 PRO A C 1
ATOM 4137 O O . PRO A 1 501 ? -23.340 11.777 7.692 1.00 83.69 501 PRO A O 1
ATOM 4140 N N . LEU A 1 502 ? -22.608 10.739 9.542 1.00 87.94 502 LEU A N 1
ATOM 4141 C CA . LEU A 1 502 ? -23.055 9.411 9.110 1.00 87.94 502 LEU A CA 1
ATOM 4142 C C . LEU A 1 502 ? -24.586 9.331 9.132 1.00 87.94 502 LEU A C 1
ATOM 4144 O O . LEU A 1 502 ? -25.245 10.067 9.868 1.00 87.94 502 LEU A O 1
ATOM 4148 N N . ASN A 1 503 ? -25.148 8.402 8.353 1.00 89.69 503 ASN A N 1
ATOM 4149 C CA . ASN A 1 503 ? -26.569 8.084 8.447 1.00 89.69 503 ASN A CA 1
ATOM 4150 C C . ASN A 1 503 ? -26.920 7.745 9.918 1.00 89.69 503 ASN A C 1
ATOM 4152 O O . ASN A 1 503 ? -26.256 6.877 10.489 1.00 89.69 503 ASN A O 1
ATOM 4156 N N . PRO A 1 504 ? -27.934 8.385 10.532 1.00 92.12 504 PRO A N 1
ATOM 4157 C CA . PRO A 1 504 ? -28.221 8.212 11.958 1.00 92.12 504 PRO A CA 1
ATOM 4158 C C . PRO A 1 504 ? -28.519 6.766 12.373 1.00 92.12 504 PRO A C 1
ATOM 4160 O O . PRO A 1 504 ? -28.064 6.325 13.424 1.00 92.12 504 PRO A O 1
ATOM 4163 N N . GLN A 1 505 ? -29.229 6.003 11.538 1.00 93.50 505 GLN A N 1
ATOM 4164 C CA . GLN A 1 505 ? -29.550 4.601 11.819 1.00 93.50 505 GLN A CA 1
ATOM 4165 C C . GLN A 1 505 ? -28.296 3.719 11.764 1.00 93.50 505 GLN A C 1
ATOM 4167 O O . GLN A 1 505 ? -28.099 2.846 12.613 1.00 93.50 505 GLN A O 1
ATOM 4172 N N . PHE A 1 506 ? -27.424 3.973 10.786 1.00 93.38 506 PHE A N 1
ATOM 4173 C CA . PHE A 1 506 ? -26.132 3.298 10.695 1.00 93.38 506 PHE A CA 1
ATOM 4174 C C . PHE A 1 506 ? -25.239 3.647 11.893 1.00 93.38 506 PHE A C 1
ATOM 4176 O O . PHE A 1 506 ? -24.667 2.751 12.506 1.00 93.38 506 PHE A O 1
ATOM 4183 N N . ALA A 1 507 ? -25.162 4.930 12.261 1.00 94.56 507 ALA A N 1
ATOM 4184 C CA . ALA A 1 507 ? -24.373 5.401 13.397 1.00 94.56 507 ALA A CA 1
ATOM 4185 C C . ALA A 1 507 ? -24.846 4.786 14.723 1.00 94.56 507 ALA A C 1
ATOM 4187 O O . ALA A 1 507 ? -24.020 4.373 15.532 1.00 94.56 507 ALA A O 1
ATOM 4188 N N . GLU A 1 508 ? -26.159 4.657 14.928 1.00 96.75 508 GLU A N 1
ATOM 4189 C CA . GLU A 1 508 ? -26.717 4.007 16.117 1.00 96.7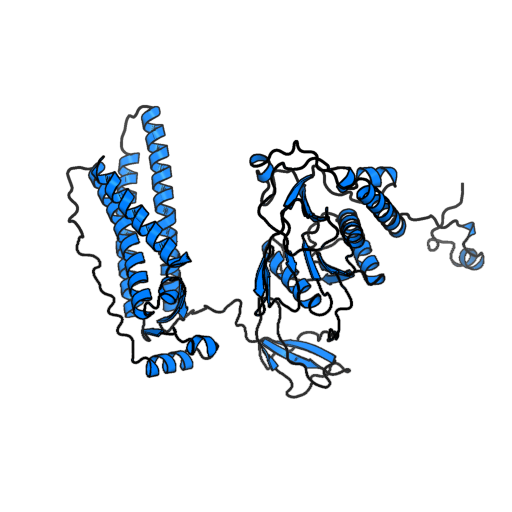5 508 GLU A CA 1
ATOM 4190 C C . GLU A 1 508 ? -26.363 2.515 16.174 1.00 96.75 508 GLU A C 1
ATOM 4192 O O . GLU A 1 508 ? -25.943 2.004 17.212 1.00 96.75 508 GLU A O 1
ATOM 4197 N N . THR A 1 509 ? -26.460 1.823 15.037 1.00 97.31 509 THR A N 1
ATOM 4198 C CA . THR A 1 509 ? -26.090 0.403 14.935 1.00 97.31 509 THR A CA 1
ATOM 4199 C C . THR A 1 509 ? -24.597 0.201 15.204 1.00 97.31 509 THR A C 1
ATOM 4201 O O . THR A 1 509 ? -24.213 -0.700 15.952 1.00 97.31 509 THR A O 1
ATOM 4204 N N . LEU A 1 510 ? -23.752 1.073 14.644 1.00 97.19 510 LEU A N 1
ATOM 4205 C CA . LEU A 1 510 ? -22.309 1.068 14.874 1.00 97.19 510 LEU A CA 1
ATOM 4206 C C . LEU A 1 510 ? -21.978 1.322 16.347 1.00 97.19 510 LEU A C 1
ATOM 4208 O O . LEU A 1 510 ? -21.185 0.584 16.925 1.00 97.19 510 LEU A O 1
ATOM 4212 N N . LYS A 1 511 ? -22.632 2.301 16.980 1.00 97.88 511 LYS A N 1
ATOM 4213 C CA . LYS A 1 511 ? -22.476 2.599 18.409 1.00 97.88 511 LYS A CA 1
ATOM 4214 C C . LYS A 1 511 ? -22.740 1.365 19.269 1.00 97.88 511 LYS A C 1
ATOM 4216 O O . LYS A 1 511 ? -21.912 1.025 20.110 1.00 97.88 511 LYS A O 1
ATOM 4221 N N . ILE A 1 512 ? -23.853 0.668 19.037 1.00 98.25 512 ILE A N 1
ATOM 4222 C CA . ILE A 1 512 ? -24.209 -0.546 19.787 1.00 98.25 512 ILE A CA 1
ATOM 4223 C C . ILE A 1 512 ? -23.140 -1.636 19.607 1.00 98.25 512 ILE A C 1
ATOM 4225 O O . ILE A 1 512 ? -22.711 -2.239 20.593 1.00 98.25 512 ILE A O 1
ATOM 4229 N N . ALA A 1 513 ? -22.674 -1.863 18.374 1.00 97.94 513 ALA A N 1
ATOM 4230 C CA . ALA A 1 513 ? -21.646 -2.863 18.080 1.00 97.94 513 ALA A CA 1
ATOM 4231 C C . ALA A 1 513 ? -20.308 -2.548 18.773 1.00 97.94 513 ALA A C 1
ATOM 4233 O O . ALA A 1 513 ? -19.718 -3.427 19.407 1.00 97.94 513 ALA A O 1
ATOM 4234 N N . VAL A 1 514 ? -19.863 -1.288 18.717 1.00 98.19 514 VAL A N 1
ATOM 4235 C CA . VAL A 1 514 ? -18.623 -0.832 19.361 1.00 98.19 514 VAL A CA 1
ATOM 4236 C C . VAL A 1 514 ? -18.727 -0.966 20.879 1.00 98.19 514 VAL A C 1
ATOM 4238 O O . VAL A 1 514 ? -17.856 -1.585 21.483 1.00 98.19 514 VAL A O 1
ATOM 4241 N N . VAL A 1 515 ? -19.804 -0.475 21.508 1.00 97.88 515 VAL A N 1
ATOM 4242 C CA . VAL A 1 515 ? -20.002 -0.605 22.965 1.00 97.88 515 VAL A CA 1
ATOM 4243 C C . VAL A 1 515 ? -19.955 -2.070 23.398 1.00 97.88 515 VAL A C 1
ATOM 4245 O O . VAL A 1 515 ? -19.248 -2.407 24.348 1.00 97.88 515 VAL A O 1
ATOM 4248 N N . ALA A 1 516 ? -20.665 -2.953 22.690 1.00 97.12 516 ALA A N 1
ATOM 4249 C CA . ALA A 1 516 ? -20.684 -4.377 23.008 1.00 97.12 516 ALA A CA 1
ATOM 4250 C C . ALA A 1 516 ? -19.281 -5.002 22.927 1.00 97.12 516 ALA A C 1
ATOM 4252 O O . ALA A 1 516 ? -18.889 -5.763 23.816 1.00 97.12 516 ALA A O 1
ATOM 4253 N N . LYS A 1 517 ? -18.501 -4.656 21.894 1.00 97.38 517 LYS A N 1
ATOM 4254 C CA . LYS A 1 517 ? -17.136 -5.161 21.716 1.00 97.38 517 LYS A CA 1
ATOM 4255 C C . LYS A 1 517 ? -16.175 -4.634 22.781 1.00 97.38 517 LYS A C 1
ATOM 4257 O O . LYS A 1 517 ? -15.414 -5.421 23.343 1.00 97.38 517 LYS A O 1
ATOM 4262 N N . VAL A 1 518 ? -16.223 -3.336 23.080 1.00 97.12 518 VAL A N 1
ATOM 4263 C CA . VAL A 1 518 ? -15.365 -2.705 24.094 1.00 97.12 518 VAL A CA 1
ATOM 4264 C C . VAL A 1 518 ? -15.645 -3.287 25.472 1.00 97.12 518 VAL A C 1
ATOM 4266 O O . VAL A 1 518 ? -14.705 -3.697 26.151 1.00 97.12 518 VAL A O 1
ATOM 4269 N N . LYS A 1 519 ? -16.921 -3.410 25.856 1.00 95.44 519 LYS A N 1
ATOM 4270 C CA . LYS A 1 519 ? -17.294 -4.032 27.130 1.00 95.44 519 LYS A CA 1
ATOM 4271 C C . LYS A 1 519 ? -16.800 -5.470 27.218 1.00 95.44 519 LYS A C 1
ATOM 4273 O O . LYS A 1 519 ? -16.152 -5.833 28.188 1.00 95.44 519 LYS A O 1
ATOM 4278 N N . TYR A 1 520 ? -17.016 -6.278 26.183 1.00 94.19 520 TYR A N 1
ATOM 4279 C CA . TYR A 1 520 ? -16.524 -7.656 26.174 1.00 94.19 520 TYR A CA 1
ATOM 4280 C C . TYR A 1 520 ? -15.002 -7.751 26.399 1.00 94.19 520 TYR A C 1
ATOM 4282 O O . TYR A 1 520 ? -14.534 -8.638 27.110 1.00 94.19 520 TYR A O 1
ATOM 4290 N N . LEU A 1 521 ? -14.227 -6.840 25.805 1.00 94.75 521 LEU A N 1
ATOM 4291 C CA . LEU A 1 521 ? -12.770 -6.858 25.912 1.00 94.75 521 LEU A CA 1
ATOM 4292 C C . LEU A 1 521 ? -12.245 -6.269 27.225 1.00 94.75 521 LEU A C 1
ATOM 4294 O O . LEU A 1 521 ? -11.249 -6.776 27.747 1.00 94.75 521 LEU A O 1
ATOM 4298 N N . TYR A 1 522 ? -12.856 -5.204 27.739 1.00 94.69 522 TYR A N 1
ATOM 4299 C CA . TYR A 1 522 ? -12.241 -4.364 28.771 1.00 94.69 522 TYR A CA 1
ATOM 4300 C C . TYR A 1 522 ? -13.102 -4.117 30.012 1.00 94.69 522 TYR A C 1
ATOM 4302 O O . TYR A 1 522 ? -12.556 -3.665 31.015 1.00 94.69 522 TYR A O 1
ATOM 4310 N N . ASP A 1 523 ? -14.397 -4.439 29.992 1.00 88.69 523 ASP A N 1
ATOM 4311 C CA . ASP A 1 523 ? -15.256 -4.361 31.178 1.00 88.69 523 ASP A CA 1
ATOM 4312 C C . ASP A 1 523 ? -14.990 -5.573 32.084 1.00 88.69 523 ASP A C 1
ATOM 4314 O O . ASP A 1 523 ? -15.586 -6.649 31.959 1.00 88.69 523 ASP A O 1
ATOM 4318 N N . LEU A 1 524 ? -13.991 -5.424 32.954 1.00 77.94 524 LEU A N 1
ATOM 4319 C CA . LEU A 1 524 ? -13.576 -6.459 33.891 1.00 77.94 524 LEU A CA 1
ATOM 4320 C C . LEU A 1 524 ? -14.572 -6.534 35.050 1.00 77.94 524 LEU A C 1
ATOM 4322 O O . LEU A 1 524 ? -14.614 -5.655 35.908 1.00 77.94 524 LEU A O 1
ATOM 4326 N N . LYS A 1 525 ? -15.329 -7.631 35.127 1.00 76.50 525 LYS A N 1
ATOM 4327 C CA . LYS A 1 525 ? -16.148 -7.918 36.309 1.00 76.50 525 LYS A CA 1
ATOM 4328 C C . LYS A 1 525 ? -15.261 -8.451 37.436 1.00 76.50 525 LYS A C 1
ATOM 4330 O O . LYS A 1 525 ? -14.523 -9.413 37.197 1.00 76.50 525 LYS A O 1
ATOM 4335 N N . PRO A 1 526 ? -15.334 -7.892 38.656 1.00 75.56 526 PRO A N 1
ATOM 4336 C CA . PRO A 1 526 ? -14.623 -8.459 39.791 1.00 75.56 526 PRO A CA 1
ATOM 4337 C C . PRO A 1 526 ? -15.125 -9.882 40.053 1.00 75.56 526 PRO A C 1
ATOM 4339 O O . PRO A 1 526 ? -16.309 -10.177 39.879 1.00 75.56 526 PRO A O 1
ATOM 4342 N N . ILE A 1 527 ? -14.222 -10.776 40.456 1.00 77.69 527 ILE A N 1
ATOM 4343 C CA . ILE A 1 527 ? -14.589 -12.121 40.906 1.00 77.69 527 ILE A CA 1
ATOM 4344 C C . ILE A 1 527 ? -15.029 -11.992 42.366 1.00 77.69 527 ILE A C 1
ATOM 4346 O O . ILE A 1 527 ? -14.175 -11.691 43.202 1.00 77.69 527 ILE A O 1
ATOM 4350 N N . PRO A 1 528 ? -16.312 -12.222 42.706 1.00 83.19 528 PRO A N 1
ATOM 4351 C CA . PRO A 1 528 ? -16.739 -12.197 44.095 1.00 83.19 528 PRO A CA 1
ATOM 4352 C C . PRO A 1 528 ? -16.063 -13.337 44.849 1.00 83.19 528 PRO A C 1
ATOM 4354 O O . PRO A 1 528 ? -16.091 -14.482 44.379 1.00 83.19 528 PRO A O 1
ATOM 4357 N N . CYS A 1 529 ? -15.494 -13.057 46.021 1.00 80.25 529 CYS A N 1
ATOM 4358 C CA . CYS A 1 529 ? -14.824 -14.083 46.818 1.00 80.25 529 CYS A CA 1
ATOM 4359 C C . CYS A 1 529 ? -15.760 -15.261 47.133 1.00 80.25 529 CYS A C 1
ATOM 4361 O O . CYS A 1 529 ? -15.322 -16.407 47.171 1.00 80.25 529 CYS A O 1
ATOM 4363 N N . GLU A 1 530 ? -17.065 -15.031 47.275 1.00 81.88 530 GLU A N 1
ATOM 4364 C CA . GLU A 1 530 ? -18.095 -16.060 47.477 1.00 81.88 530 GLU A CA 1
ATOM 4365 C C . GLU A 1 530 ? -18.125 -17.145 46.390 1.00 81.88 530 GLU A C 1
ATOM 4367 O O . GLU A 1 530 ? -18.390 -18.303 46.704 1.00 81.88 530 GLU A O 1
ATOM 4372 N N . LYS A 1 531 ? -17.788 -16.809 45.136 1.00 81.50 531 LYS A N 1
ATOM 4373 C CA . LYS A 1 531 ? -17.806 -17.758 44.008 1.00 81.50 531 LYS A CA 1
ATOM 4374 C C . LYS A 1 531 ? -16.605 -18.702 43.972 1.00 81.50 531 LYS A C 1
ATOM 4376 O O . LYS A 1 531 ? -16.603 -19.641 43.182 1.00 81.50 531 LYS A O 1
ATOM 4381 N N . ILE A 1 532 ? -15.584 -18.461 44.794 1.00 80.38 532 ILE A N 1
ATOM 4382 C CA . ILE A 1 532 ? -14.422 -19.345 44.897 1.00 80.38 532 ILE A CA 1
ATOM 4383 C C . ILE A 1 532 ? -14.766 -20.486 45.861 1.00 80.38 532 ILE A C 1
ATOM 4385 O O . ILE A 1 532 ? -15.135 -20.249 47.017 1.00 80.38 532 ILE A O 1
ATOM 4389 N N . GLU A 1 533 ? -14.630 -21.730 45.396 1.00 81.81 533 GLU A N 1
ATOM 4390 C CA . GLU A 1 533 ? -14.858 -22.918 46.221 1.00 81.81 533 GLU A CA 1
ATOM 4391 C C . GLU A 1 533 ? -13.977 -22.923 47.479 1.00 81.81 533 GLU A C 1
ATOM 4393 O O . GLU A 1 533 ? -12.808 -22.523 47.468 1.00 81.81 533 GLU A O 1
ATOM 4398 N N . GLN A 1 534 ? -14.531 -23.445 48.577 1.00 79.38 534 GLN A N 1
ATOM 4399 C CA . GLN A 1 534 ? -13.852 -23.494 49.874 1.00 79.38 534 GLN A CA 1
ATOM 4400 C C . GLN A 1 534 ? -12.525 -24.261 49.840 1.00 79.38 534 GLN A C 1
ATOM 4402 O O . GLN A 1 534 ? -11.610 -23.900 50.577 1.00 79.38 534 GLN A O 1
ATOM 4407 N N . PHE A 1 535 ? -12.395 -25.280 48.984 1.00 81.44 535 PHE A N 1
ATOM 4408 C CA . PHE A 1 535 ? -11.144 -26.021 48.813 1.00 81.44 535 PHE A CA 1
ATOM 4409 C C . PHE A 1 535 ? -10.003 -25.106 48.351 1.00 81.44 535 PHE A C 1
ATOM 4411 O O . PHE A 1 535 ? -8.927 -25.100 48.949 1.00 81.44 535 PHE A O 1
ATOM 4418 N N . PHE A 1 536 ? -10.252 -24.288 47.325 1.00 77.81 536 PHE A N 1
ATOM 4419 C CA . PHE A 1 536 ? -9.250 -23.366 46.796 1.00 77.81 536 PHE A CA 1
ATOM 4420 C C . PHE A 1 536 ? -8.967 -22.222 47.759 1.00 77.81 536 PHE A C 1
ATOM 4422 O O . PHE A 1 536 ? -7.804 -21.878 47.947 1.00 77.81 536 PHE A O 1
ATOM 4429 N N . LYS A 1 537 ? -9.999 -21.705 48.440 1.00 73.19 537 LYS A N 1
ATOM 4430 C CA . LYS A 1 537 ? -9.805 -20.753 49.539 1.00 73.19 537 LYS A CA 1
ATOM 4431 C C . LYS A 1 537 ? -8.834 -21.339 50.562 1.00 73.19 537 LYS A C 1
ATOM 4433 O O . LYS A 1 537 ? -7.755 -20.803 50.761 1.00 73.19 537 LYS A O 1
ATOM 4438 N N . LYS A 1 538 ? -9.149 -22.496 51.143 1.00 74.00 538 LYS A N 1
ATOM 4439 C CA . LYS A 1 538 ? -8.363 -23.094 52.231 1.00 74.00 538 LYS A CA 1
ATOM 4440 C C . LYS A 1 538 ? -6.895 -23.364 51.868 1.00 74.00 538 LYS A C 1
ATOM 4442 O O . LYS A 1 538 ? -6.043 -23.257 52.743 1.00 74.00 538 LYS A O 1
ATOM 4447 N N . ASN A 1 539 ? -6.608 -23.701 50.610 1.00 75.81 539 ASN A N 1
ATOM 4448 C CA . ASN A 1 539 ? -5.271 -24.118 50.177 1.00 75.81 539 ASN A CA 1
ATOM 4449 C C . ASN A 1 539 ? -4.428 -23.001 49.533 1.00 75.81 539 ASN A C 1
ATOM 4451 O O . ASN A 1 539 ? -3.214 -23.157 49.444 1.00 75.81 539 ASN A O 1
ATOM 4455 N N . TYR A 1 540 ? -5.040 -21.893 49.097 1.00 73.31 540 TYR A N 1
ATOM 4456 C CA . TYR A 1 540 ? -4.369 -20.837 48.318 1.00 73.31 540 TYR A CA 1
ATOM 4457 C C . TYR A 1 540 ? -4.745 -19.408 48.769 1.00 73.31 540 TYR A C 1
ATOM 4459 O O . TYR A 1 540 ? -4.611 -18.450 48.011 1.00 73.31 540 TYR A O 1
ATOM 4467 N N . LEU A 1 541 ? -5.229 -19.245 50.008 1.00 59.50 541 LEU A N 1
ATOM 4468 C CA . LEU A 1 541 ? -5.741 -17.975 50.559 1.00 59.50 541 LEU A CA 1
ATOM 4469 C C . LEU A 1 541 ? -4.691 -16.856 50.729 1.00 59.50 541 LEU A C 1
ATOM 4471 O O . LEU A 1 541 ? -5.078 -15.729 51.015 1.00 59.50 541 LEU A O 1
ATOM 4475 N N . ASN A 1 542 ? -3.398 -17.122 50.516 1.00 56.38 542 ASN A N 1
ATOM 4476 C CA . ASN A 1 542 ? -2.342 -16.110 50.619 1.00 56.38 542 ASN A CA 1
ATOM 4477 C C . ASN A 1 542 ? -1.788 -15.748 49.230 1.00 56.38 542 ASN A C 1
ATOM 4479 O O . ASN A 1 542 ? -1.220 -16.594 48.535 1.00 56.38 542 ASN A O 1
ATOM 4483 N N . ASP A 1 543 ? -1.984 -14.485 48.838 1.00 58.47 543 ASP A N 1
ATOM 4484 C CA . ASP A 1 543 ? -1.482 -13.775 47.643 1.00 58.47 543 ASP A CA 1
ATOM 4485 C C . ASP A 1 543 ? -1.793 -14.349 46.247 1.00 58.47 543 ASP A C 1
ATOM 4487 O O . ASP A 1 543 ? -1.578 -13.670 45.240 1.00 58.47 543 ASP A O 1
ATOM 4491 N N . THR A 1 544 ? -2.339 -15.562 46.144 1.00 64.69 544 THR A N 1
ATOM 4492 C CA . THR A 1 544 ? -2.530 -16.251 44.855 1.00 64.69 544 THR A CA 1
ATOM 4493 C C . THR A 1 544 ? -3.942 -16.128 44.278 1.00 64.69 544 THR A C 1
ATOM 4495 O O . THR A 1 544 ? -4.097 -16.149 43.057 1.00 64.69 544 THR A O 1
ATOM 4498 N N . LEU A 1 545 ? -4.972 -15.930 45.108 1.00 68.38 545 LEU A N 1
ATOM 4499 C CA . LEU A 1 545 ? -6.364 -15.762 44.671 1.00 68.38 545 LEU A CA 1
ATOM 4500 C C . LEU A 1 545 ? -6.824 -14.307 44.848 1.00 68.38 545 LEU A C 1
ATOM 4502 O O . LEU A 1 545 ? -7.159 -13.884 45.949 1.00 68.38 545 LEU A O 1
ATOM 4506 N N . LYS A 1 546 ? -6.868 -13.540 43.751 1.00 71.19 546 LYS A N 1
ATOM 4507 C CA . LYS A 1 546 ? -7.428 -12.176 43.740 1.00 71.19 546 LYS A CA 1
ATOM 4508 C C . LYS A 1 546 ? -8.948 -12.232 43.557 1.00 71.19 546 LYS A C 1
ATOM 4510 O O . LYS A 1 546 ? -9.424 -12.649 42.502 1.00 71.19 546 LYS A O 1
ATOM 4515 N N . CYS A 1 547 ? -9.701 -11.798 44.563 1.00 78.00 547 CYS A N 1
ATOM 4516 C CA . CYS A 1 547 ? -11.157 -11.657 44.529 1.00 78.00 547 CYS A CA 1
ATOM 4517 C C . CYS A 1 547 ? -11.590 -10.398 45.290 1.00 78.00 547 CYS A C 1
ATOM 4519 O O . CYS A 1 547 ? -10.783 -9.800 45.999 1.00 78.00 547 CYS A O 1
ATOM 4521 N N . VAL A 1 548 ? -12.842 -9.980 45.109 1.00 77.56 548 VAL A N 1
ATOM 4522 C CA . VAL A 1 548 ? -13.431 -8.818 45.787 1.00 77.56 548 VAL A CA 1
ATOM 4523 C C . VAL A 1 548 ? -14.528 -9.311 46.728 1.00 77.56 548 VAL A C 1
ATOM 4525 O O . VAL A 1 548 ? -15.351 -10.145 46.335 1.00 77.56 548 VAL A O 1
ATOM 4528 N N . GLU A 1 549 ? -14.512 -8.854 47.977 1.00 74.75 549 GLU A N 1
ATOM 4529 C CA . GLU A 1 549 ? -15.627 -9.051 48.908 1.00 74.75 549 GLU A CA 1
ATOM 4530 C C . GLU A 1 549 ? -16.764 -8.115 48.482 1.00 74.75 549 GLU A C 1
ATOM 4532 O O . GLU A 1 549 ? -16.517 -6.951 48.177 1.00 74.75 549 GLU A O 1
ATOM 4537 N N . ASN A 1 550 ? -17.990 -8.632 48.364 1.00 63.09 550 ASN A N 1
ATOM 4538 C CA . ASN A 1 550 ? -19.137 -7.768 48.097 1.00 63.09 550 ASN A CA 1
ATOM 4539 C C . ASN A 1 550 ? -19.351 -6.880 49.336 1.00 63.09 550 ASN A C 1
ATOM 4541 O O . ASN A 1 550 ? -19.479 -7.427 50.432 1.00 63.09 550 ASN A O 1
ATOM 4545 N N . GLU A 1 551 ? -19.355 -5.555 49.161 1.00 51.31 551 GLU A N 1
ATOM 4546 C CA . GLU A 1 551 ? -19.774 -4.598 50.203 1.00 51.31 551 GLU A CA 1
ATOM 4547 C C . GLU A 1 551 ? -21.270 -4.707 50.519 1.00 51.31 551 GLU A C 1
ATOM 4549 O O . GLU A 1 551 ? -22.071 -4.888 49.566 1.00 51.31 551 GLU A O 1
#